Protein 3CNH (pdb70)

Foldseek 3Di:
DAAAAEAAECDPFFKPHQCDPVLVVVLCVVQVHPVVQLVVLCVVPVVCQQQQVDPVVSCCRRPVVDDGPDDPVVSLVSLVVIDGPPLRNVLLLVLLVPHAAYQYTDGDVSVVSNCVVSVVVNRYVYYNGNSVHRHPPPLVCVVVCVVVVHDLQNYEEEQDPSSQVSSVVSPYYDHPPDNVVVNVVCVVNVRD/DAAAEAAECDPFFKPHQDDPVLVVVLCVVFVHDVVQLVVQCVVCVVCQQQQVDLVVSCCRRPVVDDGPDDSVVSLVSLVSMDGPVLSNVLLLVLLVPHAAYQYTDGPSSVVSNCVVVVVVNRHVYYNGNSVHRHPPPLVCVVVCVVVVHDLQNYEEEQDPSSQVSSCVSPHYDHPDDNVRVSVVCVVSVRD

CATH classification: 3.40.50.1000 (+1 more: 1.10.150.240)

Structure (mmCIF, N/CA/C/O backbone):
data_3CNH
#
_entry.id   3CNH
#
_cell.length_a   74.108
_cell.length_b   74.108
_cell.length_c   160.923
_cell.angle_alpha   90.000
_cell.angle_beta   90.000
_cell.angle_gamma   90.000
#
_symmetry.space_group_name_H-M   'P 41 21 2'
#
loop_
_entity.id
_entity.type
_entity.pdbx_description
1 polymer 'Hydrolase family protein'
2 non-polymer 'SODIUM ION'
3 non-polymer 'PHOSPHATE ION'
4 non-polymer 'TETRAETHYLENE GLYCOL'
5 non-polymer GLYCEROL
6 water water
#
loop_
_atom_site.group_PDB
_atom_site.id
_atom_site.type_symbol
_atom_site.label_atom_id
_atom_site.label_alt_id
_atom_site.label_comp_id
_atom_site.label_asym_id
_atom_site.label_entity_id
_atom_site.label_seq_id
_atom_site.pdbx_PDB_ins_code
_atom_site.Cartn_x
_atom_site.Cartn_y
_atom_site.Cartn_z
_atom_site.occupancy
_atom_site.B_iso_or_equiv
_atom_site.auth_seq_id
_atom_si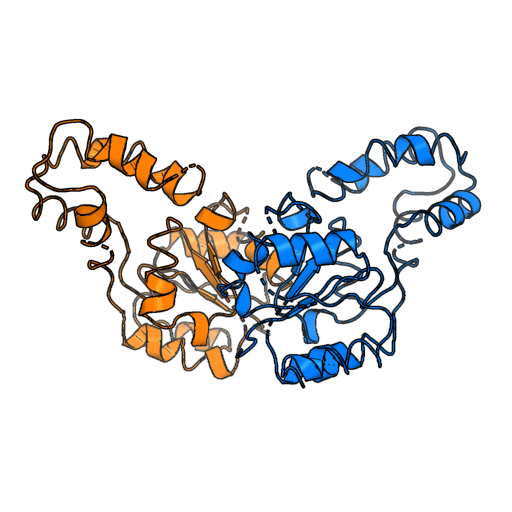te.auth_comp_id
_atom_site.auth_asym_id
_atom_site.auth_atom_id
_atom_site.pdbx_PDB_model_num
ATOM 1 N N . GLY A 1 1 ? 87.096 81.583 86.990 1.00 60.86 0 GLY A N 1
ATOM 2 C CA . GLY A 1 1 ? 87.548 81.132 88.345 1.00 60.21 0 GLY A CA 1
ATOM 3 C C . GLY A 1 1 ? 87.632 79.627 88.354 1.00 60.23 0 GLY A C 1
ATOM 4 O O . GLY A 1 1 ? 87.477 78.998 87.306 1.00 60.96 0 GLY A O 1
ATOM 13 N N . THR A 1 3 ? 86.603 75.886 88.652 1.00 52.06 2 THR A N 1
ATOM 14 C CA . THR A 1 3 ? 85.366 75.211 88.287 1.00 48.07 2 THR A CA 1
ATOM 15 C C . THR A 1 3 ? 84.729 74.760 89.601 1.00 43.84 2 THR A C 1
ATOM 16 O O . THR A 1 3 ? 85.393 74.249 90.485 1.00 44.53 2 THR A O 1
ATOM 20 N N . ILE A 1 4 ? 83.436 74.985 89.723 1.00 41.10 3 ILE A N 1
ATOM 21 C CA . ILE A 1 4 ? 82.705 74.523 90.922 1.00 38.09 3 ILE A CA 1
ATOM 22 C C . ILE A 1 4 ? 82.510 73.018 90.884 1.00 38.44 3 ILE A C 1
ATOM 23 O O . ILE A 1 4 ? 81.978 72.484 89.913 1.00 39.24 3 ILE A O 1
ATOM 28 N N . LYS A 1 5 ? 82.911 72.347 91.952 1.00 37.30 4 LYS A N 1
ATOM 29 C CA . LYS A 1 5 ? 82.800 70.907 92.056 1.00 37.95 4 LYS A CA 1
ATOM 30 C C . LYS A 1 5 ? 81.698 70.416 92.996 1.00 38.23 4 LYS A C 1
ATOM 31 O O . LYS A 1 5 ? 81.341 69.245 92.976 1.00 38.74 4 LYS A O 1
ATOM 35 N N . ALA A 1 6 ? 81.227 71.264 93.892 1.00 33.83 5 ALA A N 1
ATOM 36 C CA . ALA A 1 6 ? 80.177 70.805 94.791 1.00 35.03 5 ALA A CA 1
ATOM 37 C C . ALA A 1 6 ? 79.258 71.939 95.192 1.00 35.30 5 ALA A C 1
ATOM 38 O O . ALA A 1 6 ? 79.714 73.048 95.360 1.00 35.59 5 ALA A O 1
ATOM 40 N N . LEU A 1 7 ? 77.967 71.624 95.297 1.00 34.05 6 LEU A N 1
ATOM 41 C CA . LEU A 1 7 ? 76.963 72.559 95.858 1.00 33.98 6 LEU A CA 1
ATOM 42 C C . LEU A 1 7 ? 76.463 72.016 97.178 1.00 33.87 6 LEU A C 1
ATOM 43 O O . LEU A 1 7 ? 76.230 70.816 97.354 1.00 34.43 6 LEU A O 1
ATOM 48 N N . PHE A 1 8 ? 76.365 72.936 98.132 1.00 32.97 7 PHE A N 1
ATOM 49 C CA . PHE A 1 8 ? 75.860 72.675 99.471 1.00 33.72 7 PHE A CA 1
ATOM 50 C C . PHE A 1 8 ? 74.563 73.453 99.628 1.00 35.52 7 PHE A C 1
ATOM 51 O O . PHE A 1 8 ? 74.506 74.664 99.407 1.00 35.53 7 PHE A O 1
ATOM 59 N N . TRP A 1 9 ? 73.528 72.724 100.028 1.00 34.66 8 TRP A N 1
ATOM 60 C CA . TRP A 1 9 ? 72.177 73.261 100.110 1.00 34.20 8 TRP A CA 1
ATOM 61 C C . TRP A 1 9 ? 71.571 73.261 101.503 1.00 34.35 8 TRP A C 1
ATOM 62 O O . TRP A 1 9 ? 71.514 72.270 102.203 1.00 34.63 8 TRP A O 1
ATOM 73 N N . ASP A 1 10 ? 71.123 74.435 101.851 1.00 32.83 9 ASP A N 1
ATOM 74 C CA . ASP A 1 10 ? 70.224 74.640 102.998 1.00 34.08 9 ASP A CA 1
ATOM 75 C C . ASP A 1 10 ? 68.936 73.927 102.555 1.00 33.57 9 ASP A C 1
ATOM 76 O O . ASP A 1 10 ? 68.630 73.839 101.337 1.00 34.12 9 ASP A O 1
ATOM 81 N N . ILE A 1 11 ? 68.186 73.410 103.521 1.00 33.47 10 ILE A N 1
ATOM 82 C CA . ILE A 1 11 ? 66.900 72.761 103.186 1.00 32.81 10 ILE A CA 1
ATOM 83 C C . ILE A 1 11 ? 65.736 73.699 103.514 1.00 32.87 10 ILE A C 1
ATOM 84 O O . ILE A 1 11 ? 65.017 74.155 102.646 1.00 32.64 10 ILE A O 1
ATOM 89 N N . GLY A 1 12 ? 65.602 74.026 104.785 1.00 33.90 11 GLY A N 1
ATOM 90 C CA . GLY A 1 12 ? 64.515 74.937 105.217 1.00 35.61 11 GLY A CA 1
ATOM 91 C C . GLY A 1 12 ? 64.621 76.336 104.636 1.00 35.92 11 GLY A C 1
ATOM 92 O O . GLY A 1 12 ? 65.643 76.998 104.793 1.00 38.55 11 GLY A O 1
ATOM 93 N N . GLY A 1 13 ? 63.551 76.774 104.002 1.00 35.32 12 GLY A N 1
ATOM 94 C CA . GLY A 1 13 ? 63.464 78.074 103.353 1.00 36.42 12 GLY A CA 1
ATOM 95 C C . GLY A 1 13 ? 64.045 78.129 101.959 1.00 37.04 12 GLY A C 1
ATOM 96 O O . GLY A 1 13 ? 64.038 79.184 101.308 1.00 37.90 12 GLY A O 1
ATOM 97 N N . VAL A 1 14 ? 64.519 76.976 101.509 1.00 35.19 13 VAL A N 1
ATOM 98 C CA . VAL A 1 14 ? 65.128 76.849 100.178 1.00 33.38 13 VAL A CA 1
ATOM 99 C C . VAL A 1 14 ? 64.427 75.744 99.389 1.00 32.89 13 VAL A C 1
ATOM 100 O O . VAL A 1 14 ? 63.620 76.007 98.476 1.00 34.10 13 VAL A O 1
ATOM 104 N N . LEU A 1 15 ? 64.697 74.511 99.792 1.00 33.38 14 LEU A N 1
ATOM 105 C CA . LEU A 1 15 ? 64.098 73.334 99.135 1.00 32.78 14 LEU A CA 1
ATOM 106 C C . LEU A 1 15 ? 62.687 73.038 99.639 1.00 32.38 14 LEU A C 1
ATOM 107 O O . LEU A 1 15 ? 61.793 72.612 98.911 1.00 33.53 14 LEU A O 1
ATOM 112 N N . LEU A 1 16 ? 62.530 73.256 100.922 1.00 31.98 15 LEU A N 1
ATOM 113 C CA . LEU A 1 16 ? 61.261 73.052 101.635 1.00 32.56 15 LEU A CA 1
ATOM 114 C C . LEU A 1 16 ? 61.004 74.238 102.519 1.00 34.44 15 LEU A C 1
ATOM 115 O O . LEU A 1 16 ? 61.861 75.097 102.705 1.00 33.93 15 LEU A O 1
ATOM 120 N N . THR A 1 17 ? 59.807 74.262 103.073 1.00 35.34 16 THR A N 1
ATOM 121 C CA . THR A 1 17 ? 59.497 75.251 104.106 1.00 34.81 16 THR A CA 1
ATOM 122 C C . THR A 1 17 ? 60.382 74.926 105.311 1.00 34.50 16 THR A C 1
ATOM 123 O O . THR A 1 17 ? 60.994 73.871 105.393 1.00 34.30 16 THR A O 1
ATOM 127 N N . ASN A 1 18 ? 60.486 75.851 106.250 1.00 35.29 17 ASN A N 1
ATOM 128 C CA . ASN A 1 18 ? 61.158 75.532 107.516 1.00 36.44 17 ASN A CA 1
ATOM 129 C C . ASN A 1 18 ? 60.391 74.410 108.200 1.00 37.71 17 ASN A C 1
ATOM 130 O O . ASN A 1 18 ? 59.231 74.194 107.906 1.00 40.95 17 ASN A O 1
ATOM 135 N N . GLY A 1 19 ? 61.079 73.655 109.026 1.00 37.57 18 GLY A N 1
ATOM 136 C CA . GLY A 1 19 ? 60.447 72.514 109.688 1.00 37.58 18 GLY A CA 1
ATOM 137 C C . GLY A 1 19 ? 59.731 72.845 110.978 1.00 36.38 18 GLY A C 1
ATOM 138 O O . GLY A 1 19 ? 58.713 72.260 111.313 1.00 35.80 18 GLY A O 1
ATOM 139 N N . TRP A 1 20 ? 60.261 73.821 111.684 1.00 36.59 19 TRP A N 1
ATOM 140 C CA . TRP A 1 20 ? 59.732 74.106 113.044 1.00 37.16 19 TRP A CA 1
ATOM 141 C C . TRP A 1 20 ? 60.087 75.528 113.470 1.00 38.65 19 TRP A C 1
ATOM 142 O O . TRP A 1 20 ? 60.700 75.781 114.491 1.00 37.20 19 TRP A O 1
ATOM 153 N N . ASP A 1 21 ? 59.707 76.454 112.598 1.00 39.40 20 ASP A N 1
ATOM 154 C CA . ASP A 1 21 ? 59.940 77.893 112.816 1.00 39.35 20 ASP A CA 1
ATOM 155 C C . ASP A 1 21 ? 58.890 78.525 113.694 1.00 38.42 20 ASP A C 1
ATOM 156 O O . ASP A 1 21 ? 57.904 77.913 114.112 1.00 35.97 20 ASP A O 1
ATOM 161 N N . ARG A 1 22 ? 59.138 79.790 113.986 1.00 37.98 21 ARG A N 1
ATOM 162 C CA . ARG A 1 22 ? 58.272 80.548 114.877 1.00 40.55 21 ARG A CA 1
ATOM 163 C C . ARG A 1 22 ? 56.805 80.488 114.506 1.00 41.03 21 ARG A C 1
ATOM 164 O O . ARG A 1 22 ? 55.928 80.275 115.347 1.00 41.72 21 ARG A O 1
ATOM 166 N N . GLU A 1 23 ? 56.544 80.646 113.221 1.00 42.29 22 GLU A N 1
ATOM 167 C CA . GLU A 1 23 ? 55.162 80.752 112.750 1.00 44.05 22 GLU A CA 1
ATOM 168 C C . GLU A 1 23 ? 54.431 79.420 112.866 1.00 41.45 22 GLU A C 1
ATOM 169 O O . GLU A 1 23 ? 53.292 79.326 113.299 1.00 43.13 22 GLU A O 1
ATOM 175 N N . GLN A 1 24 ? 55.141 78.385 112.496 1.00 38.79 23 GLN A N 1
ATOM 176 C CA A GLN A 1 24 ? 54.622 77.029 112.564 0.50 37.79 23 GLN A CA 1
ATOM 177 C CA B GLN A 1 24 ? 54.557 77.040 112.572 0.50 39.24 23 GLN A CA 1
ATOM 178 C C . GLN A 1 24 ? 54.382 76.589 114.000 1.00 37.83 23 GLN A C 1
ATOM 179 O O . GLN A 1 24 ? 53.361 75.993 114.313 1.00 37.00 23 GLN A O 1
ATOM 190 N N . ARG A 1 25 ? 55.340 76.905 114.847 1.00 38.25 24 ARG A N 1
ATOM 191 C CA . ARG A 1 25 ? 55.177 76.530 116.285 1.00 37.20 24 ARG A CA 1
ATOM 192 C C . ARG A 1 25 ? 53.958 77.219 116.854 1.00 38.69 24 ARG A C 1
ATOM 193 O O . ARG A 1 25 ? 53.159 76.626 117.597 1.00 37.65 24 ARG A O 1
ATOM 201 N N . ALA A 1 26 ? 53.758 78.464 116.436 1.00 40.39 25 ALA A N 1
ATOM 202 C CA . ALA A 1 26 ? 52.643 79.279 116.950 1.00 42.18 25 ALA A CA 1
ATOM 203 C C . ALA A 1 26 ? 51.328 78.624 116.599 1.00 43.56 25 ALA A C 1
ATOM 204 O O . ALA A 1 26 ? 50.400 78.533 117.398 1.00 45.35 25 ALA A O 1
ATOM 206 N N . ASP A 1 27 ? 51.311 78.140 115.383 1.00 43.98 26 ASP A N 1
ATOM 207 C CA . ASP A 1 27 ? 50.126 77.527 114.800 1.00 45.51 26 ASP A CA 1
ATOM 208 C C . ASP A 1 27 ? 49.810 76.230 115.529 1.00 43.97 26 ASP A C 1
ATOM 209 O O . ASP A 1 27 ? 48.688 75.997 115.980 1.00 43.08 26 ASP A O 1
ATOM 214 N N . VAL A 1 28 ? 50.838 75.396 115.600 1.00 40.93 27 VAL A N 1
ATOM 215 C CA . VAL A 1 28 ? 50.688 74.065 116.221 1.00 38.90 27 VAL A CA 1
ATOM 216 C C . VAL A 1 28 ? 50.303 74.172 117.697 1.00 38.14 27 VAL A C 1
ATOM 217 O O . VAL A 1 28 ? 49.460 73.424 118.208 1.00 37.50 27 VAL A O 1
ATOM 221 N N . ALA A 1 29 ? 50.871 75.171 118.349 1.00 38.57 28 ALA A N 1
ATOM 222 C CA . ALA A 1 29 ? 50.588 75.424 119.767 1.00 39.74 28 ALA A CA 1
ATOM 223 C C . ALA A 1 29 ? 49.126 75.732 119.974 1.00 40.14 28 ALA A C 1
ATOM 224 O O . ALA A 1 29 ? 48.473 75.237 120.883 1.00 41.01 28 ALA A O 1
ATOM 226 N N . GLN A 1 30 ? 48.615 76.552 119.083 1.00 41.17 29 GLN A N 1
ATOM 227 C CA . GLN A 1 30 ? 47.213 76.967 119.138 1.00 42.95 29 GLN A CA 1
ATOM 228 C C . GLN A 1 30 ? 46.290 75.748 118.972 1.00 41.18 29 GLN A C 1
ATOM 229 O O . GLN A 1 30 ? 45.333 75.551 119.711 1.00 40.29 29 GLN A O 1
ATOM 232 N N . ARG A 1 31 ? 46.646 74.910 118.018 1.00 39.97 30 ARG A N 1
ATOM 233 C CA . ARG A 1 31 ? 45.849 73.720 117.733 1.00 39.45 30 ARG A CA 1
ATOM 234 C C . ARG A 1 31 ? 45.739 72.792 118.925 1.00 37.39 30 ARG A C 1
ATOM 235 O O . ARG A 1 31 ? 44.702 72.173 119.163 1.00 37.23 30 ARG A O 1
ATOM 243 N N . PHE A 1 32 ? 46.823 72.718 119.679 1.00 34.77 31 PHE A N 1
ATOM 244 C CA . PHE A 1 32 ? 46.914 71.799 120.830 1.00 33.51 31 PHE A CA 1
ATOM 245 C C . PHE A 1 32 ? 46.551 72.439 122.137 1.00 35.00 31 PHE A C 1
ATOM 246 O O . PHE A 1 32 ? 46.556 71.797 123.195 1.00 34.87 31 PHE A O 1
ATOM 254 N N . GLY A 1 33 ? 46.204 73.707 122.048 1.00 35.86 32 GLY A N 1
ATOM 255 C CA . GLY A 1 33 ? 45.727 74.457 123.217 1.00 37.03 32 GLY A CA 1
ATOM 256 C C . GLY A 1 33 ? 46.794 74.738 124.249 1.00 37.79 32 GLY A C 1
ATOM 257 O O . GLY A 1 33 ? 46.531 74.799 125.458 1.00 39.41 32 GLY A O 1
ATOM 258 N N . LEU A 1 34 ? 48.004 74.931 123.753 1.00 38.14 33 LEU A N 1
ATOM 259 C CA . LEU A 1 34 ? 49.144 75.206 124.648 1.00 39.45 33 LEU A CA 1
ATOM 260 C C . LEU A 1 34 ? 49.249 76.677 125.065 1.00 40.79 33 LEU A C 1
ATOM 261 O O . LEU A 1 34 ? 48.947 77.582 124.294 1.00 43.62 33 LEU A O 1
ATOM 266 N N . ASP A 1 35 ? 49.706 76.890 126.292 1.00 41.04 34 ASP A N 1
ATOM 267 C CA . ASP A 1 35 ? 50.020 78.256 126.768 1.00 41.02 34 ASP A CA 1
ATOM 268 C C . ASP A 1 35 ? 51.200 78.689 125.924 1.00 41.65 34 ASP A C 1
ATOM 269 O O . ASP A 1 35 ? 52.294 78.121 126.019 1.00 40.07 34 ASP A O 1
ATOM 274 N N . THR A 1 36 ? 50.986 79.670 125.059 1.00 41.91 35 THR A N 1
ATOM 275 C CA . THR A 1 36 ? 52.037 80.048 124.114 1.00 42.72 35 THR A CA 1
ATOM 276 C C . THR A 1 36 ? 53.315 80.620 124.749 1.00 41.94 35 THR A C 1
ATOM 277 O O . THR A 1 36 ? 54.416 80.333 124.293 1.00 43.15 35 THR A O 1
ATOM 281 N N . ASP A 1 37 ? 53.170 81.403 125.803 1.00 41.50 36 ASP A N 1
ATOM 282 C CA . ASP A 1 37 ? 54.355 81.993 126.453 1.00 41.69 36 ASP A CA 1
ATOM 283 C C . ASP A 1 37 ? 55.276 80.928 127.067 1.00 39.45 36 ASP A C 1
ATOM 284 O O . ASP A 1 37 ? 56.493 80.937 126.863 1.00 39.54 36 ASP A O 1
ATOM 289 N N . ASP A 1 38 ? 54.650 79.996 127.771 1.00 37.35 37 ASP A N 1
ATOM 290 C CA A ASP A 1 38 ? 55.380 78.916 128.454 0.50 36.59 37 ASP A CA 1
ATOM 291 C CA B ASP A 1 38 ? 55.368 78.905 128.444 0.50 36.64 37 ASP A CA 1
ATOM 292 C C . ASP A 1 38 ? 56.024 78.025 127.391 1.00 35.86 37 ASP A C 1
ATOM 293 O O . ASP A 1 38 ? 57.191 77.651 127.486 1.00 34.38 37 ASP A O 1
ATOM 302 N N . PHE A 1 39 ? 55.257 77.723 126.352 1.00 34.81 38 PHE A N 1
ATOM 303 C CA . PHE A 1 39 ? 55.747 76.867 125.254 1.00 34.79 38 PHE A CA 1
ATOM 304 C C . PHE A 1 39 ? 56.952 77.483 124.573 1.00 34.50 38 PHE A C 1
ATOM 305 O O . PHE A 1 39 ? 57.972 76.829 124.349 1.00 33.19 38 PHE A O 1
ATOM 313 N N . THR A 1 40 ? 56.836 78.765 124.259 1.00 34.81 39 THR A N 1
ATOM 314 C CA . THR A 1 40 ? 57.906 79.471 123.559 1.00 36.99 39 THR A CA 1
ATOM 315 C C . THR A 1 40 ? 59.186 79.535 124.393 1.00 35.51 39 THR A C 1
ATOM 316 O O . THR A 1 40 ? 60.276 79.320 123.867 1.00 36.62 39 THR A O 1
ATOM 320 N N . GLU A 1 41 ? 59.014 79.802 125.665 1.00 36.90 40 GLU A N 1
ATOM 321 C CA . GLU A 1 41 ? 60.168 79.929 126.572 1.00 36.23 40 GLU A CA 1
ATOM 322 C C . GLU A 1 41 ? 60.871 78.565 126.711 1.00 35.07 40 GLU A C 1
ATOM 323 O O . GLU A 1 41 ? 62.107 78.443 126.654 1.00 35.86 40 GLU A O 1
ATOM 329 N N . ARG A 1 42 ? 60.065 77.531 126.853 1.00 32.32 41 ARG A N 1
ATOM 330 C CA . ARG A 1 42 ? 60.613 76.165 126.988 1.00 32.85 41 ARG A CA 1
ATOM 331 C C . ARG A 1 42 ? 61.314 75.690 125.729 1.00 33.06 41 ARG A C 1
ATOM 332 O O . ARG A 1 42 ? 62.372 75.066 125.760 1.00 32.82 41 ARG A O 1
ATOM 340 N N . HIS A 1 43 ? 60.725 76.020 124.580 1.00 31.41 42 HIS A N 1
ATOM 341 C CA . HIS A 1 43 ? 61.310 75.688 123.306 1.00 33.13 42 HIS A CA 1
ATOM 342 C C . HIS A 1 43 ? 62.652 76.391 123.169 1.00 33.43 42 HIS A C 1
ATOM 343 O O . HIS A 1 43 ? 63.627 75.795 122.732 1.00 33.78 42 HIS A O 1
ATOM 350 N N . ARG A 1 44 ? 62.696 77.669 123.539 1.00 34.07 43 ARG A N 1
ATOM 351 C CA A ARG A 1 44 ? 63.921 78.483 123.412 0.50 36.63 43 ARG A CA 1
ATOM 352 C CA B ARG A 1 44 ? 63.940 78.430 123.340 0.50 36.75 43 ARG A CA 1
ATOM 353 C C . ARG A 1 44 ? 65.087 77.803 124.119 1.00 36.32 43 ARG A C 1
ATOM 354 O O . ARG A 1 44 ? 66.221 77.733 123.612 1.00 36.18 43 ARG A O 1
ATOM 369 N N . LEU A 1 45 ? 64.771 77.294 125.287 1.00 35.85 44 LEU A N 1
ATOM 370 C CA . LEU A 1 45 ? 65.793 76.652 126.132 1.00 35.57 44 LEU A CA 1
ATOM 371 C C . LEU A 1 45 ? 66.274 75.327 125.578 1.00 36.06 44 LEU A C 1
ATOM 372 O O . LEU A 1 45 ? 67.463 75.043 125.578 1.00 35.40 44 LEU A O 1
ATOM 377 N N . ALA A 1 46 ? 65.334 74.523 125.107 1.00 33.85 45 ALA A N 1
ATOM 378 C CA . ALA A 1 46 ? 65.635 73.131 124.702 1.00 35.25 45 ALA A CA 1
ATOM 379 C C . ALA A 1 46 ? 66.016 72.925 123.263 1.00 35.91 45 ALA A C 1
ATOM 380 O O . ALA A 1 46 ? 66.733 71.982 122.913 1.00 36.20 45 ALA A O 1
ATOM 382 N N . ALA A 1 47 ? 65.541 73.814 122.388 1.00 34.32 46 ALA A N 1
ATOM 383 C CA . ALA A 1 47 ? 65.750 73.615 120.969 1.00 33.88 46 ALA A CA 1
ATOM 384 C C . ALA A 1 47 ? 67.185 73.387 120.485 1.00 33.07 46 ALA A C 1
ATOM 385 O O . ALA A 1 47 ? 67.425 72.500 119.673 1.00 35.41 46 ALA A O 1
ATOM 387 N N . PRO A 1 48 ? 68.151 74.184 120.964 1.00 32.57 47 PRO A N 1
ATOM 388 C CA . PRO A 1 48 ? 69.476 74.016 120.386 1.00 32.21 47 PRO A CA 1
ATOM 389 C C . PRO A 1 48 ? 70.050 72.628 120.532 1.00 32.31 47 PRO A C 1
ATOM 390 O O . PRO A 1 48 ? 70.697 72.120 119.600 1.00 34.90 47 PRO A O 1
ATOM 394 N N . GLU A 1 49 ? 69.788 72.004 121.695 1.00 33.65 48 GLU A N 1
ATOM 395 C CA . GLU A 1 49 ? 70.345 70.686 121.935 1.00 33.59 48 GLU A CA 1
ATOM 396 C C . GLU A 1 49 ? 69.658 69.633 121.082 1.00 33.08 48 GLU A C 1
ATOM 397 O O . GLU A 1 49 ? 70.271 68.660 120.655 1.00 34.48 48 GLU A O 1
ATOM 403 N N . LEU A 1 50 ? 68.393 69.869 120.773 1.00 33.80 49 LEU A N 1
ATOM 404 C CA . LEU A 1 50 ? 67.667 68.959 119.875 1.00 33.80 49 LEU A CA 1
ATOM 405 C C . LEU A 1 50 ? 68.272 69.092 118.464 1.00 33.39 49 LEU A C 1
ATOM 406 O O . LEU A 1 50 ? 68.538 68.138 117.758 1.00 32.87 49 LEU A O 1
ATOM 411 N N . GLU A 1 51 ? 68.430 70.329 118.058 1.00 33.81 50 GLU A N 1
ATOM 412 C CA A GLU A 1 51 ? 69.006 70.683 116.753 0.50 33.84 50 GLU A CA 1
ATOM 413 C CA B GLU A 1 51 ? 69.006 70.626 116.733 0.50 34.62 50 GLU A CA 1
ATOM 414 C C . GLU A 1 51 ? 70.415 70.077 116.558 1.00 34.22 50 GLU A C 1
ATOM 415 O O . GLU A 1 51 ? 70.815 69.683 115.448 1.00 34.06 50 GLU A O 1
ATOM 426 N N . LEU A 1 52 ? 71.158 70.002 117.645 1.00 33.67 51 LEU A N 1
ATOM 427 C CA . LEU A 1 52 ? 72.537 69.486 117.639 1.00 33.73 51 LEU A CA 1
ATOM 428 C C . LEU A 1 52 ? 72.637 67.983 117.873 1.00 34.66 51 LEU A C 1
ATOM 429 O O . LEU A 1 52 ? 73.715 67.409 117.934 1.00 35.82 51 LEU A O 1
ATOM 434 N N . GLY A 1 53 ? 71.476 67.359 118.036 1.00 34.90 52 GLY A N 1
ATOM 435 C CA . GLY A 1 53 ? 71.387 65.918 118.226 1.00 35.22 52 GLY A CA 1
ATOM 436 C C . GLY A 1 53 ? 71.883 65.379 119.547 1.00 34.61 52 GLY A C 1
ATOM 437 O O . GLY A 1 53 ? 72.227 64.204 119.665 1.00 36.49 52 GLY A O 1
ATOM 438 N N . ARG A 1 54 ? 71.891 66.255 120.560 1.00 34.42 53 ARG A N 1
ATOM 439 C CA . ARG A 1 54 ? 72.382 65.916 121.887 1.00 34.62 53 ARG A CA 1
ATOM 440 C C . ARG A 1 54 ? 71.244 65.678 122.897 1.00 34.90 53 ARG A C 1
ATOM 441 O O . ARG A 1 54 ? 71.474 65.328 124.060 1.00 35.96 53 ARG A O 1
ATOM 462 N N . THR A 1 56 ? 67.072 64.013 122.601 1.00 35.23 55 THR A N 1
ATOM 463 C CA . THR A 1 56 ? 66.140 63.331 121.727 1.00 36.11 55 THR A CA 1
ATOM 464 C C . THR A 1 56 ? 64.842 64.128 121.594 1.00 35.65 55 THR A C 1
ATOM 465 O O . THR A 1 56 ? 64.543 65.004 122.406 1.00 35.25 55 THR A O 1
ATOM 469 N N . LEU A 1 57 ? 64.078 63.799 120.566 1.00 35.50 56 LEU A N 1
ATOM 470 C CA . LEU A 1 57 ? 62.774 64.446 120.387 1.00 36.12 56 LEU A CA 1
ATOM 471 C C . LEU A 1 57 ? 61.891 64.171 121.596 1.00 35.11 56 LEU A C 1
ATOM 472 O O . LEU A 1 57 ? 61.147 65.035 122.084 1.00 34.41 56 LEU A O 1
ATOM 477 N N . ALA A 1 58 ? 62.021 62.975 122.155 1.00 35.05 57 ALA A N 1
ATOM 478 C CA . ALA A 1 58 ? 61.181 62.599 123.303 1.00 34.91 57 ALA A CA 1
ATOM 479 C C . ALA A 1 58 ? 61.489 63.525 124.466 1.00 34.62 57 ALA A C 1
ATOM 480 O O . ALA A 1 58 ? 60.598 63.985 125.210 1.00 35.53 57 ALA A O 1
ATOM 482 N N . GLU A 1 59 ? 62.781 63.719 124.664 1.00 34.96 58 GLU A N 1
ATOM 483 C CA . GLU A 1 59 ? 63.284 64.577 125.729 1.00 33.88 58 GLU A CA 1
ATOM 484 C C . GLU A 1 59 ? 62.801 66.017 125.555 1.00 31.71 58 GLU A C 1
ATOM 485 O O . GLU A 1 59 ? 62.309 66.660 126.509 1.00 32.34 58 GLU A O 1
ATOM 491 N N . TYR A 1 60 ? 62.947 66.505 124.342 1.00 33.07 59 TYR A N 1
ATOM 492 C CA . TYR A 1 60 ? 62.487 67.858 124.002 1.00 32.42 59 TYR A CA 1
ATOM 493 C C . TYR A 1 60 ? 60.999 67.977 124.291 1.00 32.82 59 TYR A C 1
ATOM 494 O O . TYR A 1 60 ? 60.547 68.894 124.977 1.00 32.25 59 TYR A O 1
ATOM 503 N N . LEU A 1 61 ? 60.227 67.010 123.803 1.00 33.19 60 LEU A N 1
ATOM 504 C CA . LEU A 1 61 ? 58.752 67.070 123.994 1.00 33.39 60 LEU A CA 1
ATOM 505 C C . LEU A 1 61 ? 58.350 67.006 125.460 1.00 33.45 60 LEU A C 1
ATOM 506 O O . LEU A 1 61 ? 57.372 67.647 125.906 1.00 30.94 60 LEU A O 1
ATOM 511 N N . GLU A 1 62 ? 59.131 66.272 126.244 1.00 32.42 61 GLU A N 1
ATOM 512 C CA A GLU A 1 62 ? 58.895 66.129 127.680 0.50 32.90 61 GLU A CA 1
ATOM 513 C CA B GLU A 1 62 ? 58.824 66.150 127.666 0.50 33.29 61 GLU A CA 1
ATOM 514 C C . GLU A 1 62 ? 58.994 67.490 128.356 1.00 33.01 61 GLU A C 1
ATOM 515 O O . GLU A 1 62 ? 58.218 67.837 129.244 1.00 33.26 61 GLU A O 1
ATOM 526 N N . GLN A 1 63 ? 59.965 68.266 127.909 1.00 31.59 62 GLN A N 1
ATOM 527 C CA . GLN A 1 63 ? 60.186 69.581 128.530 1.00 31.27 62 GLN A CA 1
ATOM 528 C C . GLN A 1 63 ? 59.315 70.685 127.973 1.00 32.17 62 GLN A C 1
ATOM 529 O O . GLN A 1 63 ? 58.896 71.598 128.694 1.00 33.08 62 GLN A O 1
ATOM 535 N N . VAL A 1 64 ? 59.045 70.583 126.691 1.00 32.22 63 VAL A N 1
ATOM 536 C CA . VAL A 1 64 ? 58.389 71.678 125.964 1.00 31.34 63 VAL A CA 1
ATOM 537 C C . VAL A 1 64 ? 56.868 71.594 125.936 1.00 33.03 63 VAL A C 1
ATOM 538 O O . VAL A 1 64 ? 56.176 72.623 125.889 1.00 32.27 63 VAL A O 1
ATOM 542 N N . VAL A 1 65 ? 56.364 70.356 126.004 1.00 31.92 64 VAL A N 1
ATOM 543 C CA . VAL A 1 65 ? 54.937 70.082 125.925 1.00 31.33 64 VAL A CA 1
ATOM 544 C C . VAL A 1 65 ? 54.353 69.247 127.030 1.00 31.52 64 VAL A C 1
ATOM 545 O O . VAL A 1 65 ? 53.373 69.648 127.655 1.00 31.51 64 VAL A O 1
ATOM 549 N N . PHE A 1 66 ? 54.982 68.110 127.304 1.00 30.97 65 PHE A N 1
ATOM 550 C CA . PHE A 1 66 ? 54.430 67.124 128.248 1.00 31.77 65 PHE A CA 1
ATOM 551 C C . PHE A 1 66 ? 54.965 67.246 129.664 1.00 34.63 65 PHE A C 1
ATOM 552 O O . PHE A 1 66 ? 55.237 66.257 130.336 1.00 37.72 65 PHE A O 1
ATOM 560 N N . TYR A 1 67 ? 55.000 68.489 130.120 1.00 33.40 66 TYR A N 1
ATOM 561 C CA . TYR A 1 67 ? 55.458 68.834 131.497 1.00 33.22 66 TYR A CA 1
ATOM 562 C C . TYR A 1 67 ? 54.260 68.939 132.415 1.00 32.66 66 TYR A C 1
ATOM 563 O O . TYR A 1 67 ? 54.366 69.175 133.640 1.00 34.30 66 TYR A O 1
ATOM 572 N N . GLN A 1 68 ? 53.093 68.743 131.820 1.00 32.79 67 GLN A N 1
ATOM 573 C CA . GLN A 1 68 ? 51.823 68.682 132.569 1.00 34.09 67 GLN A CA 1
ATOM 574 C C . GLN A 1 68 ? 50.888 67.768 131.794 1.00 33.37 67 GLN A C 1
ATOM 575 O O . GLN A 1 68 ? 51.208 67.436 130.658 1.00 32.95 67 GLN A O 1
ATOM 581 N N . PRO A 1 69 ? 49.807 67.298 132.423 1.00 32.50 68 PRO A N 1
ATOM 582 C CA . PRO A 1 69 ? 48.902 66.380 131.705 1.00 33.06 68 PRO A CA 1
ATOM 583 C C . PRO A 1 69 ? 48.311 66.988 130.476 1.00 33.65 68 PRO A C 1
ATOM 584 O O . PRO A 1 69 ? 47.936 68.145 130.463 1.00 34.35 68 PRO A O 1
ATOM 588 N N . ARG A 1 70 ? 48.261 66.169 129.447 1.00 31.53 69 ARG A N 1
ATOM 589 C CA . ARG A 1 70 ? 47.715 66.552 128.129 1.00 33.53 69 ARG A CA 1
ATOM 590 C C . ARG A 1 70 ? 46.706 65.529 127.632 1.00 35.25 69 ARG A C 1
ATOM 591 O O . ARG A 1 70 ? 46.790 64.353 127.948 1.00 35.43 69 ARG A O 1
ATOM 599 N N . ASP A 1 71 ? 45.760 66.003 126.834 1.00 34.06 70 ASP A N 1
ATOM 600 C CA . ASP A 1 71 ? 44.719 65.125 126.304 1.00 34.54 70 ASP A CA 1
ATOM 601 C C . ASP A 1 71 ? 45.057 64.664 124.912 1.00 35.86 70 ASP A C 1
ATOM 602 O O . ASP A 1 71 ? 44.198 64.412 124.089 1.00 37.94 70 ASP A O 1
ATOM 607 N N . PHE A 1 72 ? 46.342 64.569 124.672 1.00 32.85 71 PHE A N 1
ATOM 608 C CA . PHE A 1 72 ? 46.862 64.047 123.415 1.00 31.23 71 PHE A CA 1
ATOM 609 C C . PHE A 1 72 ? 48.215 63.424 123.690 1.00 33.28 71 PHE A C 1
ATOM 610 O O . PHE A 1 72 ? 48.778 63.612 124.760 1.00 32.56 71 PHE A O 1
ATOM 618 N N . THR A 1 73 ? 48.739 62.700 122.705 1.00 33.17 72 THR A N 1
ATOM 619 C CA . THR A 1 73 ? 50.001 61.978 122.867 1.00 34.59 72 THR A CA 1
ATOM 620 C C . THR A 1 73 ? 51.204 62.590 122.152 1.00 34.72 72 THR A C 1
ATOM 621 O O . THR A 1 73 ? 51.076 63.414 121.251 1.00 34.76 72 THR A O 1
ATOM 625 N N . PRO A 1 74 ? 52.411 62.170 122.544 1.00 34.77 73 PRO A N 1
ATOM 626 C CA . PRO A 1 74 ? 53.589 62.714 121.870 1.00 36.02 73 PRO A CA 1
ATOM 627 C C . PRO A 1 74 ? 53.581 62.346 120.399 1.00 36.37 73 PRO A C 1
ATOM 628 O O . PRO A 1 74 ? 54.081 63.088 119.540 1.00 36.08 73 PRO A O 1
ATOM 632 N N . GLU A 1 75 ? 52.950 61.221 120.114 1.00 36.04 74 GLU A N 1
ATOM 633 C CA . GLU A 1 75 ? 52.858 60.749 118.716 1.00 36.88 74 GLU A CA 1
ATOM 634 C C . GLU A 1 75 ? 51.959 61.679 117.921 1.00 34.11 74 GLU A C 1
ATOM 635 O O . GLU A 1 75 ? 52.262 62.045 116.766 1.00 37.13 74 GLU A O 1
ATOM 641 N N . ASP A 1 76 ? 50.876 62.082 118.555 1.00 34.03 75 ASP A N 1
ATOM 642 C CA . ASP A 1 76 ? 49.912 63.013 117.944 1.00 34.36 75 ASP A CA 1
ATOM 643 C C . ASP A 1 76 ? 50.670 64.294 117.601 1.00 34.62 75 ASP A C 1
ATOM 644 O O . ASP A 1 76 ? 50.577 64.857 116.503 1.00 33.87 75 ASP A O 1
ATOM 649 N N . PHE A 1 77 ? 51.478 64.729 118.562 1.00 34.38 76 PHE A N 1
ATOM 650 C CA . PHE A 1 77 ? 52.151 66.035 118.427 1.00 33.78 76 PHE A CA 1
ATOM 651 C C . PHE A 1 77 ? 53.198 65.977 117.341 1.00 34.41 76 PHE A C 1
ATOM 652 O O . PHE A 1 77 ? 53.346 66.876 116.518 1.00 34.34 76 PHE A O 1
ATOM 660 N N . ARG A 1 78 ? 53.935 64.889 117.360 1.00 34.84 77 ARG A N 1
ATOM 661 C CA A ARG A 1 78 ? 55.003 64.688 116.398 0.50 36.14 77 ARG A CA 1
ATOM 662 C CA B ARG A 1 78 ? 55.012 64.647 116.374 0.50 35.99 77 ARG A CA 1
ATOM 663 C C . ARG A 1 78 ? 54.449 64.666 114.962 1.00 35.48 77 ARG A C 1
ATOM 664 O O . ARG A 1 78 ? 55.060 65.217 114.030 1.00 36.26 77 ARG A O 1
ATOM 679 N N . ALA A 1 79 ? 53.278 64.079 114.806 1.00 35.07 78 ALA A N 1
ATOM 680 C CA . ALA A 1 79 ? 52.641 63.988 113.483 1.00 36.12 78 ALA A CA 1
ATOM 681 C C . ALA A 1 79 ? 52.378 65.368 112.918 1.00 35.58 78 ALA A C 1
ATOM 682 O O . ALA A 1 79 ? 52.647 65.648 111.744 1.00 36.13 78 ALA A O 1
ATOM 684 N N . VAL A 1 80 ? 51.847 66.231 113.771 1.00 33.08 79 VAL A N 1
ATOM 685 C CA . VAL A 1 80 ? 51.497 67.596 113.352 1.00 33.58 79 VAL A CA 1
ATOM 686 C C . VAL A 1 80 ? 52.780 68.416 113.096 1.00 34.23 79 VAL A C 1
ATOM 687 O O . VAL A 1 80 ? 52.847 69.244 112.173 1.00 34.13 79 VAL A O 1
ATOM 699 N N . GLU A 1 82 ? 55.515 67.200 111.909 1.00 35.44 81 GLU A N 1
ATOM 700 C CA . GLU A 1 82 ? 56.016 66.690 110.622 1.00 38.06 81 GLU A CA 1
ATOM 701 C C . GLU A 1 82 ? 55.283 67.324 109.449 1.00 37.01 81 GLU A C 1
ATOM 702 O O . GLU A 1 82 ? 55.869 67.700 108.410 1.00 37.81 81 GLU A O 1
ATOM 708 N N . GLU A 1 83 ? 53.995 67.486 109.642 1.00 36.63 82 GLU A N 1
ATOM 709 C CA . GLU A 1 83 ? 53.122 68.047 108.612 1.00 37.20 82 GLU A CA 1
ATOM 710 C C . GLU A 1 83 ? 53.350 69.497 108.258 1.00 36.90 82 GLU A C 1
ATOM 711 O O . GLU A 1 83 ? 52.802 69.983 107.255 1.00 36.70 82 GLU A O 1
ATOM 717 N N . GLN A 1 84 ? 54.146 70.176 109.058 1.00 36.10 83 GLN A N 1
ATOM 718 C CA . GLN A 1 84 ? 54.463 71.588 108.792 1.00 35.21 83 GLN A CA 1
ATOM 719 C C . GLN A 1 84 ? 55.383 71.685 107.582 1.00 35.62 83 GLN A C 1
ATOM 720 O O . GLN A 1 84 ? 55.487 72.739 106.971 1.00 38.44 83 GLN A O 1
ATOM 726 N N . SER A 1 85 ? 56.033 70.579 107.250 1.00 33.46 84 SER A N 1
ATOM 727 C CA . SER A 1 85 ? 57.009 70.550 106.141 1.00 34.96 84 SER A CA 1
ATOM 728 C C . SER A 1 85 ? 56.291 70.412 104.824 1.00 35.98 84 SER A C 1
ATOM 729 O O . SER A 1 85 ? 55.534 69.490 104.609 1.00 36.29 84 SER A O 1
ATOM 732 N N . GLN A 1 86 ? 56.536 71.386 103.961 1.00 34.39 85 GLN A N 1
ATOM 733 C CA . GLN A 1 86 ? 55.936 71.413 102.642 1.00 34.45 85 GLN A CA 1
ATOM 734 C C . GLN A 1 86 ? 57.003 71.775 101.585 1.00 33.88 85 GLN A C 1
ATOM 735 O O . GLN A 1 86 ? 58.028 72.372 101.903 1.00 33.34 85 GLN A O 1
ATOM 741 N N . PRO A 1 87 ? 56.751 71.421 100.335 1.00 33.63 86 PRO A N 1
ATOM 742 C CA . PRO A 1 87 ? 57.788 71.749 99.376 1.00 35.25 86 PRO A CA 1
ATOM 743 C C . PRO A 1 87 ? 57.778 73.162 98.888 1.00 36.79 86 PRO A C 1
ATOM 744 O O . PRO A 1 87 ? 56.777 73.871 98.983 1.00 37.69 86 PRO A O 1
ATOM 748 N N . ARG A 1 88 ? 58.941 73.558 98.386 1.00 38.63 87 ARG A N 1
ATOM 749 C CA A ARG A 1 88 ? 59.107 74.812 97.625 0.50 38.62 87 ARG A CA 1
ATOM 750 C CA B ARG A 1 88 ? 59.085 74.819 97.629 0.50 38.59 87 ARG A CA 1
ATOM 751 C C . ARG A 1 88 ? 59.325 74.340 96.187 1.00 38.56 87 ARG A C 1
ATOM 752 O O . ARG A 1 88 ? 60.455 74.164 95.754 1.00 36.78 87 ARG A O 1
ATOM 767 N N . PRO A 1 89 ? 58.222 74.103 95.429 1.00 37.44 88 PRO A N 1
ATOM 768 C CA . PRO A 1 89 ? 58.284 73.473 94.138 1.00 37.34 88 PRO A CA 1
ATOM 769 C C . PRO A 1 89 ? 59.292 73.953 93.121 1.00 35.42 88 PRO A C 1
ATOM 770 O O . PRO A 1 89 ? 59.954 73.140 92.500 1.00 35.86 88 PRO A O 1
ATOM 774 N N . GLU A 1 90 ? 59.395 75.258 92.945 1.00 35.86 89 GLU A N 1
ATOM 775 C CA . GLU A 1 90 ? 60.286 75.777 91.905 1.00 36.55 89 GLU A CA 1
ATOM 776 C C . GLU A 1 90 ? 61.763 75.547 92.235 1.00 34.27 89 GLU A C 1
ATOM 777 O O . GLU A 1 90 ? 62.564 75.206 91.354 1.00 34.73 89 GLU A O 1
ATOM 783 N N . VAL A 1 91 ? 62.119 75.744 93.490 1.00 34.19 90 VAL A N 1
ATOM 784 C CA . VAL A 1 91 ? 63.526 75.568 93.913 1.00 34.75 90 VAL A CA 1
ATOM 785 C C . VAL A 1 91 ? 63.873 74.081 93.901 1.00 36.20 90 VAL A C 1
ATOM 786 O O . VAL A 1 91 ? 64.953 73.646 93.482 1.00 36.04 90 VAL A O 1
ATOM 790 N N . LEU A 1 92 ? 62.924 73.287 94.357 1.00 37.75 91 LEU A N 1
ATOM 791 C CA A LEU A 1 92 ? 63.072 71.815 94.291 0.50 37.67 91 LEU A CA 1
ATOM 792 C CA B LEU A 1 92 ? 63.108 71.843 94.369 0.50 38.25 91 LEU A CA 1
ATOM 793 C C . LEU A 1 92 ? 63.360 71.344 92.924 1.00 38.45 91 LEU A C 1
ATOM 794 O O . LEU A 1 92 ? 64.242 70.525 92.680 1.00 40.54 91 LEU A O 1
ATOM 803 N N . ALA A 1 93 ? 62.578 71.854 91.987 1.00 36.21 92 ALA A N 1
ATOM 804 C CA . ALA A 1 93 ? 62.715 71.458 90.606 1.00 35.46 92 ALA A CA 1
ATOM 805 C C . ALA A 1 93 ? 64.093 71.825 90.068 1.00 34.66 92 ALA A C 1
ATOM 806 O O . ALA A 1 93 ? 64.707 71.088 89.311 1.00 34.64 92 ALA A O 1
ATOM 808 N N . LEU A 1 94 ? 64.571 72.986 90.473 1.00 34.41 93 LEU A N 1
ATOM 809 C CA . LEU A 1 94 ? 65.896 73.465 90.027 1.00 32.97 93 LEU A CA 1
ATOM 810 C C . LEU A 1 94 ? 66.982 72.523 90.550 1.00 34.59 93 LEU A C 1
ATOM 811 O O . LEU A 1 94 ? 67.900 72.089 89.838 1.00 34.50 93 LEU A O 1
ATOM 816 N N . ALA A 1 95 ? 66.853 72.240 91.827 1.00 35.18 94 ALA A N 1
ATOM 817 C CA . ALA A 1 95 ? 67.849 71.382 92.509 1.00 34.76 94 ALA A CA 1
ATOM 818 C C . ALA A 1 95 ? 67.840 69.993 91.880 1.00 36.13 94 ALA A C 1
ATOM 819 O O . ALA A 1 95 ? 68.878 69.400 91.616 1.00 34.86 94 ALA A O 1
ATOM 821 N N . ARG A 1 96 ? 66.646 69.489 91.596 1.00 37.25 95 ARG A N 1
ATOM 822 C CA . ARG A 1 96 ? 66.527 68.152 90.976 1.00 38.53 95 ARG A CA 1
ATOM 823 C C . ARG A 1 96 ? 67.223 68.126 89.627 1.00 38.50 95 ARG A C 1
ATOM 824 O O . ARG A 1 96 ? 67.860 67.144 89.232 1.00 39.63 95 ARG A O 1
ATOM 832 N N . ASP A 1 97 ? 67.093 69.222 88.896 1.00 37.74 96 ASP A N 1
ATOM 833 C CA . ASP A 1 97 ? 67.697 69.333 87.576 1.00 37.69 96 ASP A CA 1
ATOM 834 C C . ASP A 1 97 ? 69.217 69.349 87.692 1.00 37.09 96 ASP A C 1
ATOM 835 O O . ASP A 1 97 ? 69.933 68.589 87.061 1.00 35.70 96 ASP A O 1
ATOM 840 N N . LEU A 1 98 ? 69.689 70.244 88.539 1.00 34.83 97 LEU A N 1
ATOM 841 C CA . LEU A 1 98 ? 71.138 70.444 88.722 1.00 33.70 97 LEU A CA 1
ATOM 842 C C . LEU A 1 98 ? 71.820 69.186 89.268 1.00 35.01 97 LEU A C 1
ATOM 843 O O . LEU A 1 98 ? 72.984 68.908 88.983 1.00 34.74 97 LEU A O 1
ATOM 848 N N . GLY A 1 99 ? 71.061 68.420 90.035 1.00 35.75 98 GLY A N 1
ATOM 849 C CA . GLY A 1 99 ? 71.599 67.208 90.650 1.00 36.62 98 GLY A CA 1
ATOM 850 C C . GLY A 1 99 ? 72.009 66.169 89.616 1.00 37.94 98 GLY A C 1
ATOM 851 O O . GLY A 1 99 ? 72.710 65.209 89.922 1.00 38.99 98 GLY A O 1
ATOM 852 N N . GLN A 1 100 ? 71.552 66.353 88.381 1.00 36.98 99 GLN A N 1
ATOM 853 C CA . GLN A 1 100 ? 71.909 65.435 87.306 1.00 37.23 99 GLN A CA 1
ATOM 854 C C . GLN A 1 100 ? 73.321 65.685 86.816 1.00 36.41 99 GLN A C 1
ATOM 855 O O . GLN A 1 100 ? 73.923 64.853 86.120 1.00 38.14 99 GLN A O 1
ATOM 861 N N . ARG A 1 101 ? 73.842 66.852 87.165 1.00 34.78 100 ARG A N 1
ATOM 862 C CA . ARG A 1 101 ? 75.135 67.293 86.611 1.00 35.08 100 ARG A CA 1
ATOM 863 C C . ARG A 1 101 ? 76.198 67.657 87.620 1.00 35.39 100 ARG A C 1
ATOM 864 O O . ARG A 1 101 ? 77.365 67.833 87.263 1.00 35.63 100 ARG A O 1
ATOM 872 N N . TYR A 1 102 ? 75.768 67.792 88.869 1.00 33.19 101 TYR A N 1
ATOM 873 C CA . TYR A 1 102 ? 76.664 68.187 89.949 1.00 33.47 101 TYR A CA 1
ATOM 874 C C . TYR A 1 102 ? 76.509 67.347 91.154 1.00 33.67 101 TYR A C 1
ATOM 875 O O . TYR A 1 102 ? 75.417 66.851 91.472 1.00 34.05 101 TYR A O 1
ATOM 884 N N . ARG A 1 103 ? 77.629 67.203 91.855 1.00 33.24 102 ARG A N 1
ATOM 885 C CA . ARG A 1 103 ? 77.612 66.606 93.191 1.00 33.21 102 ARG A CA 1
ATOM 886 C C . ARG A 1 103 ? 77.090 67.666 94.139 1.00 33.80 102 ARG A C 1
ATOM 887 O O . ARG A 1 103 ? 77.578 68.791 94.192 1.00 33.52 102 ARG A O 1
ATOM 903 N N . TYR A 1 105 ? 75.137 68.341 98.179 1.00 31.97 104 TYR A N 1
ATOM 904 C CA . TYR A 1 105 ? 75.012 67.878 99.562 1.00 32.12 104 TYR A CA 1
ATOM 905 C C . TYR A 1 105 ? 74.171 68.868 100.350 1.00 33.48 104 TYR A C 1
ATOM 906 O O . TYR A 1 105 ? 74.074 70.029 99.971 1.00 34.93 104 TYR A O 1
ATOM 915 N N . SER A 1 106 ? 73.523 68.397 101.410 1.00 32.21 105 SER A N 1
ATOM 916 C CA . SER A 1 106 ? 72.860 69.365 102.311 1.00 31.82 105 SER A CA 1
ATOM 917 C C . SER A 1 106 ? 73.874 69.851 103.307 1.00 31.71 105 SER A C 1
ATOM 918 O O . SER A 1 106 ? 74.832 69.151 103.681 1.00 34.03 105 SER A O 1
ATOM 921 N N . LEU A 1 107 ? 73.601 71.052 103.783 1.00 31.98 106 LEU A N 1
ATOM 922 C CA . LEU A 1 107 ? 74.338 71.638 104.921 1.00 31.85 106 LEU A CA 1
ATOM 923 C C . LEU A 1 107 ? 73.265 72.431 105.653 1.00 33.66 106 LEU A C 1
ATOM 924 O O . LEU A 1 107 ? 72.873 73.513 105.220 1.00 34.75 106 LEU A O 1
ATOM 929 N N . ASN A 1 108 ? 72.703 71.813 106.680 1.00 32.39 107 ASN A N 1
ATOM 930 C CA . ASN A 1 108 ? 71.457 72.318 107.256 1.00 33.13 107 ASN A CA 1
ATOM 931 C C . ASN A 1 108 ? 71.292 72.014 108.699 1.00 32.54 107 ASN A C 1
ATOM 932 O O . ASN A 1 108 ? 71.937 7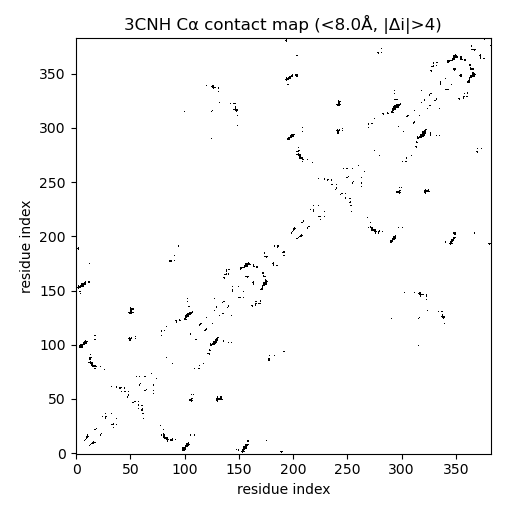1.109 109.241 1.00 33.35 107 ASN A O 1
ATOM 937 N N . ASN A 1 109 ? 70.498 72.866 109.329 1.00 32.41 108 ASN A N 1
ATOM 938 C CA . ASN A 1 109 ? 70.158 72.709 110.752 1.00 32.26 108 ASN A CA 1
ATOM 939 C C . ASN A 1 109 ? 68.778 72.097 110.923 1.00 33.91 108 ASN A C 1
ATOM 940 O O . ASN A 1 109 ? 67.771 72.648 110.485 1.00 35.00 108 ASN A O 1
ATOM 945 N N . GLU A 1 110 ? 68.735 70.985 111.642 1.00 34.26 109 GLU A N 1
ATOM 946 C CA . GLU A 1 110 ? 67.476 70.282 111.843 1.00 35.20 109 GLU A CA 1
ATOM 947 C C . GLU A 1 110 ? 67.657 69.132 112.790 1.00 33.38 109 GLU A C 1
ATOM 948 O O . GLU A 1 110 ? 68.681 68.466 112.775 1.00 34.37 109 GLU A O 1
ATOM 954 N N . GLY A 1 111 ? 66.674 68.970 113.675 1.00 32.93 110 GLY A N 1
ATOM 955 C CA . GLY A 1 111 ? 66.621 67.794 114.515 1.00 34.17 110 GLY A CA 1
ATOM 956 C C . GLY A 1 111 ? 66.551 66.542 113.647 1.00 34.69 110 GLY A C 1
ATOM 957 O O . GLY A 1 111 ? 66.054 66.550 112.524 1.00 34.60 110 GLY A O 1
ATOM 958 N N . ARG A 1 112 ? 67.023 65.442 114.210 1.00 35.94 111 ARG A N 1
ATOM 959 C CA A ARG A 1 112 ? 67.117 64.178 113.462 0.50 35.90 111 ARG A CA 1
ATOM 960 C CA B ARG A 1 112 ? 67.095 64.182 113.446 0.50 36.47 111 ARG A CA 1
ATOM 961 C C . ARG A 1 112 ? 65.788 63.671 112.912 1.00 35.50 111 ARG A C 1
ATOM 962 O O . ARG A 1 112 ? 65.682 63.301 111.744 1.00 36.68 111 ARG A O 1
ATOM 977 N N . ASP A 1 113 ? 64.783 63.629 113.774 1.00 35.33 112 ASP A N 1
ATOM 978 C CA A ASP A 1 113 ? 63.518 63.036 113.366 0.50 35.28 112 ASP A CA 1
ATOM 979 C CA B ASP A 1 113 ? 63.467 63.079 113.390 0.50 35.35 112 ASP A CA 1
ATOM 980 C C . ASP A 1 113 ? 62.838 63.815 112.237 1.00 33.22 112 ASP A C 1
ATOM 981 O O . ASP A 1 113 ? 62.458 63.230 111.190 1.00 34.22 112 ASP A O 1
ATOM 990 N N . LEU A 1 114 ? 62.762 65.122 112.381 1.00 33.65 113 LEU A N 1
ATOM 991 C CA A LEU A 1 114 ? 62.155 65.956 111.323 0.50 33.45 113 LEU A CA 1
ATOM 992 C CA B LEU A 1 114 ? 62.160 65.961 111.353 0.50 34.38 113 LEU A CA 1
ATOM 993 C C . LEU A 1 114 ? 63.011 65.910 110.083 1.00 33.65 113 LEU A C 1
ATOM 994 O O . LEU A 1 114 ? 62.509 65.868 108.976 1.00 34.12 113 LEU A O 1
ATOM 1003 N N . ASN A 1 115 ? 64.309 65.899 110.270 1.00 33.70 114 ASN A N 1
ATOM 1004 C CA . ASN A 1 115 ? 65.235 65.859 109.103 1.00 33.34 114 ASN A CA 1
ATOM 1005 C C . ASN A 1 115 ? 64.964 64.630 108.245 1.00 33.55 114 ASN A C 1
ATOM 1006 O O . ASN A 1 115 ? 64.772 64.690 107.028 1.00 33.45 114 ASN A O 1
ATOM 1011 N N . GLU A 1 116 ? 64.860 63.501 108.904 1.00 33.18 115 GLU A N 1
ATOM 1012 C CA . GLU A 1 116 ? 64.697 62.194 108.208 1.00 35.07 115 GLU A CA 1
ATOM 1013 C C . GLU A 1 116 ? 63.317 62.099 107.584 1.00 34.73 115 GLU A C 1
ATOM 1014 O O . GLU A 1 116 ? 63.167 61.605 106.482 1.00 35.05 115 GLU A O 1
ATOM 1020 N N . TYR A 1 117 ? 62.317 62.652 108.266 1.00 33.49 116 TYR A N 1
ATOM 1021 C CA . TYR A 1 117 ? 60.958 62.689 107.701 1.00 33.67 116 TYR A CA 1
ATOM 1022 C C . TYR A 1 117 ? 60.950 63.517 106.420 1.00 32.62 116 TYR A C 1
ATOM 1023 O O . TYR A 1 117 ? 60.353 63.160 105.413 1.00 33.23 116 TYR A O 1
ATOM 1032 N N . ARG A 1 118 ? 61.658 64.634 106.455 1.00 32.66 117 ARG A N 1
ATOM 1033 C CA . ARG A 1 118 ? 61.679 65.576 105.311 1.00 32.90 117 ARG A CA 1
ATOM 1034 C C . ARG A 1 118 ? 62.399 64.946 104.125 1.00 33.40 117 ARG A C 1
ATOM 1035 O O . ARG A 1 118 ? 61.949 65.002 102.991 1.00 33.38 117 ARG A O 1
ATOM 1043 N N . ILE A 1 119 ? 63.493 64.279 104.436 1.00 34.52 118 ILE A N 1
ATOM 1044 C CA . ILE A 1 119 ? 64.311 63.658 103.383 1.00 32.13 118 ILE A CA 1
ATOM 1045 C C . ILE A 1 119 ? 63.526 62.580 102.682 1.00 33.10 118 ILE A C 1
ATOM 1046 O O . ILE A 1 119 ? 63.465 62.509 101.437 1.00 33.52 118 ILE A O 1
ATOM 1051 N N . ARG A 1 120 ? 62.864 61.737 103.459 1.00 33.33 119 ARG A N 1
ATOM 1052 C CA A ARG A 1 120 ? 62.144 60.598 102.865 0.50 34.55 119 ARG A CA 1
ATOM 1053 C CA B ARG A 1 120 ? 62.137 60.608 102.865 0.50 34.50 119 ARG A CA 1
ATOM 1054 C C . ARG A 1 120 ? 60.891 61.073 102.149 1.00 35.13 119 ARG A C 1
ATOM 1055 O O . ARG A 1 120 ? 60.578 60.624 101.044 1.00 34.16 119 ARG A O 1
ATOM 1070 N N . THR A 1 121 ? 60.175 61.981 102.780 1.00 33.67 120 THR A N 1
ATOM 1071 C CA . THR A 1 121 ? 58.885 62.438 102.212 1.00 33.19 120 THR A CA 1
ATOM 1072 C C . THR A 1 121 ? 59.034 63.155 100.882 1.00 32.51 120 THR A C 1
ATOM 1073 O O . THR A 1 121 ? 58.216 62.988 99.952 1.00 35.32 120 THR A O 1
ATOM 1077 N N . PHE A 1 122 ? 60.110 63.915 100.754 1.00 32.44 121 PHE A N 1
ATOM 1078 C CA . PHE A 1 122 ? 60.320 64.748 99.565 1.00 33.21 121 PHE A CA 1
ATOM 1079 C C . PHE A 1 122 ? 61.409 64.244 98.631 1.00 33.58 121 PHE A C 1
ATOM 1080 O O . PHE A 1 122 ? 61.782 64.911 97.678 1.00 33.65 121 PHE A O 1
ATOM 1088 N N . GLY A 1 123 ? 61.892 63.050 98.929 1.00 34.16 122 GLY A N 1
ATOM 1089 C CA . GLY A 1 123 ? 62.921 62.408 98.078 1.00 34.50 122 GLY A CA 1
ATOM 1090 C C . GLY A 1 123 ? 64.198 63.205 97.883 1.00 33.85 122 GLY A C 1
ATOM 1091 O O . GLY A 1 123 ? 64.782 63.233 96.780 1.00 34.39 122 GLY A O 1
ATOM 1092 N N . LEU A 1 124 ? 64.634 63.849 98.956 1.00 32.75 123 LEU A N 1
ATOM 1093 C CA . LEU A 1 124 ? 65.790 64.752 98.877 1.00 33.29 123 LEU A CA 1
ATOM 1094 C C . LEU A 1 124 ? 67.078 64.007 98.491 1.00 34.02 123 LEU A C 1
ATOM 1095 O O . LEU A 1 124 ? 67.985 64.549 97.887 1.00 34.97 123 LEU A O 1
ATOM 1100 N N . GLY A 1 125 ? 67.102 62.751 98.870 1.00 35.29 124 GLY A N 1
ATOM 1101 C CA . GLY A 1 125 ? 68.225 61.862 98.608 1.00 34.78 124 GLY A CA 1
ATOM 1102 C C . GLY A 1 125 ? 68.393 61.499 97.159 1.00 34.70 124 GLY A C 1
ATOM 1103 O O . GLY A 1 125 ? 69.400 60.932 96.765 1.00 34.93 124 GLY A O 1
ATOM 1104 N N . GLU A 1 126 ? 67.431 61.864 96.329 1.00 33.77 125 GLU A N 1
ATOM 1105 C CA . GLU A 1 126 ? 67.558 61.554 94.922 1.00 34.48 125 GLU A CA 1
ATOM 1106 C C . GLU A 1 126 ? 68.583 62.462 94.288 1.00 35.09 125 GLU A C 1
ATOM 1107 O O . GLU A 1 126 ? 69.246 62.102 93.326 1.00 34.58 125 GLU A O 1
ATOM 1113 N N . PHE A 1 127 ? 68.760 63.634 94.889 1.00 34.35 126 PHE A N 1
ATOM 1114 C CA . PHE A 1 127 ? 69.665 64.637 94.302 1.00 34.52 126 PHE A CA 1
ATOM 1115 C C . PHE A 1 127 ? 70.748 65.176 95.239 1.00 34.07 126 PHE A C 1
ATOM 1116 O O . PHE A 1 127 ? 71.663 65.875 94.792 1.00 34.24 126 PHE A O 1
ATOM 1124 N N . LEU A 1 128 ? 70.650 64.828 96.520 1.00 33.67 127 LEU A N 1
ATOM 1125 C CA . LEU A 1 128 ? 71.669 65.187 97.498 1.00 33.80 127 LEU A CA 1
ATOM 1126 C C . LEU A 1 128 ? 72.334 63.880 97.925 1.00 35.25 127 LEU A C 1
ATOM 1127 O O . LEU A 1 128 ? 71.674 62.937 98.393 1.00 35.89 127 LEU A O 1
ATOM 1132 N N . LEU A 1 129 ? 73.660 63.887 97.845 1.00 32.68 128 LEU A N 1
ATOM 1133 C CA . LEU A 1 129 ? 74.498 62.694 98.050 1.00 31.90 128 LEU A CA 1
ATOM 1134 C C . LEU A 1 129 ? 74.777 62.393 99.510 1.00 33.00 128 LEU A C 1
ATOM 1135 O O . LEU A 1 129 ? 75.084 61.281 99.885 1.00 32.47 128 LEU A O 1
ATOM 1140 N N . ALA A 1 130 ? 74.717 63.427 100.326 1.00 32.32 129 ALA A N 1
ATOM 1141 C CA . ALA A 1 130 ? 74.908 63.289 101.764 1.00 33.64 129 ALA A CA 1
ATOM 1142 C C . ALA A 1 130 ? 74.271 64.478 102.431 1.00 32.49 129 ALA A C 1
ATOM 1143 O O . ALA A 1 130 ? 74.068 65.521 101.808 1.00 31.59 129 ALA A O 1
ATOM 1145 N N . PHE A 1 131 ? 73.990 64.301 103.699 1.00 32.13 130 PHE A N 1
ATOM 1146 C CA . PHE A 1 131 ? 73.264 65.285 104.463 1.00 31.63 130 PHE A CA 1
ATOM 1147 C C . PHE A 1 131 ? 74.077 65.708 105.675 1.00 32.80 130 PHE A C 1
ATOM 1148 O O . 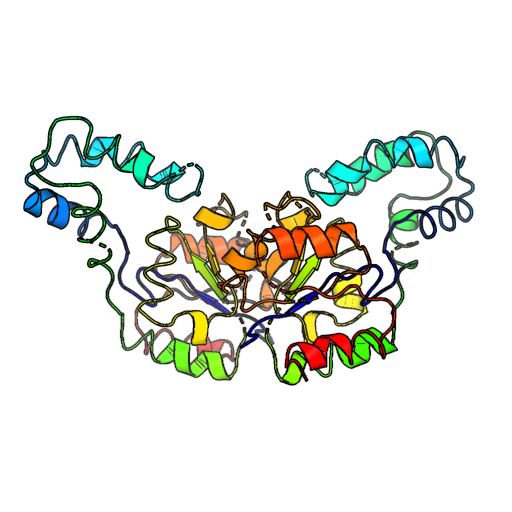PHE A 1 131 ? 74.084 65.024 106.681 1.00 33.73 130 PHE A O 1
ATOM 1156 N N . PHE A 1 132 ? 74.757 66.839 105.532 1.00 32.60 131 PHE A N 1
ATOM 1157 C CA . PHE A 1 132 ? 75.623 67.370 106.599 1.00 32.51 131 PHE A CA 1
ATOM 1158 C C . PHE A 1 132 ? 74.743 68.225 107.493 1.00 32.82 131 PHE A C 1
ATOM 1159 O O . PHE A 1 132 ? 74.683 69.442 107.402 1.00 33.52 131 PHE A O 1
ATOM 1167 N N . THR A 1 133 ? 74.037 67.500 108.338 1.00 31.58 132 THR A N 1
ATOM 1168 C CA . THR A 1 133 ? 72.991 68.047 109.185 1.00 31.86 132 THR A CA 1
ATOM 1169 C C . THR A 1 133 ? 73.462 68.236 110.620 1.00 32.31 132 THR A C 1
ATOM 1170 O O . THR A 1 133 ? 74.187 67.403 111.177 1.00 33.14 132 THR A O 1
ATOM 1174 N N . SER A 1 134 ? 73.005 69.323 111.221 1.00 33.06 133 SER A N 1
ATOM 1175 C CA . SER A 1 134 ? 73.441 69.676 112.584 1.00 33.66 133 SER A CA 1
ATOM 1176 C C . SER A 1 134 ? 73.299 68.569 113.610 1.00 33.10 133 SER A C 1
ATOM 1177 O O . SER A 1 134 ? 74.148 68.394 114.473 1.00 34.56 133 SER A O 1
ATOM 1180 N N . SER A 1 135 ? 72.193 67.858 113.517 1.00 32.23 134 SER A N 1
ATOM 1181 C CA . SER A 1 135 ? 71.846 66.806 114.506 1.00 33.58 134 SER A CA 1
ATOM 1182 C C . SER A 1 135 ? 72.717 65.575 114.351 1.00 33.36 134 SER A C 1
ATOM 1183 O O . SER A 1 135 ? 72.833 64.763 115.257 1.00 34.91 134 SER A O 1
ATOM 1186 N N . ALA A 1 136 ? 73.330 65.446 113.184 1.00 33.94 135 ALA A N 1
ATOM 1187 C CA . ALA A 1 136 ? 74.279 64.358 112.956 1.00 33.43 135 ALA A CA 1
ATOM 1188 C C . ALA A 1 136 ? 75.708 64.723 113.360 1.00 34.09 135 ALA A C 1
ATOM 1189 O O . ALA A 1 136 ? 76.455 63.888 113.833 1.00 35.14 135 ALA A O 1
ATOM 1191 N N . LEU A 1 137 ? 76.067 65.988 113.130 1.00 33.40 136 LEU A N 1
ATOM 1192 C CA . LEU A 1 137 ? 77.446 66.465 113.259 1.00 34.22 136 LEU A CA 1
ATOM 1193 C C . LEU A 1 137 ? 77.783 67.175 114.544 1.00 35.56 136 LEU A C 1
ATOM 1194 O O . LEU A 1 137 ? 78.956 67.341 114.882 1.00 35.86 136 LEU A O 1
ATOM 1199 N N . GLY A 1 138 ? 76.759 67.613 115.261 1.00 34.57 137 GLY A N 1
ATOM 1200 C CA . GLY A 1 138 ? 77.005 68.267 116.560 1.00 34.18 137 GLY A CA 1
ATOM 1201 C C . GLY A 1 138 ? 77.490 69.709 116.525 1.00 34.15 137 GLY A C 1
ATOM 1202 O O . GLY A 1 138 ? 77.920 70.261 117.541 1.00 35.61 137 GLY A O 1
ATOM 1203 N N . VAL A 1 139 ? 77.371 70.307 115.358 1.00 34.26 138 VAL A N 1
ATOM 1204 C CA . VAL A 1 139 ? 77.644 71.749 115.129 1.00 35.13 138 VAL A CA 1
ATOM 1205 C C . VAL A 1 139 ? 76.551 72.241 114.195 1.00 34.32 138 VAL A C 1
ATOM 1206 O O . VAL A 1 139 ? 75.908 71.446 113.521 1.00 35.08 138 VAL A O 1
ATOM 1218 N N . LYS A 1 141 ? 75.094 75.687 111.549 1.00 33.79 140 LYS A N 1
ATOM 1219 C CA . LYS A 1 141 ? 75.260 76.980 110.924 1.00 34.10 140 LYS A CA 1
ATOM 1220 C C . LYS A 1 141 ? 74.768 77.972 111.972 1.00 34.50 140 LYS A C 1
ATOM 1221 O O . LYS A 1 141 ? 73.807 77.679 112.688 1.00 36.27 140 LYS A O 1
ATOM 1227 N N . PRO A 1 142 ? 75.323 79.180 112.008 1.00 34.90 141 PRO A N 1
ATOM 1228 C CA . PRO A 1 142 ? 76.299 79.786 111.109 1.00 34.00 141 PRO A CA 1
ATOM 1229 C C . PRO A 1 142 ? 77.747 79.642 111.579 1.00 32.56 141 PRO A C 1
ATOM 1230 O O . PRO A 1 142 ? 78.617 80.420 111.203 1.00 33.80 141 PRO A O 1
ATOM 1234 N N . ASN A 1 143 ? 77.979 78.673 112.444 1.00 33.19 142 ASN A N 1
ATOM 1235 C CA . ASN A 1 143 ? 79.347 78.411 112.952 1.00 32.54 142 ASN A CA 1
ATOM 1236 C C . ASN A 1 143 ? 80.316 78.176 111.800 1.00 33.04 142 ASN A C 1
ATOM 1237 O O . ASN A 1 143 ? 80.071 77.320 110.942 1.00 32.02 142 ASN A O 1
ATOM 1242 N N . PRO A 1 144 ? 81.392 78.966 111.722 1.00 33.58 143 PRO A N 1
ATOM 1243 C CA . PRO A 1 144 ? 82.337 78.702 110.638 1.00 34.48 143 PRO A CA 1
ATOM 1244 C C . PRO A 1 144 ? 82.770 77.228 110.590 1.00 33.98 143 PRO A C 1
ATOM 1245 O O . PRO A 1 144 ? 83.049 76.691 109.523 1.00 35.02 143 PRO A O 1
ATOM 1249 N N . ALA A 1 145 ? 82.826 76.598 111.767 1.00 32.37 144 ALA A N 1
ATOM 1250 C CA . ALA A 1 145 ? 83.249 75.179 111.834 1.00 32.42 144 ALA A CA 1
ATOM 1251 C C . ALA A 1 145 ? 82.320 74.257 111.038 1.00 33.89 144 ALA A C 1
ATOM 1252 O O . ALA A 1 145 ? 82.744 73.203 110.539 1.00 33.04 144 ALA A O 1
ATOM 1262 N N . TYR A 1 147 ? 80.737 74.936 108.211 1.00 34.79 146 TYR A N 1
ATOM 1263 C CA . TYR A 1 147 ? 81.075 75.078 106.788 1.00 33.81 146 TYR A CA 1
ATOM 1264 C C . TYR A 1 147 ? 82.359 74.307 106.482 1.00 33.75 146 TYR A C 1
ATOM 1265 O O . TYR A 1 147 ? 82.461 73.576 105.486 1.00 35.31 146 TYR A O 1
ATOM 1274 N N . ARG A 1 148 ? 83.331 74.478 107.353 1.00 33.66 147 ARG A N 1
ATOM 1275 C CA A ARG A 1 148 ? 84.630 73.814 107.190 0.50 33.98 147 ARG A CA 1
ATOM 1276 C CA B ARG A 1 148 ? 84.625 73.804 107.174 0.50 34.52 147 ARG A CA 1
ATOM 1277 C C . ARG A 1 148 ? 84.461 72.294 107.240 1.00 34.47 147 ARG A C 1
ATOM 1278 O O . ARG A 1 148 ? 85.094 71.557 106.511 1.00 34.26 147 ARG A O 1
ATOM 1293 N N . LEU A 1 149 ? 83.574 71.850 108.111 1.00 33.55 148 LEU A N 1
ATOM 1294 C CA . LEU A 1 149 ? 83.329 70.396 108.259 1.00 33.23 148 LEU A CA 1
ATOM 1295 C C . LEU A 1 149 ? 82.717 69.838 106.980 1.00 32.78 148 LEU A C 1
ATOM 1296 O O . LEU A 1 149 ? 83.096 68.783 106.453 1.00 33.63 148 LEU A O 1
ATOM 1301 N N . GLY A 1 150 ? 81.812 70.602 106.406 1.00 34.76 149 GLY A N 1
ATOM 1302 C CA . GLY A 1 150 ? 81.138 70.169 105.174 1.00 34.57 149 GLY A CA 1
ATOM 1303 C C . GLY A 1 150 ? 82.158 69.998 104.045 1.00 34.17 149 GLY A C 1
ATOM 1304 O O . GLY A 1 150 ? 82.168 69.014 103.303 1.00 33.40 149 GLY A O 1
ATOM 1305 N N . LEU A 1 151 ? 83.035 70.989 103.947 1.00 33.98 150 LEU A N 1
ATOM 1306 C CA . LEU A 1 151 ? 84.105 70.978 102.959 1.00 33.23 150 LEU A CA 1
ATOM 1307 C C . LEU A 1 151 ? 85.032 69.773 103.166 1.00 32.82 150 LEU A C 1
ATOM 1308 O O . LEU A 1 151 ? 85.449 69.088 102.211 1.00 32.56 150 LEU A O 1
ATOM 1313 N N . THR A 1 152 ? 85.357 69.534 104.415 1.00 32.94 151 THR A N 1
ATOM 1314 C CA . THR A 1 152 ? 86.245 68.426 104.786 1.00 33.14 151 THR A CA 1
ATOM 1315 C C . THR A 1 152 ? 85.630 67.064 104.422 1.00 33.63 151 THR A C 1
ATOM 1316 O O . THR A 1 152 ? 86.294 66.176 103.891 1.00 31.67 151 THR A O 1
ATOM 1320 N N . LEU A 1 153 ? 84.332 66.940 104.665 1.00 32.91 152 LEU A N 1
ATOM 1321 C CA . LEU A 1 153 ? 83.632 65.658 104.389 1.00 32.46 152 LEU A CA 1
ATOM 1322 C C . LEU A 1 153 ? 83.503 65.436 102.904 1.00 34.28 152 LEU A C 1
ATOM 1323 O O . LEU A 1 153 ? 83.653 64.313 102.409 1.00 33.62 152 LEU A O 1
ATOM 1328 N N . ALA A 1 154 ? 83.221 66.510 102.183 1.00 32.21 153 ALA A N 1
ATOM 1329 C CA . ALA A 1 154 ? 83.080 66.412 100.702 1.00 32.04 153 ALA A CA 1
ATOM 1330 C C . ALA A 1 154 ? 84.412 66.358 99.976 1.00 32.83 153 ALA A C 1
ATOM 1331 O O . ALA A 1 154 ? 84.500 65.961 98.802 1.00 34.69 153 ALA A O 1
ATOM 1333 N N . GLN A 1 155 ? 85.462 66.728 100.686 1.00 32.44 154 GLN A N 1
ATOM 1334 C CA . GLN A 1 155 ? 86.816 66.866 100.108 1.00 32.11 154 GLN A CA 1
ATOM 1335 C C . GLN A 1 155 ? 86.871 67.762 98.876 1.00 32.76 154 GLN A C 1
ATOM 1336 O O . GLN A 1 155 ? 87.261 67.362 97.780 1.00 34.08 154 GLN A O 1
ATOM 1342 N N . VAL A 1 156 ? 86.407 68.984 99.090 1.00 33.47 155 VAL A N 1
ATOM 1343 C CA A VAL A 1 156 ? 86.552 70.017 98.062 0.50 33.92 155 VAL A CA 1
ATOM 1344 C CA B VAL A 1 156 ? 86.415 70.059 98.085 0.50 34.54 155 VAL A CA 1
ATOM 1345 C C . VAL A 1 156 ? 87.089 71.278 98.698 1.00 35.14 155 VAL A C 1
ATOM 1346 O O . VAL A 1 156 ? 86.912 71.541 99.889 1.00 34.47 155 VAL A O 1
ATOM 1353 N N . ARG A 1 157 ? 87.838 72.005 97.903 1.00 34.14 156 ARG A N 1
ATOM 1354 C CA A ARG A 1 157 ? 88.456 73.269 98.333 0.50 34.98 156 ARG A CA 1
ATOM 1355 C CA B ARG A 1 157 ? 88.450 73.237 98.400 0.50 35.06 156 ARG A CA 1
ATOM 1356 C C . ARG A 1 157 ? 87.353 74.317 98.478 1.00 33.20 156 ARG A C 1
ATOM 1357 O O . ARG A 1 157 ? 86.352 74.265 97.771 1.00 33.18 156 ARG A O 1
ATOM 1372 N N . PRO A 1 158 ? 87.536 75.292 99.360 1.00 34.31 157 PRO A N 1
ATOM 1373 C CA . PRO A 1 158 ? 86.474 76.296 99.542 1.00 34.05 157 PRO A CA 1
ATOM 1374 C C . PRO A 1 158 ? 86.028 76.948 98.248 1.00 34.03 157 PRO A C 1
ATOM 1375 O O . PRO A 1 158 ? 84.841 77.097 98.010 1.00 35.00 157 PRO A O 1
ATOM 1379 N N . GLU A 1 159 ? 86.978 77.259 97.387 1.00 34.88 158 GLU A N 1
ATOM 1380 C CA . GLU A 1 159 ? 86.686 77.989 96.134 1.00 35.79 158 GLU A CA 1
ATOM 1381 C C . GLU A 1 159 ? 86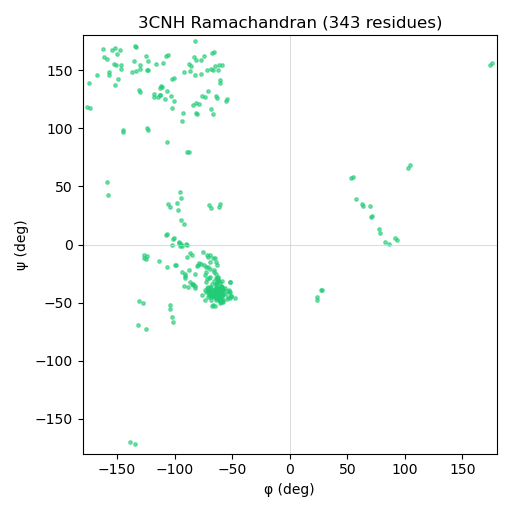.044 77.134 95.071 1.00 36.28 158 GLU A C 1
ATOM 1382 O O . GLU A 1 159 ? 85.612 77.631 94.027 1.00 37.83 158 GLU A O 1
ATOM 1388 N N . GLU A 1 160 ? 85.966 75.850 95.370 1.00 36.12 159 GLU A N 1
ATOM 1389 C CA . GLU A 1 160 ? 85.352 74.876 94.459 1.00 35.79 159 GLU A CA 1
ATOM 1390 C C . GLU A 1 160 ? 83.940 74.544 94.894 1.00 34.62 159 GLU A C 1
ATOM 1391 O O . GLU A 1 160 ? 83.303 73.630 94.367 1.00 35.82 159 GLU A O 1
ATOM 1397 N N . ALA A 1 161 ? 83.495 75.260 95.908 1.00 34.17 160 ALA A N 1
ATOM 1398 C CA . ALA A 1 161 ? 82.170 75.008 96.482 1.00 34.16 160 ALA A CA 1
ATOM 1399 C C . ALA A 1 161 ? 81.281 76.230 96.496 1.00 33.58 160 ALA A C 1
ATOM 1400 O O . ALA A 1 161 ? 81.740 77.366 96.591 1.00 33.95 160 ALA A O 1
ATOM 1402 N N . VAL A 1 162 ? 79.985 75.957 96.397 1.00 32.66 161 VAL A N 1
ATOM 1403 C CA A VAL A 1 162 ? 78.966 77.002 96.539 0.50 32.76 161 VAL A CA 1
ATOM 1404 C CA B VAL A 1 162 ? 78.982 77.009 96.559 0.50 33.70 161 VAL A CA 1
ATOM 1405 C C . VAL A 1 162 ? 77.930 76.581 97.566 1.00 34.69 161 VAL A C 1
ATOM 1406 O O . VAL A 1 162 ? 77.403 75.486 97.491 1.00 35.57 161 VAL A O 1
ATOM 1421 N N . VAL A 1 164 ? 74.241 77.505 99.224 1.00 33.59 163 VAL A N 1
ATOM 1422 C CA . VAL A 1 164 ? 72.950 78.108 98.933 1.00 34.21 163 VAL A CA 1
ATOM 1423 C C . VAL A 1 164 ? 72.126 78.141 100.226 1.00 33.18 163 VAL A C 1
ATOM 1424 O O . VAL A 1 164 ? 71.818 77.090 100.802 1.00 34.07 163 VAL A O 1
ATOM 1428 N N . ASP A 1 165 ? 71.779 79.339 100.664 1.00 33.87 164 ASP A N 1
ATOM 1429 C CA . ASP A 1 165 ? 71.035 79.520 101.952 1.00 33.86 164 ASP A CA 1
ATOM 1430 C C . ASP A 1 165 ? 70.112 80.696 101.806 1.00 32.74 164 ASP A C 1
ATOM 1431 O O . ASP A 1 165 ? 70.384 81.596 101.041 1.00 32.79 164 ASP A O 1
ATOM 1436 N N . ASP A 1 166 ? 69.033 80.730 102.583 1.00 33.36 165 ASP A N 1
ATOM 1437 C CA . ASP A 1 166 ? 68.120 81.880 102.475 1.00 34.21 165 ASP A CA 1
ATOM 1438 C C . ASP A 1 166 ? 68.472 83.011 103.394 1.00 34.60 165 ASP A C 1
ATOM 1439 O O . ASP A 1 166 ? 67.913 84.087 103.269 1.00 35.61 165 ASP A O 1
ATOM 1444 N N . ARG A 1 167 ? 69.391 82.748 104.324 1.00 33.95 166 ARG A N 1
ATOM 1445 C CA . ARG A 1 167 ? 69.795 83.769 105.300 1.00 34.69 166 ARG A CA 1
ATOM 1446 C C . ARG A 1 167 ? 71.155 84.374 104.952 1.00 34.94 166 ARG A C 1
ATOM 1447 O O . ARG A 1 167 ? 72.148 83.664 104.840 1.00 34.97 166 ARG A O 1
ATOM 1455 N N . LEU A 1 168 ? 71.181 85.701 104.900 1.00 33.59 167 LEU A N 1
ATOM 1456 C CA . LEU A 1 168 ? 72.395 86.451 104.605 1.00 33.20 167 LEU A CA 1
ATOM 1457 C C . LEU A 1 168 ? 73.515 86.098 105.588 1.00 32.73 167 LEU A C 1
ATOM 1458 O O . LEU A 1 168 ? 74.652 85.957 105.188 1.00 32.52 167 LEU A O 1
ATOM 1463 N N . GLN A 1 169 ? 73.182 85.987 106.868 1.00 31.52 168 GLN A N 1
ATOM 1464 C CA . GLN A 1 169 ? 74.227 85.659 107.857 1.00 31.11 168 GLN A CA 1
ATOM 1465 C C . GLN A 1 169 ? 74.943 84.357 107.507 1.00 31.70 168 GLN A C 1
ATOM 1466 O O . GLN A 1 169 ? 76.177 84.225 107.680 1.00 32.34 168 GLN A O 1
ATOM 1472 N N . ASN A 1 170 ? 74.182 83.398 106.986 1.00 32.64 169 ASN A N 1
ATOM 1473 C CA . ASN A 1 170 ? 74.743 82.080 106.596 1.00 33.09 169 ASN A CA 1
ATOM 1474 C C . ASN A 1 170 ? 75.577 82.195 105.319 1.00 33.48 169 ASN A C 1
ATOM 1475 O O . ASN A 1 170 ? 76.628 81.564 105.176 1.00 35.33 169 ASN A O 1
ATOM 1480 N N . VAL A 1 171 ? 75.102 83.015 104.387 1.00 32.79 170 VAL A N 1
ATOM 1481 C CA . VAL A 1 171 ? 75.832 83.263 103.149 1.00 32.67 170 VAL A CA 1
ATOM 1482 C C . VAL A 1 171 ? 77.181 83.911 103.446 1.00 31.97 170 VAL A C 1
ATOM 1483 O O . VAL A 1 171 ? 78.260 83.518 102.928 1.00 32.67 170 VAL A O 1
ATOM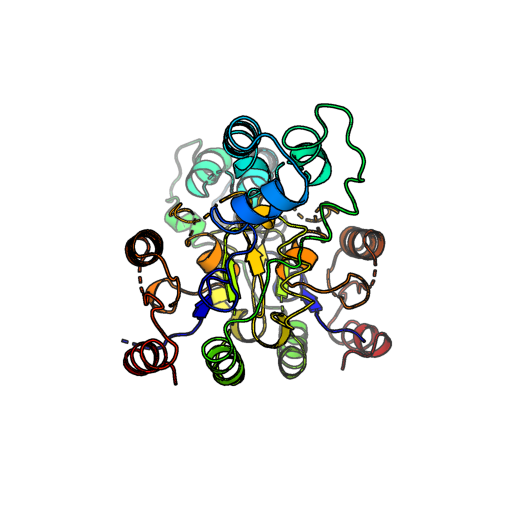 1487 N N . GLN A 1 172 ? 77.123 84.889 104.331 1.00 31.66 171 GLN A N 1
ATOM 1488 C CA . GLN A 1 172 ? 78.328 85.613 104.715 1.00 31.67 171 GLN A CA 1
ATOM 1489 C C . GLN A 1 172 ? 79.329 84.714 105.439 1.00 31.64 171 GLN A C 1
ATOM 1490 O O . GLN A 1 172 ? 80.529 84.809 105.234 1.00 33.03 171 GLN A O 1
ATOM 1496 N N . ALA A 1 173 ? 78.839 83.844 106.317 1.00 32.10 172 ALA A N 1
ATOM 1497 C CA . ALA A 1 173 ? 79.716 82.928 107.073 1.00 33.67 172 ALA A CA 1
ATOM 1498 C C . ALA A 1 173 ? 80.420 81.952 106.143 1.00 33.57 172 ALA A C 1
ATOM 1499 O O . ALA A 1 173 ? 81.593 81.666 106.290 1.00 35.03 172 ALA A O 1
ATOM 1501 N N . ALA A 1 174 ? 79.680 81.486 105.161 1.00 32.28 173 ALA A N 1
ATOM 1502 C CA . ALA A 1 174 ? 80.232 80.576 104.150 1.00 31.63 173 ALA A CA 1
ATOM 1503 C C . ALA A 1 174 ? 81.352 81.291 103.397 1.00 31.12 173 ALA A C 1
ATOM 1504 O O . ALA A 1 174 ? 82.452 80.763 103.179 1.00 32.14 173 ALA A O 1
ATOM 1506 N N . ARG A 1 175 ? 81.079 82.508 102.963 1.00 31.88 174 ARG A N 1
ATOM 1507 C CA . ARG A 1 175 ? 82.098 83.264 102.223 1.00 31.73 174 ARG A CA 1
ATOM 1508 C C . ARG A 1 175 ? 83.343 83.531 103.080 1.00 32.47 174 ARG A C 1
ATOM 1509 O O . ARG A 1 175 ? 84.470 83.601 102.552 1.00 32.79 174 ARG A O 1
ATOM 1517 N N . ALA A 1 176 ? 83.125 83.644 104.380 1.00 32.63 175 ALA A N 1
ATOM 1518 C CA . ALA A 1 176 ? 84.225 83.974 105.314 1.00 32.38 175 ALA A CA 1
ATOM 1519 C C . ALA A 1 176 ? 85.212 82.823 105.430 1.00 32.23 175 ALA A C 1
ATOM 1520 O O . ALA A 1 176 ? 86.356 83.036 105.838 1.00 33.38 175 ALA A O 1
ATOM 1522 N N . VAL A 1 177 ? 84.766 81.617 105.090 1.00 32.91 176 VAL A N 1
ATOM 1523 C CA . VAL A 1 177 ? 85.669 80.429 105.106 1.00 32.87 176 VAL A CA 1
ATOM 1524 C C . VAL A 1 177 ? 86.238 80.144 103.722 1.00 34.87 176 VAL A C 1
ATOM 1525 O O . VAL A 1 177 ? 87.011 79.211 103.511 1.00 35.06 176 VAL A O 1
ATOM 1529 N N . GLY A 1 178 ? 85.853 80.995 102.781 1.00 32.46 177 GLY A N 1
ATOM 1530 C CA . GLY A 1 178 ? 86.359 80.926 101.413 1.00 32.58 177 GLY A CA 1
ATOM 1531 C C . GLY A 1 178 ? 85.467 80.326 100.349 1.00 32.56 177 GLY A C 1
ATOM 1532 O O . GLY A 1 178 ? 85.867 80.177 99.200 1.00 34.50 177 GLY A O 1
ATOM 1541 N N . HIS A 1 180 ? 82.157 80.009 97.794 1.00 31.81 179 HIS A N 1
ATOM 1542 C CA . HIS A 1 180 ? 81.197 80.837 97.099 1.00 32.20 179 HIS A CA 1
ATOM 1543 C C . HIS A 1 180 ? 79.868 80.624 97.795 1.00 32.14 179 HIS A C 1
ATOM 1544 O O . HIS A 1 180 ? 79.644 79.626 98.466 1.00 33.51 179 HIS A O 1
ATOM 1551 N N . ALA A 1 181 ? 78.984 81.600 97.657 1.00 31.52 180 ALA A N 1
ATOM 1552 C CA . ALA A 1 181 ? 77.656 81.484 98.256 1.00 32.77 180 ALA A CA 1
ATOM 1553 C C . ALA A 1 181 ? 76.680 82.379 97.521 1.00 33.58 180 ALA A C 1
ATOM 1554 O O . ALA A 1 181 ? 77.049 83.407 96.956 1.00 35.09 180 ALA A O 1
ATOM 1556 N N . VAL A 1 182 ? 75.462 81.889 97.448 1.00 31.91 181 VAL A N 1
ATOM 1557 C CA . VAL A 1 182 ? 74.332 82.636 96.898 1.00 32.93 181 VAL A CA 1
ATOM 1558 C C . VAL A 1 182 ? 73.155 82.594 97.846 1.00 34.05 181 VAL A C 1
ATOM 1559 O O . VAL A 1 182 ? 72.806 81.526 98.333 1.00 34.09 181 VAL A O 1
ATOM 1563 N N . GLN A 1 183 ? 72.578 83.754 98.115 1.00 32.99 182 GLN A N 1
ATOM 1564 C CA . GLN A 1 183 ? 71.370 83.842 98.923 1.00 33.69 182 GLN A CA 1
ATOM 1565 C C . GLN A 1 183 ? 70.154 83.486 98.083 1.00 34.75 182 GLN A C 1
ATOM 1566 O O . GLN A 1 183 ? 69.891 84.102 97.073 1.00 35.00 182 GLN A O 1
ATOM 1572 N N . CYS A 1 184 ? 69.424 82.473 98.501 1.00 32.63 183 CYS A N 1
ATOM 1573 C CA . CYS A 1 184 ? 68.245 82.015 97.759 1.00 31.31 183 CYS A CA 1
ATOM 1574 C C . CYS A 1 184 ? 67.038 82.889 98.061 1.00 32.79 183 CYS A C 1
ATOM 1575 O O . CYS A 1 184 ? 66.599 82.976 99.229 1.00 33.56 183 CYS A O 1
ATOM 1578 N N . VAL A 1 185 ? 66.614 83.623 97.044 1.00 34.43 184 VAL A N 1
ATOM 1579 C CA . VAL A 1 185 ? 65.422 84.473 97.100 1.00 36.52 184 VAL A CA 1
ATOM 1580 C C . VAL A 1 185 ? 64.301 83.782 96.330 1.00 36.59 184 VAL A C 1
ATOM 1581 O O . VAL A 1 185 ? 63.190 83.616 96.821 1.00 36.63 184 VAL A O 1
ATOM 1585 N N . ASP A 1 186 ? 64.607 83.403 95.104 1.00 35.52 185 ASP A N 1
ATOM 1586 C CA . ASP A 1 186 ? 63.672 82.598 94.306 1.00 35.42 185 ASP A CA 1
ATOM 1587 C C . ASP A 1 186 ? 64.393 81.770 93.266 1.00 35.73 185 ASP A C 1
ATOM 1588 O O . ASP A 1 186 ? 65.572 81.967 93.000 1.00 35.04 185 ASP A O 1
ATOM 1593 N N . ALA A 1 187 ? 63.649 80.838 92.693 1.00 35.96 186 ALA A N 1
ATOM 1594 C CA . ALA A 1 187 ? 64.236 79.860 91.784 1.00 35.67 186 ALA A CA 1
ATOM 1595 C C . ALA A 1 187 ? 64.916 80.526 90.586 1.00 35.24 186 ALA A C 1
ATOM 1596 O O . ALA A 1 187 ? 65.989 80.122 90.177 1.00 36.16 186 ALA A O 1
ATOM 1598 N N . ALA A 1 188 ? 64.269 81.533 90.007 1.00 35.59 187 ALA A N 1
ATOM 1599 C CA . ALA A 1 188 ? 64.817 82.172 88.815 1.00 34.70 187 ALA A CA 1
ATOM 1600 C C . ALA A 1 188 ? 66.110 82.902 89.120 1.00 33.70 187 ALA A C 1
ATOM 1601 O O . ALA A 1 188 ? 67.074 82.849 88.361 1.00 35.02 187 ALA A O 1
ATOM 1603 N N . GLN A 1 189 ? 66.075 83.608 90.229 1.00 33.88 188 GLN A N 1
ATOM 1604 C CA . GLN A 1 189 ? 67.238 84.364 90.691 1.00 34.36 188 GLN A CA 1
ATOM 1605 C C . GLN A 1 189 ? 68.403 83.407 91.024 1.00 32.72 188 GLN A C 1
ATOM 1606 O O . GLN A 1 189 ? 69.555 83.603 90.612 1.00 33.50 188 GLN A O 1
ATOM 1612 N N . LEU A 1 190 ? 68.068 82.328 91.706 1.00 33.57 189 LEU A N 1
ATOM 1613 C CA . LEU A 1 190 ? 69.094 81.373 92.125 1.00 32.36 189 LEU A CA 1
ATOM 1614 C C . LEU A 1 190 ? 69.730 80.739 90.901 1.00 32.86 189 LEU A C 1
ATOM 1615 O O . LEU A 1 190 ? 70.946 80.601 90.802 1.00 34.66 189 LEU A O 1
ATOM 1620 N N . ARG A 1 191 ? 68.891 80.401 89.926 1.00 33.25 190 ARG A N 1
ATOM 1621 C CA A ARG A 1 191 ? 69.378 79.760 88.700 0.50 32.89 190 ARG A CA 1
ATOM 1622 C CA B ARG A 1 191 ? 69.356 79.770 88.695 0.50 33.74 190 ARG A CA 1
ATOM 1623 C C . ARG A 1 191 ? 70.346 80.688 87.980 1.00 32.50 190 ARG A C 1
ATOM 1624 O O . ARG A 1 191 ? 71.416 80.254 87.540 1.00 33.75 190 ARG A O 1
ATOM 1639 N N . GLU A 1 192 ? 69.992 81.962 87.913 1.00 31.83 191 GLU A N 1
ATOM 1640 C CA A GLU A 1 192 ? 70.837 82.921 87.196 0.50 33.41 191 GLU A CA 1
ATOM 1641 C CA B GLU A 1 192 ? 70.815 82.954 87.220 0.50 32.97 191 GLU A CA 1
ATOM 1642 C C . GLU A 1 192 ? 72.154 83.126 87.892 1.00 32.53 191 GLU A C 1
ATOM 1643 O O . GLU A 1 192 ? 73.180 83.207 87.235 1.00 31.07 191 GLU A O 1
ATOM 1654 N N . GLU A 1 193 ? 72.107 83.256 89.214 1.00 32.67 192 GLU A N 1
ATOM 1655 C CA . GLU A 1 193 ? 73.343 83.484 89.964 1.00 32.68 192 GLU A CA 1
ATOM 1656 C C . GLU A 1 193 ? 74.250 82.271 89.943 1.00 34.41 192 GLU A C 1
ATOM 1657 O O . GLU A 1 193 ? 75.453 82.409 89.839 1.00 34.35 192 GLU A O 1
ATOM 1663 N N . LEU A 1 194 ? 73.676 81.082 90.060 1.00 34.15 193 LEU A N 1
ATOM 1664 C CA . LEU A 1 194 ? 74.483 79.867 89.901 1.00 33.36 193 LEU A CA 1
ATOM 1665 C C . LEU A 1 194 ? 75.123 79.815 88.503 1.00 33.00 193 LEU A C 1
ATOM 1666 O O . LEU A 1 194 ? 76.278 79.427 88.356 1.00 33.44 193 LEU A O 1
ATOM 1671 N N . ALA A 1 195 ? 74.371 80.194 87.472 1.00 33.41 194 ALA A N 1
ATOM 1672 C CA . ALA A 1 195 ? 74.872 80.146 86.096 1.00 33.76 194 ALA A CA 1
ATOM 1673 C C . ALA A 1 195 ? 76.054 81.081 85.945 1.00 33.19 194 ALA A C 1
ATOM 1674 O O . ALA A 1 195 ? 76.989 80.807 85.201 1.00 34.31 194 ALA A O 1
ATOM 1676 N N . ALA A 1 196 ? 76.025 82.171 86.711 1.00 33.57 195 ALA A N 1
ATOM 1677 C CA . ALA A 1 196 ? 77.121 83.163 86.672 1.00 34.15 195 ALA A CA 1
ATOM 1678 C C . ALA A 1 196 ? 78.416 82.559 87.210 1.00 34.28 195 ALA A C 1
ATOM 1679 O O . ALA A 1 196 ? 79.509 83.005 86.867 1.00 34.02 195 ALA A O 1
ATOM 1681 N N . LEU A 1 197 ? 78.279 81.509 88.005 1.00 35.43 196 LEU A N 1
ATOM 1682 C CA . LEU A 1 197 ? 79.423 80.807 88.570 1.00 35.33 196 LEU A CA 1
ATOM 1683 C C . LEU A 1 197 ? 79.802 79.596 87.750 1.00 36.92 196 LEU A C 1
ATOM 1684 O O . LEU A 1 197 ? 80.701 78.846 88.112 1.00 39.71 196 LEU A O 1
ATOM 1689 N N . GLY A 1 198 ? 79.087 79.408 86.657 1.00 36.21 197 GLY A N 1
ATOM 1690 C CA . GLY A 1 198 ? 79.357 78.302 85.750 1.00 36.16 197 GLY A CA 1
ATOM 1691 C C . GLY A 1 198 ? 78.580 77.037 86.055 1.00 37.70 197 GLY A C 1
ATOM 1692 O O . GLY A 1 198 ? 78.792 75.992 85.450 1.00 38.01 197 GLY A O 1
ATOM 1693 N N . VAL A 1 199 ? 77.684 77.152 87.015 1.00 36.58 198 VAL A N 1
ATOM 1694 C CA . VAL A 1 199 ? 76.818 76.033 87.423 1.00 36.72 198 VAL A CA 1
ATOM 1695 C C . VAL A 1 199 ? 75.519 76.131 86.648 1.00 37.32 198 VAL A C 1
ATOM 1696 O O . VAL A 1 199 ? 74.658 76.937 86.943 1.00 38.83 198 VAL A O 1
ATOM 1700 N N . ARG A 1 200 ? 75.379 75.237 85.682 1.00 38.36 199 ARG A N 1
ATOM 1701 C CA A ARG A 1 200 ? 74.231 75.245 84.775 0.50 37.86 199 ARG A CA 1
ATOM 1702 C CA B ARG A 1 200 ? 74.216 75.243 84.792 0.50 38.23 199 ARG A CA 1
ATOM 1703 C C . ARG A 1 200 ? 73.554 73.882 84.659 1.00 38.35 199 ARG A C 1
ATOM 1704 O O . ARG A 1 200 ? 72.327 73.823 84.497 1.00 37.95 199 ARG A O 1
ATOM 1737 N N . THR B 1 3 ? 68.194 45.756 97.574 1.00 56.37 2 THR B N 1
ATOM 1738 C CA . THR B 1 3 ? 69.002 46.445 96.601 1.00 53.47 2 THR B CA 1
ATOM 1739 C C . THR B 1 3 ? 70.082 47.213 97.339 1.00 48.67 2 THR B C 1
ATOM 1740 O O . THR B 1 3 ? 69.791 48.014 98.208 1.00 46.69 2 THR B O 1
ATOM 1744 N N . ILE B 1 4 ? 71.327 46.933 96.993 1.00 44.46 3 ILE B N 1
ATOM 1745 C CA . ILE B 1 4 ? 72.438 47.709 97.553 1.00 42.27 3 ILE B CA 1
ATOM 1746 C C . ILE B 1 4 ? 72.461 49.025 96.851 1.00 41.16 3 ILE B C 1
ATOM 1747 O O . ILE B 1 4 ? 72.474 49.072 95.633 1.00 42.11 3 ILE B O 1
ATOM 1752 N N . LYS B 1 5 ? 72.465 50.094 97.626 1.00 40.05 4 LYS B N 1
ATOM 1753 C CA . LYS B 1 5 ? 72.471 51.451 97.084 1.00 40.95 4 LYS B CA 1
ATOM 1754 C C . LYS B 1 5 ? 73.741 52.245 97.365 1.00 40.79 4 LYS B C 1
ATOM 1755 O O . LYS B 1 5 ? 73.952 53.315 96.805 1.00 43.96 4 LYS B O 1
ATOM 1761 N N . ALA B 1 6 ? 74.548 51.757 98.289 1.00 37.71 5 ALA B N 1
ATOM 1762 C CA . ALA B 1 6 ? 75.745 52.503 98.687 1.00 36.78 5 ALA B CA 1
ATOM 1763 C C . ALA B 1 6 ? 76.844 51.584 99.166 1.00 35.64 5 ALA B C 1
ATOM 1764 O O . ALA B 1 6 ? 76.582 50.622 99.859 1.00 36.40 5 ALA B O 1
ATOM 1766 N N . LEU B 1 7 ? 78.069 51.883 98.736 1.00 35.08 6 LEU B N 1
ATOM 1767 C CA . LEU B 1 7 ? 79.253 51.167 99.218 1.00 33.87 6 LEU B CA 1
ATOM 1768 C C . LEU B 1 7 ? 80.089 52.108 100.071 1.00 34.53 6 LEU B C 1
ATOM 1769 O O . LEU B 1 7 ? 80.307 53.262 99.701 1.00 34.83 6 LEU B O 1
ATOM 1774 N N . PHE B 1 8 ? 80.546 51.589 101.210 1.00 32.27 7 PHE B N 1
ATOM 1775 C CA . PHE B 1 8 ? 81.450 52.310 102.139 1.00 32.68 7 PHE B CA 1
ATOM 1776 C C . PHE B 1 8 ? 82.786 51.596 102.102 1.00 33.27 7 PHE B C 1
ATOM 1777 O O . PHE B 1 8 ? 82.856 50.375 102.260 1.00 34.45 7 PHE B O 1
ATOM 1785 N N . TRP B 1 9 ? 83.841 52.384 101.875 1.00 32.44 8 TRP B N 1
ATOM 1786 C CA . TRP B 1 9 ? 85.176 51.866 101.704 1.00 32.25 8 TRP B CA 1
ATOM 1787 C C . TRP B 1 9 ? 86.174 52.333 102.737 1.00 32.62 8 TRP B C 1
ATOM 1788 O O . TRP B 1 9 ? 86.340 53.501 102.996 1.00 33.08 8 TRP B O 1
ATOM 1799 N N . ASP B 1 10 ? 86.851 51.351 103.287 1.00 32.88 9 ASP B N 1
ATOM 1800 C CA . ASP B 1 10 ? 88.054 51.551 104.059 1.00 32.64 9 ASP B CA 1
ATOM 1801 C C . ASP B 1 10 ? 89.084 52.031 103.008 1.00 33.64 9 ASP B C 1
ATOM 1802 O O . ASP B 1 10 ? 88.978 51.677 101.831 1.00 34.71 9 ASP B O 1
ATOM 1807 N N . ILE B 1 11 ? 90.067 52.829 103.430 1.00 33.13 10 ILE B N 1
ATOM 1808 C CA . ILE B 1 11 ? 91.132 53.278 102.500 1.00 32.68 10 ILE B CA 1
ATOM 1809 C C . ILE B 1 11 ? 92.399 52.439 102.737 1.00 32.77 10 ILE B C 1
ATOM 1810 O O . ILE B 1 11 ? 92.818 51.632 101.900 1.00 32.94 10 ILE B O 1
ATOM 1815 N N . GLY B 1 12 ? 92.977 52.614 103.907 1.00 34.77 11 GLY B N 1
ATOM 1816 C CA . GLY B 1 12 ? 94.194 51.878 104.250 1.00 34.74 11 GLY B CA 1
ATOM 1817 C C . GLY B 1 12 ? 93.969 50.389 104.317 1.00 36.56 11 GLY B C 1
ATOM 1818 O O . GLY B 1 12 ? 93.072 49.897 105.004 1.00 37.35 11 GLY B O 1
ATOM 1819 N N . GLY B 1 13 ? 94.801 49.672 103.601 1.00 36.07 12 GLY B N 1
ATOM 1820 C CA . GLY B 1 13 ? 94.732 48.217 103.537 1.00 36.29 12 GLY B CA 1
ATOM 1821 C C . GLY B 1 13 ? 93.782 47.691 102.489 1.00 36.45 12 GLY B C 1
ATOM 1822 O O . GLY B 1 13 ? 93.653 46.477 102.310 1.00 35.89 12 GLY B O 1
ATOM 1823 N N . VAL B 1 14 ? 93.163 48.614 101.769 1.00 33.18 13 VAL B N 1
ATOM 1824 C CA . VAL B 1 14 ? 92.168 48.267 100.747 1.00 31.78 13 VAL B CA 1
ATOM 1825 C C . VAL B 1 14 ? 92.452 49.008 99.453 1.00 32.27 13 VAL B C 1
ATOM 1826 O O . VAL B 1 14 ? 92.879 48.416 98.473 1.00 34.51 13 VAL B O 1
ATOM 1830 N N . LEU B 1 15 ? 92.250 50.324 99.489 1.00 33.71 14 LEU B N 1
ATOM 1831 C CA . LEU B 1 15 ? 92.499 51.150 98.273 1.00 32.52 14 LEU B CA 1
ATOM 1832 C C . LEU B 1 15 ? 93.951 51.542 98.142 1.00 31.57 14 LEU B C 1
ATOM 1833 O O . LEU B 1 15 ? 94.507 51.640 97.019 1.00 32.80 14 LEU B O 1
ATOM 1838 N N . LEU B 1 16 ? 94.547 51.771 99.294 1.00 33.52 15 LEU B N 1
ATOM 1839 C CA . LEU B 1 16 ? 95.950 52.162 99.430 1.00 32.42 15 LEU B CA 1
ATOM 1840 C C . LEU B 1 16 ? 96.604 51.341 100.508 1.00 34.86 15 LEU B C 1
ATOM 1841 O O . LEU B 1 16 ? 95.929 50.656 101.281 1.00 35.32 15 LEU B O 1
ATOM 1846 N N . THR B 1 17 ? 97.921 51.441 100.600 1.00 34.46 16 THR B N 1
ATOM 1847 C CA . THR B 1 17 ? 98.605 50.857 101.760 1.00 35.71 16 THR B CA 1
ATOM 1848 C C . THR B 1 17 ? 98.183 51.670 102.979 1.00 34.94 16 THR B C 1
ATOM 1849 O O . THR B 1 17 ? 97.587 52.742 102.855 1.00 34.23 16 THR B O 1
ATOM 1853 N N . ASN B 1 18 ? 98.413 51.153 104.169 1.00 35.15 17 ASN B N 1
ATOM 1854 C CA . ASN B 1 18 ? 98.137 51.935 105.361 1.00 36.16 17 ASN B CA 1
ATOM 1855 C C . ASN B 1 18 ? 99.018 53.171 105.349 1.00 37.37 17 ASN B C 1
ATOM 1856 O O . ASN B 1 18 ? 100.115 53.147 104.842 1.00 37.50 17 ASN B O 1
ATOM 1861 N N . GLY B 1 19 ? 98.529 54.230 105.950 1.00 36.47 18 GLY B N 1
ATOM 1862 C CA . GLY B 1 19 ? 99.256 55.486 105.959 1.00 36.98 18 GLY B CA 1
ATOM 1863 C C . GLY B 1 19 ? 100.344 55.592 107.023 1.00 35.88 18 GLY B C 1
ATOM 1864 O O . GLY B 1 19 ? 101.400 56.164 106.775 1.00 36.70 18 GLY B O 1
ATOM 1865 N N . TRP B 1 20 ? 100.082 54.997 108.180 1.00 36.78 19 TRP B N 1
ATOM 1866 C CA . TRP B 1 20 ? 100.967 55.216 109.346 1.00 36.73 19 TRP B CA 1
ATOM 1867 C C . TRP B 1 20 ? 100.878 54.105 110.379 1.00 37.22 19 TRP B C 1
ATOM 1868 O O . TRP B 1 20 ? 100.759 54.329 111.602 1.00 37.31 19 TRP B O 1
ATOM 1879 N N . ASP B 1 21 ? 100.848 52.893 109.856 1.00 38.72 20 ASP B N 1
ATOM 1880 C CA A ASP B 1 21 ? 100.813 51.697 110.701 0.50 39.25 20 ASP B CA 1
ATOM 1881 C CA B ASP B 1 21 ? 100.821 51.686 110.675 0.50 39.65 20 ASP B CA 1
ATOM 1882 C C . ASP B 1 21 ? 102.249 51.239 110.968 1.00 38.47 20 ASP B C 1
ATOM 1883 O O . ASP B 1 21 ? 103.218 51.933 110.657 1.00 38.18 20 ASP B O 1
ATOM 1892 N N . ARG B 1 22 ? 102.360 50.060 111.527 1.00 38.02 21 ARG B N 1
ATOM 1893 C CA A ARG B 1 22 ? 103.643 49.589 112.031 0.50 37.59 21 ARG B CA 1
ATOM 1894 C CA B ARG B 1 22 ? 103.649 49.523 112.006 0.50 36.93 21 ARG B CA 1
ATOM 1895 C C . ARG B 1 22 ? 104.736 49.622 110.979 1.00 35.05 21 ARG B C 1
ATOM 1896 O O . ARG B 1 22 ? 105.856 50.049 111.222 1.00 32.75 21 ARG B O 1
ATOM 1911 N N . GLU B 1 23 ? 104.389 49.187 109.796 1.00 35.59 22 GLU B N 1
ATOM 1912 C CA . GLU B 1 23 ? 105.375 49.116 108.748 1.00 34.48 22 GLU B CA 1
ATOM 1913 C C . GLU B 1 23 ? 105.905 50.475 108.289 1.00 32.77 22 GLU B C 1
ATOM 1914 O O . GLU B 1 23 ? 107.093 50.664 108.078 1.00 32.93 22 GLU B O 1
ATOM 1920 N N . GLN B 1 24 ? 104.983 51.405 108.162 1.00 34.06 23 GLN B N 1
ATOM 1921 C CA . GLN B 1 24 ? 105.308 52.745 107.688 1.00 34.63 23 GLN B CA 1
ATOM 1922 C C . GLN B 1 24 ? 106.180 53.440 108.733 1.00 33.17 23 GLN B C 1
ATOM 1923 O O . GLN B 1 24 ? 107.186 54.059 108.413 1.00 33.60 23 GLN B O 1
ATOM 1929 N N . ARG B 1 25 ? 105.787 53.263 109.984 1.00 34.32 24 ARG B N 1
ATOM 1930 C CA A ARG B 1 25 ? 106.525 53.875 111.101 0.50 33.98 24 ARG B CA 1
ATOM 1931 C CA B ARG B 1 25 ? 106.520 53.886 111.102 0.50 33.58 24 ARG B CA 1
ATOM 1932 C C . ARG B 1 25 ? 107.920 53.299 111.235 1.00 33.02 24 ARG B C 1
ATOM 1933 O O . ARG B 1 25 ? 108.901 54.018 111.485 1.00 31.73 24 ARG B O 1
ATOM 1948 N N . ALA B 1 26 ? 108.028 52.002 110.994 1.00 32.42 25 ALA B N 1
ATOM 1949 C CA . ALA B 1 26 ? 109.314 51.328 111.099 1.00 31.52 25 ALA B CA 1
ATOM 1950 C C . ALA B 1 26 ? 110.307 51.880 110.083 1.00 31.49 25 ALA B C 1
ATOM 1951 O O . ALA B 1 26 ? 111.495 52.067 110.350 1.00 30.83 25 ALA B O 1
ATOM 1953 N N . ASP B 1 27 ? 109.804 52.112 108.868 1.00 32.50 26 ASP B N 1
ATOM 1954 C CA . ASP B 1 27 ? 110.666 52.627 107.813 1.00 31.89 26 ASP B CA 1
ATOM 1955 C C . ASP B 1 27 ? 111.126 54.041 108.116 1.00 32.18 26 ASP B C 1
ATOM 1956 O O . ASP B 1 27 ? 112.292 54.385 107.916 1.00 32.75 26 ASP B O 1
ATOM 1961 N N . VAL B 1 28 ? 110.204 54.835 108.627 1.00 33.45 27 VAL B N 1
ATOM 1962 C CA . VAL B 1 28 ? 110.495 56.246 108.895 1.00 33.95 27 VAL B CA 1
ATOM 1963 C C . VAL B 1 28 ? 111.442 56.360 110.105 1.00 33.41 27 VAL B C 1
ATOM 1964 O O . VAL B 1 28 ? 112.351 57.162 110.103 1.00 32.52 27 VAL B O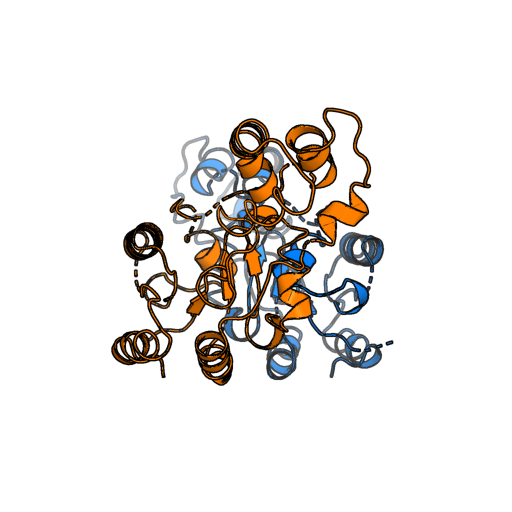 1
ATOM 1968 N N . ALA B 1 29 ? 111.251 55.501 111.093 1.00 34.36 28 ALA B N 1
ATOM 1969 C CA . ALA B 1 29 ? 112.150 55.491 112.260 1.00 34.28 28 ALA B CA 1
ATOM 1970 C C . ALA B 1 29 ? 113.569 55.231 111.833 1.00 34.64 28 ALA B C 1
ATOM 1971 O O . ALA B 1 29 ? 114.524 55.865 112.288 1.00 33.97 28 ALA B O 1
ATOM 1973 N N . GLN B 1 30 ? 113.708 54.323 110.872 1.00 33.41 29 GLN B N 1
ATOM 1974 C CA A GLN B 1 30 ? 115.040 53.952 110.370 0.50 32.51 29 GLN B CA 1
ATOM 1975 C CA B GLN B 1 30 ? 115.002 53.941 110.347 0.50 33.28 29 GLN B CA 1
ATOM 1976 C C . GLN B 1 30 ? 115.646 55.100 109.590 1.00 33.10 29 GLN B C 1
ATOM 1977 O O . GLN B 1 30 ? 116.821 55.379 109.710 1.00 35.24 29 GLN B O 1
ATOM 1988 N N . ARG B 1 31 ? 114.824 55.768 108.815 1.00 33.21 30 ARG B N 1
ATOM 1989 C CA A ARG B 1 31 ? 115.274 56.885 107.982 0.50 33.75 30 ARG B CA 1
ATOM 1990 C CA B ARG B 1 31 ? 115.314 56.860 107.979 0.50 34.68 30 ARG B CA 1
ATOM 1991 C C . ARG B 1 31 ? 115.880 57.981 108.843 1.00 34.48 30 ARG B C 1
ATOM 1992 O O . ARG B 1 31 ? 116.906 58.547 108.514 1.00 35.04 30 ARG B O 1
ATOM 2007 N N . PHE B 1 32 ? 115.234 58.231 109.977 1.00 32.33 31 PHE B N 1
ATOM 2008 C CA . PHE B 1 32 ? 115.623 59.337 110.866 1.00 33.45 31 PHE B CA 1
ATOM 2009 C C . PHE B 1 32 ? 116.439 58.945 112.094 1.00 35.33 31 PHE B C 1
ATOM 2010 O O . PHE B 1 32 ? 116.771 59.787 112.916 1.00 36.11 31 PHE B O 1
ATOM 2018 N N . GLY B 1 33 ? 116.785 57.671 112.173 1.00 34.30 32 GLY B N 1
ATOM 2019 C CA . GLY B 1 33 ? 117.609 57.145 113.259 1.00 33.88 32 GLY B CA 1
ATOM 2020 C C . GLY B 1 33 ? 116.957 57.254 114.626 1.00 34.09 32 GLY B C 1
ATOM 2021 O O . GLY B 1 33 ? 117.610 57.452 115.661 1.00 36.02 32 GLY B O 1
ATOM 2022 N N . LEU B 1 34 ? 115.652 57.135 114.619 1.00 33.74 33 LEU B N 1
ATOM 2023 C CA . LEU B 1 34 ? 114.886 57.205 115.876 1.00 33.54 33 LEU B CA 1
ATOM 2024 C C . LEU B 1 34 ? 114.991 55.915 116.656 1.00 35.72 33 LEU B C 1
ATOM 2025 O O . LEU B 1 34 ? 115.081 54.833 116.095 1.00 36.55 33 LEU B O 1
ATOM 2030 N N . ASP B 1 35 ? 114.981 56.069 117.975 1.00 36.05 34 ASP B N 1
ATOM 2031 C CA . ASP B 1 35 ? 114.927 54.936 118.911 1.00 37.72 34 ASP B CA 1
ATOM 2032 C C . ASP B 1 35 ? 113.562 54.328 118.764 1.00 38.69 34 ASP B C 1
ATOM 2033 O O . ASP B 1 35 ? 112.546 54.934 119.058 1.00 37.88 34 ASP B O 1
ATOM 2038 N N . THR B 1 36 ? 113.558 53.086 118.319 1.00 39.91 35 THR B N 1
ATOM 2039 C CA A THR B 1 36 ? 112.319 52.384 117.981 0.50 40.35 35 THR B CA 1
ATOM 2040 C CA B THR B 1 36 ? 112.304 52.410 117.975 0.50 40.98 35 THR B CA 1
ATOM 2041 C C . THR B 1 36 ? 111.380 52.177 119.162 1.00 40.29 35 THR B C 1
ATOM 2042 O O . THR B 1 36 ? 110.160 52.329 119.033 1.00 41.22 35 THR B O 1
ATOM 2049 N N . ASP B 1 37 ? 111.948 51.846 120.306 1.00 39.50 36 ASP B N 1
ATOM 2050 C CA . ASP B 1 37 ? 111.115 51.602 121.493 1.00 40.15 36 ASP B CA 1
ATOM 2051 C C . ASP B 1 37 ? 110.379 52.860 121.959 1.00 37.43 36 ASP B C 1
ATOM 2052 O O . ASP B 1 37 ? 109.190 52.844 122.252 1.00 36.98 36 ASP B O 1
ATOM 2057 N N . ASP B 1 38 ? 111.125 53.954 121.995 1.00 35.69 37 ASP B N 1
ATOM 2058 C CA A ASP B 1 38 ? 110.603 55.231 122.512 0.50 34.83 37 ASP B CA 1
ATOM 2059 C CA B ASP B 1 38 ? 110.601 55.227 122.498 0.50 34.73 37 ASP B CA 1
ATOM 2060 C C . ASP B 1 38 ? 109.577 55.789 121.508 1.00 33.60 37 ASP B C 1
ATOM 2061 O O . ASP B 1 38 ? 108.483 56.228 121.868 1.00 33.17 37 ASP B O 1
ATOM 2070 N N . PHE B 1 39 ? 109.923 55.707 120.239 1.00 34.17 38 PHE B N 1
ATOM 2071 C CA . PHE B 1 39 ? 109.055 56.208 119.165 1.00 33.92 38 PHE B CA 1
ATOM 2072 C C . PHE B 1 39 ? 107.739 55.459 119.152 1.00 35.85 38 PHE B C 1
ATOM 2073 O O . PHE B 1 39 ? 106.655 56.065 119.070 1.00 35.33 38 PHE B O 1
ATOM 2081 N N . THR B 1 40 ? 107.837 54.139 119.293 1.00 34.94 39 THR B N 1
ATOM 2082 C CA . THR B 1 40 ? 106.648 53.283 119.257 1.00 36.41 39 THR B CA 1
ATOM 2083 C C . THR B 1 40 ? 105.713 53.538 120.420 1.00 34.55 39 THR B C 1
ATOM 2084 O O . THR B 1 40 ? 104.499 53.677 120.278 1.00 36.47 39 THR B O 1
ATOM 2088 N N . GLU B 1 41 ? 106.311 53.664 121.583 1.00 33.02 40 GLU B N 1
ATOM 2089 C CA . GLU B 1 41 ? 105.516 53.870 122.808 1.00 34.89 40 GLU B CA 1
ATOM 2090 C C . GLU B 1 41 ? 104.841 55.257 122.782 1.00 34.73 40 GLU B C 1
ATOM 2091 O O . GLU B 1 41 ? 103.683 55.423 123.160 1.00 35.96 40 GLU B O 1
ATOM 2097 N N . ARG B 1 42 ? 105.578 56.260 122.328 1.00 33.61 41 ARG B N 1
ATOM 2098 C CA . ARG B 1 42 ? 105.026 57.622 122.285 1.00 32.36 41 ARG B CA 1
ATOM 2099 C C . ARG B 1 42 ? 103.894 57.704 121.280 1.00 33.35 41 ARG B C 1
ATOM 2100 O O . ARG B 1 42 ? 102.876 58.366 121.485 1.00 33.50 41 ARG B O 1
ATOM 2108 N N . HIS B 1 43 ? 104.101 57.031 120.167 1.00 32.50 42 HIS B N 1
ATOM 2109 C CA . HIS B 1 43 ? 103.091 56.960 119.139 1.00 33.47 42 HIS B CA 1
ATOM 2110 C C . HIS B 1 43 ? 101.823 56.297 119.675 1.00 36.11 42 HIS B C 1
ATOM 2111 O O . HIS B 1 43 ? 100.696 56.765 119.489 1.00 36.51 42 HIS B O 1
ATOM 2118 N N . ARG B 1 44 ? 102.018 55.214 120.400 1.00 36.22 43 ARG B N 1
ATOM 2119 C CA A ARG B 1 44 ? 100.884 54.464 120.951 0.50 36.69 43 ARG B CA 1
ATOM 2120 C CA B ARG B 1 44 ? 100.860 54.485 120.929 0.50 36.48 43 ARG B CA 1
ATOM 2121 C C . ARG B 1 44 ? 100.007 55.365 121.820 1.00 35.68 43 ARG B C 1
ATOM 2122 O O . ARG B 1 44 ? 98.781 55.330 121.748 1.00 37.41 43 ARG B O 1
ATOM 2137 N N . LEU B 1 45 ? 100.662 56.152 122.650 1.00 33.83 44 LEU B N 1
ATOM 2138 C CA . LEU B 1 45 ? 99.934 57.050 123.541 1.00 34.22 44 LEU B CA 1
ATOM 2139 C C . LEU B 1 45 ? 99.189 58.165 122.818 1.00 34.75 44 LEU B C 1
ATOM 2140 O O . LEU B 1 45 ? 98.044 58.491 123.164 1.00 36.27 44 LEU B O 1
ATOM 2145 N N . ALA B 1 46 ? 99.829 58.751 121.814 1.00 33.64 45 ALA B N 1
ATOM 2146 C CA . ALA B 1 46 ? 99.278 59.949 121.176 1.00 34.16 45 ALA B CA 1
ATOM 2147 C C . ALA B 1 46 ? 98.383 59.691 119.990 1.00 35.32 45 ALA B C 1
ATOM 2148 O O . ALA B 1 46 ? 97.524 60.505 119.643 1.00 36.90 45 ALA B O 1
ATOM 2150 N N . ALA B 1 47 ? 98.600 58.561 119.352 1.00 35.10 46 ALA B N 1
ATOM 2151 C CA . ALA B 1 47 ? 97.933 58.284 118.070 1.00 35.86 46 ALA B CA 1
ATOM 2152 C C . ALA B 1 47 ? 96.397 58.436 118.014 1.00 34.36 46 ALA B C 1
ATOM 2153 O O . ALA B 1 47 ? 95.861 59.060 117.096 1.00 34.86 46 ALA B O 1
ATOM 2155 N N . PRO B 1 48 ? 95.686 57.893 119.001 1.00 33.84 47 PRO B N 1
ATOM 2156 C CA . PRO B 1 48 ? 94.247 57.972 118.879 1.00 35.06 47 PRO B CA 1
ATOM 2157 C C . PRO B 1 48 ? 93.696 59.380 118.750 1.00 33.56 47 PRO B C 1
ATOM 2158 O O . PRO B 1 48 ? 92.752 59.628 117.980 1.00 34.22 47 PRO B O 1
ATOM 2162 N N . GLU B 1 49 ? 94.285 60.300 119.507 1.00 33.55 48 GLU B N 1
ATOM 2163 C CA . GLU B 1 49 ? 93.796 61.682 119.488 1.00 32.90 48 GLU B CA 1
ATOM 2164 C C . GLU B 1 49 ? 94.105 62.360 118.179 1.00 33.25 48 GLU B C 1
ATOM 2165 O O . GLU B 1 49 ? 93.339 63.219 117.708 1.00 34.78 48 GLU B O 1
ATOM 2171 N N . LEU B 1 50 ? 95.193 61.924 117.550 1.00 32.42 49 LEU B N 1
ATOM 2172 C CA . LEU B 1 50 ? 95.530 62.429 116.188 1.00 32.74 49 LEU B CA 1
ATOM 2173 C C . LEU B 1 50 ? 94.535 61.852 115.185 1.00 32.61 49 LEU B C 1
ATOM 2174 O O . LEU B 1 50 ? 93.969 62.573 114.331 1.00 32.11 49 LEU B O 1
ATOM 2179 N N . GLU B 1 51 ? 94.278 60.567 115.312 1.00 33.61 50 GLU B N 1
ATOM 2180 C CA . GLU B 1 51 ? 93.313 59.920 114.427 1.00 35.87 50 GLU B CA 1
ATOM 2181 C C . GLU B 1 51 ? 91.915 60.506 114.537 1.00 35.28 50 GLU B C 1
ATOM 2182 O O . GLU B 1 51 ? 91.136 60.495 113.555 1.00 35.22 50 GLU B O 1
ATOM 2188 N N . LEU B 1 52 ? 91.582 60.954 115.741 1.00 34.44 51 LEU B N 1
ATOM 2189 C CA . LEU B 1 52 ? 90.248 61.491 116.037 1.00 33.74 51 LEU B CA 1
ATOM 2190 C C . LEU B 1 52 ? 90.123 62.983 115.781 1.00 34.20 51 LEU B C 1
ATOM 2191 O O . LEU B 1 52 ? 89.074 63.581 116.015 1.00 34.58 51 LEU B O 1
ATOM 2196 N N . GLY B 1 53 ? 91.236 63.579 115.346 1.00 34.07 52 GLY B N 1
ATOM 2197 C CA . GLY B 1 53 ? 91.273 64.979 114.993 1.00 33.41 52 GLY B CA 1
ATOM 2198 C C . GLY B 1 53 ? 91.175 65.939 116.143 1.00 34.86 52 GLY B C 1
ATOM 2199 O O . GLY B 1 53 ? 90.763 67.088 115.969 1.00 38.04 52 GLY B O 1
ATOM 2200 N N . ARG B 1 54 ? 91.568 65.470 117.326 1.00 33.04 53 ARG B N 1
ATOM 2201 C CA . ARG B 1 54 ? 91.504 66.292 118.547 1.00 35.06 53 ARG B CA 1
ATOM 2202 C C . ARG B 1 54 ? 92.848 66.801 119.027 1.00 35.10 53 ARG B C 1
ATOM 2203 O O . ARG B 1 54 ? 92.941 67.539 120.009 1.00 34.34 53 ARG B O 1
ATOM 2219 N N . THR B 1 56 ? 96.624 68.181 116.948 1.00 36.68 55 THR B N 1
ATOM 2220 C CA . THR B 1 56 ? 97.211 68.534 115.654 1.00 36.72 55 THR B CA 1
ATOM 2221 C C . THR B 1 56 ? 98.421 67.673 115.364 1.00 34.87 55 THR B C 1
ATOM 2222 O O . THR B 1 56 ? 98.996 67.066 116.271 1.00 34.87 55 THR B O 1
ATOM 2226 N N . LEU B 1 57 ? 98.745 67.585 114.080 1.00 36.30 56 LEU B N 1
ATOM 2227 C CA . LEU B 1 57 ? 99.926 66.826 113.659 1.00 35.31 56 LEU B CA 1
ATOM 2228 C C . LEU B 1 57 ? 101.142 67.449 114.346 1.00 35.01 56 LEU B C 1
ATOM 2229 O O . LEU B 1 57 ? 102.041 66.745 114.821 1.00 34.29 56 LEU B O 1
ATOM 2234 N N . ALA B 1 58 ? 101.135 68.773 114.481 1.00 33.70 57 ALA B N 1
ATOM 2235 C CA . ALA B 1 58 ? 102.273 69.452 115.126 1.00 33.70 57 ALA B CA 1
ATOM 2236 C C . ALA B 1 58 ? 102.439 68.989 116.576 1.00 33.29 57 ALA B C 1
ATOM 2237 O O . ALA B 1 58 ? 103.556 68.776 117.082 1.00 33.05 57 ALA B O 1
ATOM 2239 N N . GLU B 1 59 ? 101.311 68.920 117.278 1.00 33.16 58 GLU B N 1
ATOM 2240 C CA . GLU B 1 59 ? 101.312 68.496 118.666 1.00 34.21 58 GLU B CA 1
ATOM 2241 C C . GLU B 1 59 ? 101.782 67.052 118.795 1.00 32.36 58 GLU B C 1
ATOM 2242 O O . GLU B 1 59 ? 102.540 66.693 119.691 1.00 32.31 58 GLU B O 1
ATOM 2248 N N . TYR B 1 60 ? 101.279 66.230 117.896 1.00 32.71 59 TYR B N 1
ATOM 2249 C CA . TYR B 1 60 ? 101.652 64.815 117.883 1.00 32.29 59 TYR B CA 1
ATOM 2250 C C . TYR B 1 60 ? 103.169 64.679 117.679 1.00 31.22 59 TYR B C 1
ATOM 2251 O O . TYR B 1 60 ? 103.863 63.997 118.397 1.00 30.76 59 TYR B O 1
ATOM 2260 N N . LEU B 1 61 ? 103.671 65.387 116.687 1.00 31.12 60 LEU B N 1
ATOM 2261 C CA . LEU B 1 61 ? 105.097 65.308 116.384 1.00 31.76 60 LEU B CA 1
ATOM 2262 C C . LEU B 1 61 ? 105.959 65.833 117.520 1.00 30.20 60 LEU B C 1
ATOM 2263 O O . LEU B 1 61 ? 107.057 65.329 117.775 1.00 30.52 60 LEU B O 1
ATOM 2268 N N . GLU B 1 62 ? 105.468 66.836 118.231 1.00 30.14 61 GLU B N 1
ATOM 2269 C CA . GLU B 1 62 ? 106.227 67.388 119.358 1.00 31.95 61 GLU B CA 1
ATOM 2270 C C . GLU B 1 62 ? 106.466 66.310 120.409 1.00 32.34 61 GLU B C 1
ATOM 2271 O O . GLU B 1 62 ? 107.542 66.206 121.027 1.00 34.00 61 GLU B O 1
ATOM 2274 N N . GLN B 1 63 ? 105.449 65.488 120.592 1.00 32.46 62 GLN B N 1
ATOM 2275 C CA . GLN B 1 63 ? 105.512 64.424 121.585 1.00 32.61 62 GLN B CA 1
ATOM 2276 C C . GLN B 1 63 ? 106.192 63.152 121.120 1.00 32.98 62 GLN B C 1
ATOM 2277 O O . GLN B 1 63 ? 106.851 62.475 121.898 1.00 32.53 62 GLN B O 1
ATOM 2283 N N . VAL B 1 64 ? 106.028 62.833 119.861 1.00 32.74 63 VAL B N 1
ATOM 2284 C CA . VAL B 1 64 ? 106.465 61.532 119.359 1.00 31.58 63 VAL B CA 1
ATOM 2285 C C . VAL B 1 64 ? 107.871 61.559 118.776 1.00 32.57 63 VAL B C 1
ATOM 2286 O O . VAL B 1 64 ? 108.572 60.550 118.779 1.00 33.17 63 VAL B O 1
ATOM 2290 N N . VAL B 1 65 ? 108.303 62.749 118.354 1.00 30.39 64 VAL B N 1
ATOM 2291 C CA . VAL B 1 65 ? 109.600 62.895 117.681 1.00 31.32 64 VAL B CA 1
ATOM 2292 C C . VAL B 1 65 ? 110.477 64.010 118.230 1.00 32.33 64 VAL B C 1
ATOM 2293 O O . VAL B 1 65 ? 111.643 63.790 118.574 1.00 30.56 64 VAL B O 1
ATOM 2297 N N . PHE B 1 66 ? 109.889 65.184 118.380 1.00 31.01 65 PHE B N 1
ATOM 2298 C CA . PHE B 1 66 ? 110.668 66.389 118.713 1.00 31.77 65 PHE B CA 1
ATOM 2299 C C . PHE B 1 66 ? 110.737 66.689 120.183 1.00 33.95 65 PHE B C 1
ATOM 2300 O O . PHE B 1 66 ? 110.705 67.829 120.597 1.00 36.41 65 PHE B O 1
ATOM 2308 N N . TYR B 1 67 ? 110.888 65.624 120.948 1.00 32.64 66 TYR B N 1
ATOM 2309 C CA . TYR B 1 67 ? 111.024 65.728 122.418 1.00 33.80 66 TYR B CA 1
ATOM 2310 C C . TYR B 1 67 ? 112.491 65.942 122.826 1.00 33.17 66 TYR B C 1
ATOM 2311 O O . TYR B 1 67 ? 112.817 66.186 123.981 1.00 34.49 66 TYR B O 1
ATOM 2320 N N . GLN B 1 68 ? 113.366 65.844 121.833 1.00 31.67 67 GLN B N 1
ATOM 2321 C CA A GLN B 1 68 ? 114.783 66.096 122.010 0.50 31.77 67 GLN B CA 1
ATOM 2322 C CA B GLN B 1 68 ? 114.796 66.077 122.002 0.50 30.96 67 GLN B CA 1
ATOM 2323 C C . GLN B 1 68 ? 115.282 66.765 120.718 1.00 29.97 67 GLN B C 1
ATOM 2324 O O . GLN B 1 68 ? 114.558 66.762 119.708 1.00 30.61 67 GLN B O 1
ATOM 2335 N N . PRO B 1 69 ? 116.479 67.352 120.756 1.00 29.52 68 PRO B N 1
ATOM 2336 C CA . PRO B 1 69 ? 116.968 67.968 119.516 1.00 31.18 68 PRO B CA 1
ATOM 2337 C C . PRO B 1 69 ? 117.106 66.944 118.406 1.00 31.36 68 PRO B C 1
ATOM 2338 O O . PRO B 1 69 ? 117.544 65.817 118.650 1.00 31.90 68 PRO B O 1
ATOM 2342 N N . ARG B 1 70 ? 116.753 67.370 117.195 1.00 30.30 69 ARG B N 1
ATOM 2343 C CA . ARG B 1 70 ? 116.818 66.521 115.999 1.00 31.30 69 ARG B CA 1
ATOM 2344 C C . ARG B 1 70 ? 117.538 67.250 114.887 1.00 32.94 69 ARG B C 1
ATOM 2345 O O . ARG B 1 70 ? 117.552 68.462 114.805 1.00 33.36 69 ARG B O 1
ATOM 2353 N N . ASP B 1 71 ? 118.102 66.456 114.009 1.00 32.81 70 ASP B N 1
ATOM 2354 C CA . ASP B 1 71 ? 118.872 66.963 112.918 1.00 34.32 70 ASP B CA 1
ATOM 2355 C C . ASP B 1 71 ? 118.036 67.019 111.658 1.00 34.46 70 ASP B C 1
ATOM 2356 O O . ASP B 1 71 ? 118.515 66.773 110.547 1.00 37.23 70 ASP B O 1
ATOM 2361 N N . PHE B 1 72 ? 116.773 67.336 111.866 1.00 31.12 71 PHE B N 1
ATOM 2362 C CA . PHE B 1 72 ? 115.784 67.470 110.797 1.00 31.19 71 PHE B CA 1
ATOM 2363 C C . PHE B 1 72 ? 114.594 68.241 111.324 1.00 32.43 71 PHE B C 1
ATOM 2364 O O . PHE B 1 72 ? 114.466 68.420 112.517 1.00 30.77 71 PHE B O 1
ATOM 2372 N N . THR B 1 73 ? 113.709 68.667 110.428 1.00 31.29 72 THR B N 1
ATOM 2373 C CA . THR B 1 73 ? 112.588 69.504 110.829 1.00 32.21 72 THR B CA 1
ATOM 2374 C C . THR B 1 73 ? 111.252 68.750 110.810 1.00 32.30 72 THR B C 1
ATOM 2375 O O . THR B 1 73 ? 111.141 67.671 110.212 1.00 33.87 72 THR B O 1
ATOM 2379 N N . PRO B 1 74 ? 110.237 69.299 111.490 1.00 32.62 73 PRO B N 1
ATOM 2380 C CA . PRO B 1 74 ? 108.925 68.661 111.468 1.00 33.91 73 PRO B CA 1
ATOM 2381 C C . PRO B 1 74 ? 108.397 68.542 110.043 1.00 35.23 73 PRO B C 1
ATOM 2382 O O . PRO B 1 74 ? 107.736 67.576 109.713 1.00 36.08 73 PRO B O 1
ATOM 2386 N N . GLU B 1 75 ? 108.767 69.498 109.209 1.00 36.06 74 GLU B N 1
ATOM 2387 C CA . GLU B 1 75 ? 108.322 69.516 107.801 1.00 35.94 74 GLU B CA 1
ATOM 2388 C C . GLU B 1 75 ? 108.992 68.402 107.004 1.00 36.14 74 GLU B C 1
ATOM 2389 O O . GLU B 1 75 ? 108.363 67.711 106.182 1.00 35.95 74 GLU B O 1
ATOM 2395 N N . ASP B 1 76 ? 110.266 68.190 107.299 1.00 36.20 75 ASP B N 1
ATOM 2396 C CA . ASP B 1 76 ? 111.017 67.085 106.696 1.00 36.34 75 ASP B CA 1
ATOM 2397 C C . ASP B 1 76 ? 110.322 65.780 107.049 1.00 35.55 75 ASP B C 1
ATOM 2398 O O . ASP B 1 76 ? 110.153 64.870 106.249 1.00 35.86 75 ASP B O 1
ATOM 2403 N N . PHE B 1 77 ? 109.923 65.688 108.298 1.00 34.65 76 PHE B N 1
ATOM 2404 C CA . PHE B 1 77 ? 109.353 64.440 108.795 1.00 33.71 76 PHE B CA 1
ATOM 2405 C C . PHE B 1 77 ? 107.985 64.170 108.153 1.00 35.20 76 PHE B C 1
ATOM 2406 O O . PHE B 1 77 ? 107.684 63.060 107.720 1.00 34.93 76 PHE B O 1
ATOM 2414 N N . ARG B 1 78 ? 107.185 65.213 108.111 1.00 36.21 77 ARG B N 1
ATOM 2415 C CA . ARG B 1 78 ? 105.837 65.143 107.547 1.00 36.11 77 ARG B CA 1
ATOM 2416 C C . ARG B 1 78 ? 105.918 64.692 106.096 1.00 35.23 77 ARG B C 1
ATOM 2417 O O . ARG B 1 78 ? 105.135 63.869 105.654 1.00 36.64 77 ARG B O 1
ATOM 2422 N N . ALA B 1 79 ? 106.916 65.188 105.370 1.00 35.86 78 ALA B N 1
ATOM 2423 C CA . ALA B 1 79 ? 107.016 64.865 103.937 1.00 35.82 78 ALA B CA 1
ATOM 2424 C C . ALA B 1 79 ? 107.311 63.390 103.779 1.00 37.13 78 ALA B C 1
ATOM 2425 O O . ALA B 1 79 ? 106.764 62.713 102.910 1.00 38.04 78 ALA B O 1
ATOM 2427 N N . VAL B 1 80 ? 108.183 62.890 104.649 1.00 36.64 79 VAL B N 1
ATOM 2428 C CA . VAL B 1 80 ? 108.572 61.486 104.584 1.00 35.77 79 VAL B CA 1
ATOM 2429 C C . VAL B 1 80 ? 107.385 60.602 104.976 1.00 36.64 79 VAL B C 1
ATOM 2430 O O . VAL B 1 80 ? 107.170 59.561 104.358 1.00 37.10 79 VAL B O 1
ATOM 2442 N N . GLU B 1 82 ? 104.274 61.203 104.487 1.00 37.03 81 GLU B N 1
ATOM 2443 C CA . GLU B 1 82 ? 103.379 61.229 103.305 1.00 37.25 81 GLU B CA 1
ATOM 2444 C C . GLU B 1 82 ? 103.835 60.294 102.209 1.00 37.63 81 GLU B C 1
ATOM 2445 O O . GLU B 1 82 ? 103.037 59.608 101.557 1.00 39.43 81 GLU B O 1
ATOM 2451 N N . GLU B 1 83 ? 105.140 60.253 102.031 1.00 36.73 82 GLU B N 1
ATOM 2452 C CA . GLU B 1 83 ? 105.763 59.437 101.000 1.00 38.00 82 GLU B CA 1
ATOM 2453 C C . GLU B 1 83 ? 105.555 57.953 101.141 1.00 37.78 82 GLU B C 1
ATOM 2454 O O . GLU B 1 83 ? 105.776 57.197 100.186 1.00 36.08 82 GLU B O 1
ATOM 2460 N N . GLN B 1 84 ? 105.171 57.528 102.332 1.00 37.15 83 GLN B N 1
ATOM 2461 C CA . GLN B 1 84 ? 105.039 56.082 102.584 1.00 37.92 83 GLN B CA 1
ATOM 2462 C C . GLN B 1 84 ? 103.803 55.501 101.888 1.00 40.10 83 GLN B C 1
ATOM 2463 O O . GLN B 1 84 ? 103.777 54.323 101.516 1.00 44.17 83 GLN B O 1
ATOM 2469 N N . SER B 1 85 ? 102.834 56.365 101.621 1.00 37.00 84 SER B N 1
ATOM 2470 C CA . SER B 1 85 ? 101.578 55.932 101.010 1.00 37.15 84 SER B CA 1
ATOM 2471 C C . SER B 1 85 ? 101.722 55.538 99.564 1.00 37.21 84 SER B C 1
ATOM 2472 O O . SER B 1 85 ? 102.327 56.230 98.742 1.00 37.20 84 SER B O 1
ATOM 2475 N N . GLN B 1 86 ? 101.166 54.391 99.250 1.00 36.85 85 GLN B N 1
ATOM 2476 C CA A GLN B 1 86 ? 101.147 53.928 97.869 0.50 37.11 85 GLN B CA 1
ATOM 2477 C CA B GLN B 1 86 ? 101.170 53.909 97.888 0.50 37.73 85 GLN B CA 1
ATOM 2478 C C . GLN B 1 86 ? 99.843 53.208 97.548 1.00 36.64 85 GLN B C 1
ATOM 2479 O O . GLN B 1 86 ? 99.069 52.839 98.433 1.00 36.07 85 GLN B O 1
ATOM 2490 N N . PRO B 1 87 ? 99.570 53.024 96.267 1.00 37.16 86 PRO B N 1
ATOM 2491 C CA . PRO B 1 87 ? 98.312 52.376 95.907 1.00 36.51 86 PRO B CA 1
ATOM 2492 C C . PRO B 1 87 ? 98.296 50.847 95.943 1.00 35.83 86 PRO B C 1
ATOM 2493 O O . PRO B 1 87 ? 99.327 50.185 95.973 1.00 37.13 86 PRO B O 1
ATOM 2497 N N . ARG B 1 88 ? 97.070 50.356 96.004 1.00 34.70 87 ARG B N 1
ATOM 2498 C CA . ARG B 1 88 ? 96.716 48.930 95.766 1.00 34.81 87 ARG B CA 1
ATOM 2499 C C . ARG B 1 88 ? 96.040 48.975 94.405 1.00 33.00 87 ARG B C 1
ATOM 2500 O O . ARG B 1 88 ? 94.822 49.069 94.290 1.00 33.03 87 ARG B O 1
ATOM 2508 N N . PRO B 1 89 ? 96.827 48.863 93.322 1.00 32.48 88 PRO B N 1
ATOM 2509 C CA . PRO B 1 89 ? 96.265 49.169 92.009 1.00 31.36 88 PRO B CA 1
ATOM 2510 C C . PRO B 1 89 ? 95.066 48.389 91.577 1.00 31.15 88 PRO B C 1
ATOM 2511 O O . PRO B 1 89 ? 94.159 48.952 90.969 1.00 32.57 88 PRO B O 1
ATOM 2515 N N . GLU B 1 90 ? 95.028 47.100 91.889 1.00 31.55 89 GLU B N 1
ATOM 2516 C CA . GLU B 1 90 ? 93.892 46.277 91.406 1.00 32.97 89 GLU B CA 1
ATOM 2517 C C . GLU B 1 90 ? 92.581 46.588 92.149 1.00 32.49 89 GLU B C 1
ATOM 2518 O O . GLU B 1 90 ? 91.484 46.491 91.563 1.00 32.17 89 GLU B O 1
ATOM 2524 N N . VAL B 1 91 ? 92.716 46.959 93.421 1.00 32.41 90 VAL B N 1
ATOM 2525 C CA . VAL B 1 91 ? 91.546 47.275 94.248 1.00 32.88 90 VAL B CA 1
ATOM 2526 C C . VAL B 1 91 ? 91.072 48.654 93.808 1.00 32.92 90 VAL B C 1
ATOM 2527 O O . VAL B 1 91 ? 89.882 48.896 93.601 1.00 32.61 90 VAL B O 1
ATOM 2531 N N . LEU B 1 92 ? 92.032 49.552 93.618 1.00 35.03 91 LEU B N 1
ATOM 2532 C CA . LEU B 1 92 ? 91.680 50.899 93.100 1.00 36.92 91 LEU B CA 1
ATOM 2533 C C . LEU B 1 92 ? 90.914 50.780 91.812 1.00 36.85 91 LEU B C 1
ATOM 2534 O O . LEU B 1 92 ? 89.913 51.453 91.600 1.00 37.99 91 LEU B O 1
ATOM 2539 N N . ALA B 1 93 ? 91.401 49.942 90.896 1.00 36.93 92 ALA B N 1
ATOM 2540 C CA . ALA B 1 93 ? 90.729 49.792 89.607 1.00 35.47 92 ALA B CA 1
ATOM 2541 C C . ALA B 1 93 ? 89.288 49.295 89.743 1.00 34.62 92 ALA B C 1
ATOM 2542 O O . ALA B 1 93 ? 88.380 49.721 89.024 1.00 32.96 92 ALA B O 1
ATOM 2544 N N . LEU B 1 94 ? 89.093 48.380 90.674 1.00 34.43 93 LEU B N 1
ATOM 2545 C CA . LEU B 1 94 ? 87.781 47.785 90.910 1.00 32.71 93 LEU B CA 1
ATOM 2546 C C . LEU B 1 94 ? 86.826 48.858 91.439 1.00 34.80 93 LEU B C 1
ATOM 2547 O O . LEU B 1 94 ? 85.670 48.973 91.026 1.00 35.51 93 LEU B O 1
ATOM 2552 N N . ALA B 1 95 ? 87.350 49.636 92.372 1.00 33.32 94 ALA B N 1
ATOM 2553 C CA . ALA B 1 95 ? 86.560 50.706 92.996 1.00 33.51 94 ALA B CA 1
ATOM 2554 C C . ALA B 1 95 ? 86.196 51.747 91.932 1.00 36.25 94 ALA B C 1
ATOM 2555 O O . ALA B 1 95 ? 85.056 52.187 91.859 1.00 36.98 94 ALA B O 1
ATOM 2557 N N . ARG B 1 96 ? 87.150 52.111 91.087 1.00 37.39 95 ARG B N 1
ATOM 2558 C CA A ARG B 1 96 ? 86.872 53.131 90.070 0.50 39.22 95 ARG B CA 1
ATOM 2559 C CA B ARG B 1 96 ? 86.878 53.108 90.030 0.50 39.30 95 ARG B CA 1
ATOM 2560 C C . ARG B 1 96 ? 85.789 52.615 89.110 1.00 40.96 95 ARG B C 1
ATOM 2561 O O . ARG B 1 96 ? 84.945 53.372 88.615 1.00 42.34 95 ARG B O 1
ATOM 2576 N N . ASP B 1 97 ? 85.810 51.324 88.868 1.00 40.91 96 ASP B N 1
ATOM 2577 C CA . ASP B 1 97 ? 84.830 50.731 87.984 1.00 40.98 96 ASP B CA 1
ATOM 2578 C C . ASP B 1 97 ? 83.436 50.848 88.583 1.00 40.12 96 ASP B C 1
ATOM 2579 O O . ASP B 1 97 ? 82.491 51.336 87.951 1.00 39.90 96 ASP B O 1
ATOM 2584 N N . LEU B 1 98 ? 83.334 50.382 89.820 1.00 36.73 97 LEU B N 1
ATOM 2585 C CA . LEU B 1 98 ? 82.037 50.313 90.527 1.00 37.77 97 LEU B CA 1
ATOM 2586 C C . LEU B 1 98 ? 81.438 51.705 90.767 1.00 37.14 97 LEU B C 1
ATOM 2587 O O . LEU B 1 98 ? 80.219 51.904 90.787 1.00 37.79 97 LEU B O 1
ATOM 2592 N N . GLY B 1 99 ? 82.336 52.665 90.878 1.00 37.19 98 GLY B N 1
ATOM 2593 C CA . GLY B 1 99 ? 81.965 54.037 91.154 1.00 37.64 98 GLY B CA 1
ATOM 2594 C C . GLY B 1 99 ? 81.152 54.624 90.021 1.00 38.75 98 GLY B C 1
ATOM 2595 O O . GLY B 1 99 ? 80.544 55.687 90.137 1.00 40.03 98 GLY B O 1
ATOM 2596 N N . GLN B 1 100 ? 81.128 53.913 88.916 1.00 39.67 99 GLN B N 1
ATOM 2597 C CA . GLN B 1 100 ? 80.382 54.404 87.763 1.00 39.76 99 GLN B CA 1
ATOM 2598 C C . GLN B 1 100 ? 78.919 54.097 87.913 1.00 40.35 99 GLN B C 1
ATOM 2599 O O . GLN B 1 100 ? 78.062 54.681 87.234 1.00 42.13 99 GLN B O 1
ATOM 2605 N N . ARG B 1 101 ? 78.644 53.162 88.794 1.00 37.77 100 ARG B N 1
ATOM 2606 C CA . ARG B 1 101 ? 77.299 52.618 88.932 1.00 38.72 100 ARG B CA 1
ATOM 2607 C C . ARG B 1 101 ? 76.684 52.700 90.314 1.00 38.05 100 ARG B C 1
ATOM 2608 O O . ARG B 1 101 ? 75.500 52.418 90.514 1.00 38.71 100 ARG B O 1
ATOM 2616 N N . TYR B 1 102 ? 77.515 53.070 91.276 1.00 36.41 101 TYR B N 1
ATOM 2617 C CA . TYR B 1 102 ? 77.085 53.179 92.667 1.00 36.47 101 TYR B CA 1
ATOM 2618 C C . TYR B 1 102 ? 77.619 54.407 93.345 1.00 33.83 101 TYR B C 1
ATOM 2619 O O . TYR B 1 102 ? 78.710 54.890 93.038 1.00 34.78 101 TYR B O 1
ATOM 2628 N N . ARG B 1 103 ? 76.807 54.895 94.277 1.00 33.20 102 ARG B N 1
ATOM 2629 C CA . ARG B 1 103 ? 77.231 55.940 95.213 1.00 32.97 102 ARG B CA 1
ATOM 2630 C C . ARG B 1 103 ? 78.133 55.230 96.200 1.00 33.07 102 ARG B C 1
ATOM 2631 O O . ARG B 1 103 ? 77.781 54.196 96.780 1.00 33.11 102 ARG B O 1
ATOM 2647 N N . TYR B 1 105 ? 81.307 55.928 99.320 1.00 32.52 104 TYR B N 1
ATOM 2648 C CA . TYR B 1 105 ? 81.875 56.824 100.320 1.00 30.97 104 TYR B CA 1
ATOM 2649 C C . TYR B 1 105 ? 83.020 56.156 101.064 1.00 32.34 104 TYR B C 1
ATOM 2650 O O . TYR B 1 105 ? 83.081 54.925 101.102 1.00 34.89 104 TYR B O 1
ATOM 2659 N N . SER B 1 106 ? 83.936 56.937 101.637 1.00 32.05 105 SER B N 1
ATOM 2660 C CA . SER B 1 106 ? 84.925 56.301 102.530 1.00 32.25 105 SER B CA 1
ATOM 2661 C C . SER B 1 106 ? 84.358 56.243 103.926 1.00 34.25 105 SER B C 1
ATOM 2662 O O . SER B 1 106 ? 83.533 57.062 104.318 1.00 34.77 105 SER B O 1
ATOM 2665 N N . LEU B 1 107 ? 84.865 55.278 104.689 1.00 34.15 106 LEU B N 1
ATOM 2666 C CA . LEU B 1 107 ? 84.575 55.150 106.112 1.00 33.76 106 LEU B CA 1
ATOM 2667 C C . LEU B 1 107 ? 85.915 54.635 106.641 1.00 34.32 106 LEU B C 1
ATOM 2668 O O . LEU B 1 107 ? 86.234 53.442 106.540 1.00 33.85 106 LEU B O 1
ATOM 2673 N N . ASN B 1 108 ? 86.708 55.562 107.180 1.00 33.99 107 ASN B N 1
ATOM 2674 C CA . ASN B 1 108 ? 88.105 55.244 107.472 1.00 32.39 107 ASN B CA 1
ATOM 2675 C C . ASN B 1 108 ? 88.717 56.032 108.580 1.00 32.94 107 ASN B C 1
ATOM 2676 O O . ASN B 1 108 ? 88.252 57.130 108.905 1.00 34.96 107 ASN B O 1
ATOM 2681 N N . ASN B 1 109 ? 89.740 55.425 109.181 1.00 31.96 108 ASN B N 1
ATOM 2682 C CA . ASN B 1 109 ? 90.482 56.041 110.300 1.00 32.40 108 ASN B CA 1
ATOM 2683 C C . ASN B 1 109 ? 91.805 56.600 109.802 1.00 33.90 108 ASN B C 1
ATOM 2684 O O . ASN B 1 109 ? 92.619 55.864 109.276 1.00 36.50 108 ASN B O 1
ATOM 2689 N N . GLU B 1 110 ? 91.973 57.899 109.909 1.00 33.76 109 GLU B N 1
ATOM 2690 C CA . GLU B 1 110 ? 93.216 58.534 109.472 1.00 34.22 109 GLU B CA 1
ATOM 2691 C C . GLU B 1 110 ? 93.258 59.938 109.995 1.00 34.95 109 GLU B C 1
ATOM 2692 O O . GLU B 1 110 ? 92.241 60.599 110.081 1.00 36.06 109 GLU B O 1
ATOM 2698 N N . GLY B 1 111 ? 94.456 60.385 110.324 1.00 35.29 110 GLY B N 1
ATOM 2699 C CA . GLY B 1 111 ? 94.688 61.767 110.706 1.00 34.30 110 GLY B CA 1
ATOM 2700 C C . GLY B 1 111 ? 94.388 62.647 109.495 1.00 33.30 110 GLY B C 1
ATOM 2701 O O . GLY B 1 111 ? 94.473 62.225 108.338 1.00 35.80 110 GLY B O 1
ATOM 2702 N N . ARG B 1 112 ? 94.023 63.884 109.792 1.00 34.41 111 ARG B N 1
ATOM 2703 C CA . ARG B 1 112 ? 93.547 64.807 108.751 1.00 34.64 111 ARG B CA 1
ATOM 2704 C C . ARG B 1 112 ? 94.580 65.056 107.659 1.00 35.29 111 ARG B C 1
ATOM 2705 O O . ARG B 1 112 ? 94.289 65.004 106.475 1.00 34.90 111 ARG B O 1
ATOM 2713 N N . ASP B 1 113 ? 95.793 65.371 108.090 1.00 34.76 112 ASP B N 1
ATOM 2714 C CA . ASP B 1 113 ? 96.857 65.732 107.121 1.00 35.32 112 ASP B CA 1
ATOM 2715 C C . ASP B 1 113 ? 97.188 64.609 106.130 1.00 32.75 112 ASP B C 1
ATOM 2716 O O . ASP B 1 113 ? 97.177 64.796 104.914 1.00 32.76 112 ASP B O 1
ATOM 2721 N N . LEU B 1 114 ? 97.431 63.426 106.641 1.00 33.98 113 LEU B N 1
ATOM 2722 C CA A LEU B 1 114 ? 97.767 62.280 105.788 0.50 33.64 113 LEU B CA 1
ATOM 2723 C CA B LEU B 1 114 ? 97.748 62.280 105.758 0.50 33.76 113 LEU B CA 1
ATOM 2724 C C . LEU B 1 114 ? 96.547 61.895 104.930 1.00 33.24 113 LEU B C 1
ATOM 2725 O O . LEU B 1 114 ? 96.661 61.530 103.775 1.00 32.97 113 LEU B O 1
ATOM 2734 N N . ASN B 1 115 ? 95.377 62.020 105.528 1.00 33.49 114 ASN B N 1
ATOM 2735 C CA . ASN B 1 115 ? 94.141 61.671 104.828 1.00 33.79 114 ASN B CA 1
ATOM 2736 C C . ASN B 1 115 ? 93.992 62.508 103.567 1.00 33.30 114 ASN B C 1
ATOM 2737 O O . ASN B 1 115 ? 93.774 62.007 102.434 1.00 32.28 114 ASN B O 1
ATOM 2742 N N . GLU B 1 116 ? 94.182 63.801 103.742 1.00 32.86 115 GLU B N 1
ATOM 2743 C CA A GLU B 1 116 ? 93.982 64.728 102.635 0.50 32.30 115 GLU B CA 1
ATOM 2744 C CA B GLU B 1 116 ? 94.022 64.773 102.651 0.50 33.13 115 GLU B CA 1
ATOM 2745 C C . GLU B 1 116 ? 95.090 64.549 101.596 1.00 32.36 115 GLU B C 1
ATOM 2746 O O . GLU B 1 116 ? 94.840 64.609 100.419 1.00 32.44 115 GLU B O 1
ATOM 2757 N N . TYR B 1 117 ? 96.299 64.267 102.054 1.00 31.22 116 TYR B N 1
ATOM 2758 C CA . TYR B 1 117 ? 97.407 64.031 101.120 1.00 31.55 116 TYR B CA 1
ATOM 2759 C C . TYR B 1 117 ? 97.079 62.808 100.240 1.00 31.60 116 TYR B C 1
ATOM 2760 O O . TYR B 1 117 ? 97.203 62.809 99.019 1.00 32.36 116 TYR B O 1
ATOM 2769 N N . ARG B 1 118 ? 96.596 61.776 100.891 1.00 31.40 117 ARG B N 1
ATOM 2770 C CA . ARG B 1 118 ? 96.270 60.504 100.198 1.00 31.07 117 ARG B CA 1
ATOM 2771 C C . ARG B 1 118 ? 95.136 60.653 99.217 1.00 31.24 117 ARG B C 1
ATOM 2772 O O . ARG B 1 118 ? 95.209 60.198 98.071 1.00 32.60 117 ARG B O 1
ATOM 2780 N N . ILE B 1 119 ? 94.101 61.368 99.650 1.00 32.23 118 ILE B N 1
ATOM 2781 C CA . ILE B 1 119 ? 92.919 61.588 98.796 1.00 32.85 118 ILE B CA 1
ATOM 2782 C C . ILE B 1 119 ? 93.282 62.338 97.523 1.00 33.04 118 ILE B C 1
ATOM 2783 O O . ILE B 1 119 ? 92.897 61.980 96.386 1.00 32.70 118 ILE B O 1
ATOM 2788 N N . ARG B 1 120 ? 94.084 63.367 97.705 1.00 33.31 119 ARG B N 1
ATOM 2789 C CA . ARG B 1 120 ? 94.457 64.224 96.605 1.00 34.65 119 ARG B CA 1
ATOM 2790 C C . ARG B 1 120 ? 95.448 63.532 95.688 1.00 32.92 119 ARG B C 1
ATOM 2791 O O . ARG B 1 120 ? 95.299 63.534 94.464 1.00 32.94 119 ARG B O 1
ATOM 2799 N N . THR B 1 121 ? 96.460 62.948 96.302 1.00 31.81 120 THR B N 1
ATOM 2800 C CA . THR B 1 121 ? 97.535 62.316 95.541 1.00 32.35 120 THR B CA 1
ATOM 2801 C C . THR B 1 121 ? 97.021 61.182 94.656 1.00 33.15 120 THR B C 1
ATOM 2802 O O . THR B 1 121 ? 97.447 61.021 93.522 1.00 32.94 120 THR B O 1
ATOM 2806 N N . PHE B 1 122 ? 96.071 60.425 95.168 1.00 32.39 121 PHE B N 1
ATOM 2807 C CA . PHE B 1 122 ? 95.631 59.208 94.456 1.00 31.08 121 PHE B CA 1
ATOM 2808 C C . PHE B 1 122 ? 94.280 59.312 93.802 1.00 33.03 121 PHE B C 1
ATOM 2809 O O . PHE B 1 122 ? 93.753 58.336 93.272 1.00 33.96 121 PHE B O 1
ATOM 2817 N N . GLY B 1 123 ? 93.755 60.526 93.801 1.00 32.67 122 GLY B N 1
ATOM 2818 C CA . GLY B 1 123 ? 92.482 60.844 93.092 1.00 32.68 122 GLY B CA 1
ATOM 2819 C C . GLY B 1 123 ? 91.274 60.089 93.623 1.00 32.25 122 GLY B C 1
ATOM 2820 O O . GLY B 1 123 ? 90.390 59.706 92.864 1.00 32.46 122 GLY B O 1
ATOM 2821 N N . LEU B 1 124 ? 91.253 59.861 94.933 1.00 32.19 123 LEU B N 1
ATOM 2822 C CA . LEU B 1 124 ? 90.172 59.060 95.532 1.00 33.81 123 LEU B CA 1
ATOM 2823 C C . LEU B 1 124 ? 88.777 59.705 95.391 1.00 34.81 123 LEU B C 1
ATOM 2824 O O . LEU B 1 124 ? 87.755 59.048 95.313 1.00 33.99 123 LEU B O 1
ATOM 2829 N N . GLY B 1 125 ? 88.795 61.009 95.263 1.00 35.74 124 GLY B N 1
ATOM 2830 C CA . GLY B 1 125 ? 87.590 61.789 95.116 1.00 35.88 124 GLY B CA 1
ATOM 2831 C C . GLY B 1 125 ? 86.947 61.584 93.783 1.00 36.14 124 GLY B C 1
ATOM 2832 O O . GLY B 1 125 ? 85.837 62.015 93.541 1.00 36.34 124 GLY B O 1
ATOM 2833 N N . GLU B 1 126 ? 87.652 60.919 92.878 1.00 33.63 125 GLU B N 1
ATOM 2834 C CA . GLU B 1 126 ? 87.078 60.700 91.562 1.00 35.48 125 GLU B CA 1
ATOM 2835 C C . GLU B 1 126 ? 85.935 59.729 91.658 1.00 34.32 125 GLU B C 1
ATOM 2836 O O . GLU B 1 126 ? 84.967 59.854 90.926 1.00 36.34 125 GLU B O 1
ATOM 2839 N N . PHE B 1 127 ? 85.997 58.843 92.650 1.00 33.92 126 PHE B N 1
ATOM 2840 C CA . PHE B 1 127 ? 84.989 57.784 92.760 1.00 33.70 126 PHE B CA 1
ATOM 2841 C C . PHE B 1 127 ? 84.287 57.676 94.098 1.00 34.57 126 PHE B C 1
ATOM 2842 O O . PHE B 1 127 ? 83.291 56.967 94.203 1.00 35.53 126 PHE B O 1
ATOM 2850 N N . LEU B 1 128 ? 84.812 58.379 95.099 1.00 32.57 127 LEU B N 1
ATOM 2851 C CA . LEU B 1 128 ? 84.184 58.446 96.428 1.00 33.01 127 LEU B CA 1
ATOM 2852 C C . LEU B 1 128 ? 83.571 59.847 96.562 1.00 33.17 127 LEU B C 1
ATOM 2853 O O . LEU B 1 128 ? 84.246 60.843 96.330 1.00 34.57 127 LEU B O 1
ATOM 2858 N N . LEU B 1 129 ? 82.324 59.889 97.008 1.00 32.78 128 LEU B N 1
ATOM 2859 C CA . LEU B 1 129 ? 81.515 61.128 97.062 1.00 33.79 128 LEU B CA 1
ATOM 2860 C C . LEU B 1 129 ? 81.662 61.963 98.323 1.00 33.39 128 LEU B C 1
ATOM 2861 O O . LEU B 1 129 ? 81.297 63.132 98.357 1.00 34.66 128 LEU B O 1
ATOM 2866 N N . ALA B 1 130 ? 82.116 61.308 99.382 1.00 32.48 129 ALA B N 1
ATOM 2867 C CA . ALA B 1 130 ? 82.430 61.941 100.671 1.00 31.76 129 ALA B CA 1
ATOM 2868 C C . ALA B 1 130 ? 83.321 60.993 101.431 1.00 32.85 129 ALA B C 1
ATOM 2869 O O . ALA B 1 130 ? 83.395 59.781 101.143 1.00 31.71 129 ALA B O 1
ATOM 2871 N N . PHE B 1 131 ? 83.988 61.573 102.405 1.00 32.43 130 PHE B N 1
ATOM 2872 C CA . PHE B 1 131 ? 84.977 60.865 103.201 1.00 33.42 130 PHE B CA 1
ATOM 2873 C C . PHE B 1 131 ? 84.644 60.951 104.656 1.00 32.59 130 PHE B C 1
ATOM 2874 O O . PHE B 1 131 ? 84.942 61.948 105.329 1.00 33.97 130 PHE B O 1
ATOM 2882 N N . PHE B 1 132 ? 84.048 59.866 105.152 1.00 32.65 131 PHE B N 1
ATOM 2883 C CA . PHE B 1 132 ? 83.602 59.814 106.525 1.00 33.70 131 PHE B CA 1
ATOM 2884 C C . PHE B 1 132 ? 84.769 59.281 107.349 1.00 34.36 131 PHE B C 1
ATOM 2885 O O . PHE B 1 132 ? 84.863 58.109 107.663 1.00 35.30 131 PHE B O 1
ATOM 2893 N N . THR B 1 133 ? 85.684 60.205 107.610 1.00 33.50 132 THR B N 1
ATOM 2894 C CA . THR B 1 133 ? 86.955 59.936 108.244 1.00 32.64 132 THR B CA 1
ATOM 2895 C C . THR B 1 133 ? 86.955 60.303 109.713 1.00 32.17 132 THR B C 1
ATOM 2896 O O . THR B 1 133 ? 86.398 61.335 110.149 1.00 32.25 132 THR B O 1
ATOM 2900 N N . SER B 1 134 ? 87.660 59.466 110.464 1.00 32.25 133 SER B N 1
ATOM 2901 C CA . SER B 1 134 ? 87.736 59.602 111.925 1.00 33.01 133 SER B CA 1
ATOM 2902 C C . SER B 1 134 ? 88.148 60.980 112.413 1.00 34.01 133 SER B C 1
ATOM 2903 O O . SER B 1 134 ? 87.612 61.493 113.394 1.00 33.80 133 SER B O 1
ATOM 2906 N N . SER B 1 135 ? 89.095 61.586 111.705 1.00 33.46 134 SER B N 1
ATOM 2907 C CA . SER B 1 135 ? 89.639 62.876 112.101 1.00 35.36 134 SER B CA 1
ATOM 2908 C C . SER B 1 135 ? 88.686 64.026 111.834 1.00 35.77 134 SER B C 1
ATOM 2909 O O . SER B 1 135 ? 88.814 65.103 112.433 1.00 37.37 134 SER B O 1
ATOM 2912 N N . ALA B 1 136 ? 87.698 63.773 110.988 1.00 34.06 135 ALA B N 1
ATOM 2913 C CA . ALA B 1 136 ? 86.681 64.787 110.703 1.00 33.27 135 ALA B CA 1
ATOM 2914 C C . ALA B 1 136 ? 85.494 64.638 111.656 1.00 34.48 135 ALA B C 1
ATOM 2915 O O . ALA B 1 136 ? 84.920 65.616 112.103 1.00 34.83 135 ALA B O 1
ATOM 2917 N N . LEU B 1 137 ? 85.190 63.391 111.984 1.00 35.41 136 LEU B N 1
ATOM 2918 C CA . LEU B 1 137 ? 83.950 63.038 112.710 1.00 34.41 136 LEU B CA 1
ATOM 2919 C C . LEU B 1 137 ? 84.099 62.806 114.194 1.00 34.51 136 LEU B C 1
ATOM 2920 O O . LEU B 1 137 ? 83.131 62.856 114.958 1.00 35.34 136 LEU B O 1
ATOM 2925 N N . GLY B 1 138 ? 85.325 62.587 114.626 1.00 34.87 137 GLY B N 1
ATOM 2926 C CA . GLY B 1 138 ? 85.574 62.466 116.070 1.00 33.39 137 GLY B CA 1
ATOM 2927 C C . GLY B 1 138 ? 85.210 61.127 116.706 1.00 34.16 137 GLY B C 1
ATOM 2928 O O . GLY B 1 138 ? 85.231 60.974 117.917 1.00 34.55 137 GLY B O 1
ATOM 2929 N N . VAL B 1 139 ? 84.906 60.172 115.845 1.00 34.40 138 VAL B N 1
ATOM 2930 C CA . VAL B 1 139 ? 84.688 58.757 116.180 1.00 35.49 138 VAL B CA 1
ATOM 2931 C C . VAL B 1 139 ? 85.458 57.941 115.162 1.00 35.63 138 VAL B C 1
ATOM 2932 O O . VAL B 1 139 ? 85.775 58.434 114.071 1.00 35.15 138 VAL B O 1
ATOM 2944 N N . LYS B 1 141 ? 86.270 53.725 113.527 1.00 33.69 140 LYS B N 1
ATOM 2945 C CA . LYS B 1 141 ? 85.980 52.309 113.423 1.00 35.55 140 LYS B CA 1
ATOM 2946 C C . LYS B 1 141 ? 86.842 51.677 114.504 1.00 36.52 140 LYS B C 1
ATOM 2947 O O . LYS B 1 141 ? 87.955 52.153 114.758 1.00 36.89 140 LYS B O 1
ATOM 2953 N N . PRO B 1 142 ? 86.384 50.568 115.105 1.00 35.70 141 PRO B N 1
ATOM 2954 C CA . PRO B 1 142 ? 85.199 49.737 114.891 1.00 34.72 141 PRO B CA 1
ATOM 2955 C C . PRO B 1 142 ? 83.964 50.114 115.732 1.00 33.68 141 PRO B C 1
ATOM 2956 O O . PRO B 1 142 ? 83.034 49.331 115.908 1.00 32.77 141 PRO B O 1
ATOM 2960 N N . ASN B 1 143 ? 83.971 51.321 116.264 1.00 33.40 142 ASN B N 1
ATOM 2961 C CA . ASN B 1 143 ? 82.816 51.791 117.048 1.00 32.93 142 ASN B CA 1
ATOM 2962 C C . ASN B 1 143 ? 81.529 51.668 116.223 1.00 33.73 142 ASN B C 1
ATOM 2963 O O . ASN B 1 143 ? 81.482 52.211 115.136 1.00 33.19 142 ASN B O 1
ATOM 2968 N N . PRO B 1 144 ? 80.493 50.975 116.733 1.00 32.70 143 PRO B N 1
ATOM 2969 C CA . PRO B 1 144 ? 79.229 50.930 116.003 1.00 32.14 143 PRO B CA 1
ATOM 2970 C C . PRO B 1 144 ? 78.720 52.316 115.614 1.00 32.25 143 PRO B C 1
ATOM 2971 O O . PRO B 1 144 ? 78.072 52.501 114.578 1.00 32.40 143 PRO B O 1
ATOM 2975 N N . ALA B 1 145 ? 79.011 53.296 116.461 1.00 31.65 144 ALA B N 1
ATOM 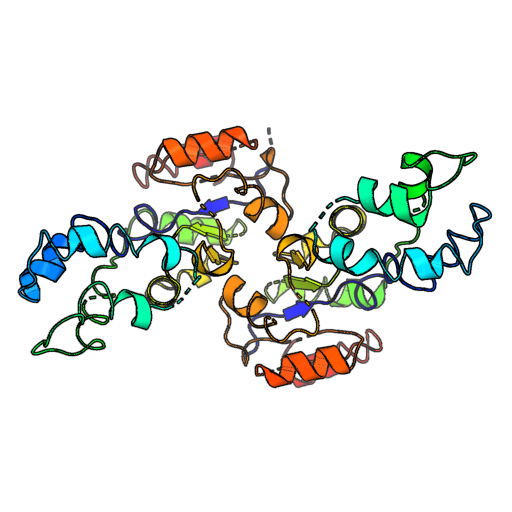2976 C CA . ALA B 1 145 ? 78.564 54.670 116.221 1.00 32.80 144 ALA B CA 1
ATOM 2977 C C . ALA B 1 145 ? 79.129 55.232 114.934 1.00 32.45 144 ALA B C 1
ATOM 2978 O O . ALA B 1 145 ? 78.476 56.038 114.246 1.00 33.81 144 ALA B O 1
ATOM 2988 N N . TYR B 1 147 ? 79.800 53.508 112.147 1.00 33.20 146 TYR B N 1
ATOM 2989 C CA . TYR B 1 147 ? 78.998 52.888 111.062 1.00 32.86 146 TYR B CA 1
ATOM 2990 C C . TYR B 1 147 ? 77.646 53.578 110.970 1.00 33.42 146 TYR B C 1
ATOM 2991 O O . TYR B 1 147 ? 77.192 53.979 109.890 1.00 33.58 146 TYR B O 1
ATOM 3000 N N . ARG B 1 148 ? 77.001 53.753 112.124 1.00 32.78 147 ARG B N 1
ATOM 3001 C CA A ARG B 1 148 ? 75.688 54.404 112.133 0.50 32.67 147 ARG B CA 1
ATOM 3002 C CA B ARG B 1 148 ? 75.687 54.404 112.144 0.50 32.83 147 ARG B CA 1
ATOM 3003 C C . ARG B 1 148 ? 75.752 55.834 111.625 1.00 32.62 147 ARG B C 1
ATOM 3004 O O . ARG B 1 148 ? 74.852 56.309 110.935 1.00 32.55 147 ARG B O 1
ATOM 3019 N N . LEU B 1 149 ? 76.824 56.524 111.960 1.00 32.78 148 LEU B N 1
ATOM 3020 C CA . LEU B 1 149 ? 77.020 57.911 111.488 1.00 32.93 148 LEU B CA 1
ATOM 3021 C C . LEU B 1 149 ? 77.187 57.961 109.976 1.00 34.04 148 LEU B C 1
ATOM 3022 O O . LEU B 1 149 ? 76.610 58.802 109.278 1.00 33.80 148 LEU B O 1
ATOM 3027 N N . GLY B 1 150 ? 77.970 57.041 109.431 1.00 32.52 149 GLY B N 1
ATOM 3028 C CA . GLY B 1 150 ? 78.118 56.988 107.970 1.00 32.91 149 GLY B CA 1
ATOM 3029 C C . GLY B 1 150 ? 76.783 56.802 107.279 1.00 32.66 149 GLY B C 1
ATOM 3030 O O . GLY B 1 150 ? 76.470 57.468 106.312 1.00 34.01 149 GLY B O 1
ATOM 3031 N N . LEU B 1 151 ? 75.962 55.914 107.828 1.00 32.31 150 LEU B N 1
ATOM 3032 C CA . LEU B 1 151 ? 74.639 55.612 107.264 1.00 32.92 150 LEU B CA 1
ATOM 3033 C C . LEU B 1 151 ? 73.727 56.836 107.351 1.00 32.01 150 LEU B C 1
ATOM 3034 O O . LEU B 1 151 ? 72.951 57.154 106.462 1.00 32.49 150 LEU B O 1
ATOM 3039 N N . THR B 1 152 ? 73.867 57.533 108.458 1.00 31.31 151 THR B N 1
ATOM 3040 C CA . THR B 1 152 ? 73.047 58.729 108.722 1.00 31.13 151 THR B CA 1
ATOM 3041 C C . THR B 1 152 ? 73.413 59.862 107.789 1.00 31.79 151 THR B C 1
ATOM 3042 O O . THR B 1 152 ? 72.553 60.569 107.273 1.00 32.13 151 THR B O 1
ATOM 3046 N N . LEU B 1 153 ? 74.696 59.987 107.522 1.00 31.67 152 LEU B N 1
ATOM 3047 C CA . LEU B 1 153 ? 75.168 61.046 106.630 1.00 31.16 152 LEU B CA 1
ATOM 3048 C C . LEU B 1 153 ? 74.801 60.746 105.180 1.00 31.19 152 LEU B C 1
ATOM 3049 O O . LEU B 1 153 ? 74.400 61.643 104.442 1.00 32.40 152 LEU B O 1
ATOM 3054 N N . ALA B 1 154 ? 74.928 59.484 104.777 1.00 31.64 153 ALA B N 1
ATOM 3055 C CA . ALA B 1 154 ? 74.637 59.079 103.386 1.00 31.88 153 ALA B CA 1
ATOM 3056 C C . ALA B 1 154 ? 73.140 58.926 103.137 1.00 32.20 153 ALA B C 1
ATOM 3057 O O . ALA B 1 154 ? 72.656 58.941 101.986 1.00 34.62 153 ALA B O 1
ATOM 3059 N N . GLN B 1 155 ? 72.423 58.819 104.247 1.00 33.26 154 GLN B N 1
ATOM 3060 C CA . GLN B 1 155 ? 70.983 58.530 104.243 1.00 34.86 154 GLN B CA 1
ATOM 3061 C C . GLN B 1 155 ? 70.609 57.249 103.473 1.00 34.90 154 GLN B C 1
ATOM 3062 O O . GLN B 1 155 ? 69.832 57.229 102.482 1.00 35.80 154 GLN B O 1
ATOM 3068 N N . VAL B 1 156 ? 71.209 56.161 103.926 1.00 34.76 155 VAL B N 1
ATOM 3069 C CA A VAL B 1 156 ? 70.858 54.835 103.408 0.50 36.03 155 VAL B CA 1
ATOM 3070 C CA B VAL B 1 156 ? 70.943 54.811 103.412 0.50 36.48 155 VAL B CA 1
ATOM 3071 C C . VAL B 1 156 ? 70.599 53.881 104.578 1.00 37.27 155 VAL B C 1
ATOM 3072 O O . VAL B 1 156 ? 71.150 54.010 105.648 1.00 36.20 155 VAL B O 1
ATOM 3079 N N . ARG B 1 157 ? 69.689 52.958 104.358 1.00 36.56 156 ARG B N 1
ATOM 3080 C CA . ARG B 1 157 ? 69.354 51.951 105.383 1.00 37.12 156 ARG B CA 1
ATOM 3081 C C . ARG B 1 157 ? 70.525 50.990 105.478 1.00 35.90 156 ARG B C 1
ATOM 3082 O O . ARG B 1 157 ? 71.136 50.696 104.467 1.00 36.02 156 ARG B O 1
ATOM 3090 N N . PRO B 1 158 ? 70.758 50.409 106.658 1.00 35.38 157 PRO B N 1
ATOM 3091 C CA . PRO B 1 158 ? 71.880 49.481 106.807 1.00 35.01 157 PRO B CA 1
ATOM 3092 C C . PRO B 1 158 ? 71.904 48.395 105.741 1.00 36.07 157 PRO B C 1
ATOM 3093 O O . PRO B 1 158 ? 72.925 48.134 105.122 1.00 36.67 157 PRO B O 1
ATOM 3097 N N . GLU B 1 159 ? 70.738 47.832 105.493 1.00 35.52 158 GLU B N 1
ATOM 3098 C CA . GLU B 1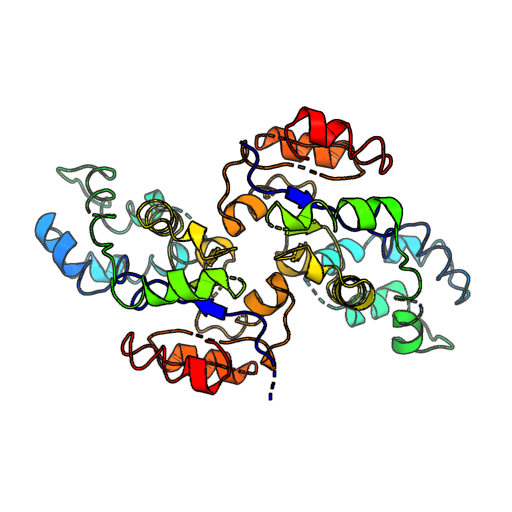 159 ? 70.607 46.686 104.588 1.00 36.43 158 GLU B CA 1
ATOM 3099 C C . GLU B 1 159 ? 70.787 47.037 103.129 1.00 35.82 158 GLU B C 1
ATOM 3100 O O . GLU B 1 159 ? 70.920 46.166 102.289 1.00 36.57 158 GLU B O 1
ATOM 3106 N N . GLU B 1 160 ? 70.855 48.335 102.878 1.00 35.45 159 GLU B N 1
ATOM 3107 C CA A GLU B 1 160 ? 71.056 48.922 101.543 0.50 35.13 159 GLU B CA 1
ATOM 3108 C CA B GLU B 1 160 ? 71.090 48.804 101.499 0.50 35.07 159 GLU B CA 1
ATOM 3109 C C . GLU B 1 160 ? 72.526 49.281 101.326 1.00 35.03 159 GLU B C 1
ATOM 3110 O O . GLU B 1 160 ? 72.910 49.857 100.306 1.00 35.28 159 GLU B O 1
ATOM 3121 N N . ALA B 1 161 ? 73.331 48.954 102.327 1.00 33.34 160 ALA B N 1
ATOM 3122 C CA . ALA B 1 161 ? 74.755 49.306 102.322 1.00 33.41 160 ALA B CA 1
ATOM 3123 C C . ALA B 1 161 ? 75.691 48.120 102.472 1.00 32.42 160 ALA B C 1
ATOM 3124 O O . ALA B 1 161 ? 75.342 47.086 103.011 1.00 32.74 160 ALA B O 1
ATOM 3126 N N . VAL B 1 162 ? 76.858 48.288 101.872 1.00 33.37 161 VAL B N 1
ATOM 3127 C CA A VAL B 1 162 ? 77.945 47.328 101.998 0.50 33.14 161 VAL B CA 1
ATOM 3128 C CA B VAL B 1 162 ? 77.941 47.331 102.022 0.50 33.56 161 VAL B CA 1
ATOM 3129 C C . VAL B 1 162 ? 79.206 48.042 102.478 1.00 33.93 161 VAL B C 1
ATOM 3130 O O . VAL B 1 162 ? 79.600 49.059 101.910 1.00 33.94 161 VAL B O 1
ATOM 3145 N N . VAL B 1 164 ? 83.287 47.664 103.033 1.00 32.33 163 VAL B N 1
ATOM 3146 C CA . VAL B 1 164 ? 84.496 46.948 102.561 1.00 32.31 163 VAL B CA 1
ATOM 3147 C C . VAL B 1 164 ? 85.661 47.345 103.481 1.00 34.22 163 VAL B C 1
ATOM 3148 O O . VAL B 1 164 ? 86.025 48.503 103.576 1.00 33.79 163 VAL B O 1
ATOM 3152 N N . ASP B 1 165 ? 86.207 46.352 104.172 1.00 33.56 164 ASP B N 1
ATOM 3153 C CA . ASP B 1 165 ? 87.328 46.571 105.109 1.00 33.78 164 ASP B CA 1
ATOM 3154 C C . ASP B 1 165 ? 88.252 45.357 105.102 1.00 32.86 164 ASP B C 1
ATOM 3155 O O . ASP B 1 165 ? 87.820 44.235 104.816 1.00 31.19 164 ASP B O 1
ATOM 3160 N N . ASP B 1 166 ? 89.526 45.586 105.369 1.00 33.45 165 ASP B N 1
ATOM 3161 C CA . ASP B 1 166 ? 90.478 44.459 105.387 1.00 33.91 165 ASP B CA 1
ATOM 3162 C C . ASP B 1 166 ? 90.507 43.738 106.721 1.00 33.24 165 ASP B C 1
ATOM 3163 O O . ASP B 1 166 ? 91.049 42.659 106.801 1.00 33.11 165 ASP B O 1
ATOM 3168 N N . ARG B 1 167 ? 89.847 44.310 107.729 1.00 33.01 166 ARG B N 1
ATOM 3169 C CA . ARG B 1 167 ? 89.873 43.735 109.093 1.00 35.17 166 ARG B CA 1
ATOM 3170 C C . ARG B 1 167 ? 88.541 43.109 109.445 1.00 32.68 166 ARG B C 1
ATOM 3171 O O . ARG B 1 167 ? 87.503 43.762 109.392 1.00 31.81 166 ARG B O 1
ATOM 3179 N N . LEU B 1 168 ? 88.610 41.845 109.834 1.00 32.16 167 LEU B N 1
ATOM 3180 C CA . LEU B 1 168 ? 87.434 41.057 110.175 1.00 30.18 167 LEU B CA 1
ATOM 3181 C C . LEU B 1 168 ? 86.597 41.759 111.252 1.00 30.83 167 LEU B C 1
ATOM 3182 O O . LEU B 1 168 ? 85.378 41.748 111.211 1.00 29.95 167 LEU B O 1
ATOM 3187 N N . GLN B 1 169 ? 87.273 42.348 112.219 1.00 30.45 168 GLN B N 1
ATOM 3188 C CA . GLN B 1 169 ? 86.547 42.989 113.323 1.00 29.73 168 GLN B CA 1
ATOM 3189 C C . GLN B 1 169 ? 85.650 44.111 112.820 1.00 31.02 168 GLN B C 1
ATOM 3190 O O . GLN B 1 169 ? 84.541 44.330 113.318 1.00 31.21 168 GLN B O 1
ATOM 3196 N N . ASN B 1 170 ? 86.159 44.814 111.820 1.00 30.82 169 ASN B N 1
ATOM 3197 C CA . ASN B 1 170 ? 85.421 45.940 111.195 1.00 32.37 169 ASN B CA 1
ATOM 3198 C C . ASN B 1 170 ? 84.248 45.435 110.379 1.00 32.74 169 ASN B C 1
ATOM 3199 O O . ASN B 1 170 ? 83.158 45.999 110.415 1.00 32.92 169 ASN B O 1
ATOM 3204 N N . VAL B 1 171 ? 84.481 44.336 109.686 1.00 31.47 170 VAL B N 1
ATOM 3205 C CA . VAL B 1 171 ? 83.433 43.679 108.885 1.00 30.62 170 VAL B CA 1
ATOM 3206 C C . VAL B 1 171 ? 82.278 43.218 109.781 1.00 30.98 170 VAL B C 1
ATOM 3207 O O . VAL B 1 171 ? 81.102 43.452 109.502 1.00 30.23 170 VAL B O 1
ATOM 3211 N N . GLN B 1 172 ? 82.647 42.624 110.904 1.00 30.43 171 GLN B N 1
ATOM 3212 C CA . GLN B 1 172 ? 81.664 42.097 111.852 1.00 31.23 171 GLN B CA 1
ATOM 3213 C C . GLN B 1 172 ? 80.899 43.220 112.526 1.00 31.05 171 GLN B C 1
ATOM 3214 O O . GLN B 1 172 ? 79.697 43.107 112.736 1.00 32.42 171 GLN B O 1
ATOM 3220 N N . ALA B 1 173 ? 81.590 44.324 112.799 1.00 31.43 172 ALA B N 1
ATOM 3221 C CA . ALA B 1 173 ? 80.935 45.491 113.434 1.00 32.58 172 ALA B CA 1
ATOM 3222 C C . ALA B 1 173 ? 79.902 46.098 112.492 1.00 31.63 172 ALA B C 1
ATOM 3223 O O . ALA B 1 173 ? 78.796 46.465 112.890 1.00 31.55 172 ALA B O 1
ATOM 3225 N N . ALA B 1 174 ? 80.253 46.130 111.218 1.00 32.02 173 ALA B N 1
ATOM 3226 C CA . ALA B 1 174 ? 79.341 46.672 110.194 1.00 32.82 173 ALA B CA 1
ATOM 3227 C C . ALA B 1 174 ? 78.095 45.815 110.142 1.00 31.72 173 ALA B C 1
ATOM 3228 O O . ALA B 1 174 ? 76.957 46.321 110.094 1.00 33.05 173 ALA B O 1
ATOM 3230 N N . ARG B 1 175 ? 78.292 44.501 110.151 1.00 32.06 174 ARG B N 1
ATOM 3231 C CA . ARG B 1 175 ? 77.161 43.567 110.058 1.00 32.83 174 ARG B CA 1
ATOM 3232 C C . ARG B 1 175 ? 76.255 43.690 111.259 1.00 33.56 174 ARG B C 1
ATOM 3233 O O . ARG B 1 175 ? 75.042 43.540 111.173 1.00 33.66 174 ARG B O 1
ATOM 3241 N N . ALA B 1 176 ? 76.876 43.983 112.387 1.00 33.66 175 ALA B N 1
ATOM 3242 C CA . ALA B 1 176 ? 76.155 44.099 113.659 1.00 33.64 175 ALA B CA 1
ATOM 3243 C C . ALA B 1 176 ? 75.184 45.288 113.677 1.00 33.99 175 ALA B C 1
ATOM 3244 O O . ALA B 1 176 ? 74.206 45.275 114.434 1.00 34.72 175 ALA B O 1
ATOM 3246 N N . VAL B 1 177 ? 75.431 46.300 112.850 1.00 32.63 176 VAL B N 1
ATOM 3247 C CA . VAL B 1 177 ? 74.518 47.444 112.786 1.00 33.20 176 VAL B CA 1
ATOM 3248 C C . VAL B 1 177 ? 73.511 47.216 111.670 1.00 34.41 176 VAL B C 1
ATOM 3249 O O . VAL B 1 177 ? 72.645 48.047 111.414 1.00 34.83 176 VAL B O 1
ATOM 3253 N N . GLY B 1 178 ? 73.683 46.093 110.996 1.00 32.90 177 GLY B N 1
ATOM 3254 C CA . GLY B 1 178 ? 72.752 45.655 109.926 1.00 33.27 177 GLY B CA 1
ATOM 3255 C C . GLY B 1 178 ? 73.222 45.821 108.489 1.00 33.31 177 GLY B C 1
ATOM 3256 O O . GLY B 1 178 ? 72.464 45.578 107.530 1.00 33.23 177 GLY B O 1
ATOM 3265 N N . HIS B 1 180 ? 75.584 45.015 105.116 1.00 31.56 179 HIS B N 1
ATOM 3266 C CA . HIS B 1 180 ? 76.285 43.914 104.465 1.00 31.58 179 HIS B CA 1
ATOM 3267 C C . HIS B 1 180 ? 77.758 44.321 104.523 1.00 32.31 179 HIS B C 1
ATOM 3268 O O . HIS B 1 180 ? 78.092 45.497 104.677 1.00 33.33 179 HIS B O 1
ATOM 3275 N N . ALA B 1 181 ? 78.638 43.339 104.471 1.00 31.58 180 ALA B N 1
ATOM 3276 C CA . ALA B 1 181 ? 80.080 43.623 104.542 1.00 31.63 180 ALA B CA 1
ATOM 3277 C C . ALA B 1 181 ? 80.912 42.520 103.931 1.00 32.25 180 ALA B C 1
ATOM 3278 O O . ALA B 1 181 ? 80.541 41.349 103.940 1.00 33.47 180 ALA B O 1
ATOM 3280 N N . VAL B 1 182 ? 82.030 42.959 103.379 1.00 32.79 181 VAL B N 1
ATOM 3281 C CA . VAL B 1 182 ? 83.017 42.063 102.787 1.00 33.88 181 VAL B CA 1
ATOM 3282 C C . VAL B 1 182 ? 84.406 42.391 103.295 1.00 33.16 181 VAL B C 1
ATOM 3283 O O . VAL B 1 182 ? 84.819 43.549 103.340 1.00 33.16 181 VAL B O 1
ATOM 3287 N N . GLN B 1 183 ? 85.111 41.348 103.686 1.00 32.10 182 GLN B N 1
ATOM 3288 C CA . GLN B 1 183 ? 86.504 41.500 104.093 1.00 31.37 182 GLN B CA 1
ATOM 3289 C C . GLN B 1 183 ? 87.354 41.480 102.845 1.00 32.55 182 GLN B C 1
ATOM 3290 O O . GLN B 1 183 ? 87.359 40.517 102.110 1.00 34.15 182 GLN B O 1
ATOM 3296 N N . CYS B 1 184 ? 88.070 42.562 102.630 1.00 32.77 183 CYS B N 1
ATOM 3297 C CA . CYS B 1 184 ? 88.942 42.678 101.447 1.00 33.10 183 CYS B CA 1
ATOM 3298 C C . CYS B 1 184 ? 90.269 41.983 101.657 1.00 32.95 183 CYS B C 1
ATOM 3299 O O . CYS B 1 184 ? 91.098 42.410 102.477 1.00 32.54 183 CYS B O 1
ATOM 3302 N N . VAL B 1 185 ? 90.462 40.922 100.885 1.00 33.50 184 VAL B N 1
ATOM 3303 C CA . VAL B 1 185 ? 91.709 40.163 100.888 1.00 34.30 184 VAL B CA 1
ATOM 3304 C C . VAL B 1 185 ? 92.481 40.523 99.629 1.00 35.24 184 VAL B C 1
ATOM 3305 O O . VAL B 1 185 ? 93.649 40.903 99.667 1.00 35.42 184 VAL B O 1
ATOM 3309 N N . ASP B 1 186 ? 91.816 40.349 98.512 1.00 35.26 185 ASP B N 1
ATOM 3310 C CA . ASP B 1 186 ? 92.372 40.788 97.232 1.00 35.99 185 ASP B CA 1
ATOM 3311 C C . ASP B 1 186 ? 91.280 41.221 96.290 1.00 36.52 185 ASP B C 1
ATOM 3312 O O . ASP B 1 186 ? 90.102 40.965 96.511 1.00 37.10 185 ASP B O 1
ATOM 3317 N N . ALA B 1 187 ? 91.691 41.872 95.214 1.00 36.38 186 ALA B N 1
ATOM 3318 C CA . ALA B 1 187 ? 90.726 42.457 94.284 1.00 36.64 186 ALA B CA 1
ATOM 3319 C C . ALA B 1 187 ? 89.776 41.436 93.653 1.00 35.49 186 ALA B C 1
ATOM 3320 O O . ALA B 1 187 ? 88.581 41.691 93.486 1.00 35.49 186 ALA B O 1
ATOM 3322 N N . ALA B 1 188 ? 90.315 40.289 93.276 1.00 35.88 187 ALA B N 1
ATOM 3323 C CA . ALA B 1 188 ? 89.501 39.265 92.614 1.00 35.28 187 ALA B CA 1
ATOM 3324 C C . ALA B 1 188 ? 88.481 38.708 93.584 1.00 35.02 187 ALA B C 1
ATOM 3325 O O . ALA B 1 188 ? 87.293 38.559 93.278 1.00 36.06 187 ALA B O 1
ATOM 3327 N N . GLN B 1 189 ? 88.955 38.480 94.796 1.00 35.54 188 GLN B N 1
ATOM 3328 C CA . GLN B 1 189 ? 88.103 37.936 95.859 1.00 34.99 188 GLN B CA 1
ATOM 3329 C C . GLN B 1 189 ? 87.000 38.928 96.214 1.00 35.26 188 GLN B C 1
ATOM 3330 O O . GLN B 1 189 ? 85.841 38.572 96.325 1.00 35.26 188 GLN B O 1
ATOM 3336 N N . LEU B 1 190 ? 87.381 40.197 96.285 1.00 34.23 189 LEU B N 1
ATOM 3337 C CA . LEU B 1 190 ? 86.460 41.293 96.625 1.00 34.69 189 LEU B CA 1
ATOM 3338 C C . LEU B 1 190 ? 85.399 41.446 95.568 1.00 36.09 189 LEU B C 1
ATOM 3339 O O . LEU B 1 190 ? 84.215 41.585 95.847 1.00 36.66 189 LEU B O 1
ATOM 3344 N N . ARG B 1 191 ? 85.828 41.387 94.328 1.00 35.94 190 ARG B N 1
ATOM 3345 C CA A ARG B 1 191 ? 84.875 41.552 93.232 0.50 36.23 190 ARG B CA 1
ATOM 3346 C CA B ARG B 1 191 ? 84.906 41.523 93.205 0.50 36.66 190 ARG B CA 1
ATOM 3347 C C . ARG B 1 191 ? 83.843 40.430 93.285 1.00 36.61 190 ARG B C 1
ATOM 3348 O O . ARG B 1 191 ? 82.641 40.657 93.075 1.00 37.11 190 ARG B O 1
ATOM 3363 N N . GLU B 1 192 ? 84.306 39.235 93.607 1.00 37.16 191 GLU B N 1
ATOM 3364 C CA . GLU B 1 192 ? 83.418 38.055 93.649 1.00 38.18 191 GLU B CA 1
ATOM 3365 C C . GLU B 1 192 ? 82.417 38.154 94.782 1.00 38.55 191 GLU B C 1
ATOM 3366 O O . GLU B 1 192 ? 81.246 37.844 94.616 1.00 38.77 191 GLU B O 1
ATOM 3369 N N . GLU B 1 193 ? 82.907 38.565 95.941 1.00 37.29 192 GLU B N 1
ATOM 3370 C CA . GLU B 1 193 ? 82.047 38.660 97.128 1.00 38.44 192 GLU B CA 1
ATOM 3371 C C . GLU B 1 193 ? 81.026 39.764 96.947 1.00 38.09 192 GLU B C 1
ATOM 3372 O O . GLU B 1 193 ? 79.872 39.655 97.389 1.00 39.50 192 GLU B O 1
ATOM 3378 N N . LEU B 1 194 ? 81.439 40.806 96.252 1.00 37.75 193 LEU B N 1
ATOM 3379 C CA . LEU B 1 194 ? 80.527 41.926 95.986 1.00 38.06 193 LEU B CA 1
ATOM 3380 C C . LEU B 1 194 ? 79.430 41.459 95.035 1.00 37.91 193 LEU B C 1
ATOM 3381 O O . LEU B 1 194 ? 78.261 41.805 95.171 1.00 37.91 193 LEU B O 1
ATOM 3386 N N . ALA B 1 195 ? 79.823 40.617 94.101 1.00 36.99 194 ALA B N 1
ATOM 3387 C CA . ALA B 1 195 ? 78.872 40.125 93.081 1.00 37.56 194 ALA B CA 1
ATOM 3388 C C . ALA B 1 195 ? 77.811 39.269 93.734 1.00 38.06 194 ALA B C 1
ATOM 3389 O O . ALA B 1 195 ? 76.666 39.209 93.291 1.00 40.10 194 ALA B O 1
ATOM 3391 N N . ALA B 1 196 ? 78.204 38.598 94.793 1.00 38.94 195 ALA B N 1
ATOM 3392 C CA . ALA B 1 196 ? 77.287 37.717 95.506 1.00 40.38 195 ALA B CA 1
ATOM 3393 C C . ALA B 1 196 ? 76.218 38.521 96.221 1.00 42.88 195 ALA B C 1
ATOM 3394 O O . ALA B 1 196 ? 75.194 37.967 96.632 1.00 44.23 195 ALA B O 1
ATOM 3396 N N . LEU B 1 197 ? 76.473 39.821 96.344 1.00 42.07 196 LEU B N 1
ATOM 3397 C CA . LEU B 1 197 ? 75.554 40.750 97.019 1.00 42.11 196 LEU B CA 1
ATOM 3398 C C . LEU B 1 197 ? 74.779 41.558 96.009 1.00 42.52 196 LEU B C 1
ATOM 3399 O O . LEU B 1 197 ? 73.979 42.425 96.345 1.00 44.08 196 LEU B O 1
ATOM 3404 N N . GLY B 1 198 ? 75.072 41.298 94.755 1.00 43.07 197 GLY B N 1
ATOM 3405 C CA . GLY B 1 198 ? 74.366 41.947 93.649 1.00 42.76 197 GLY B CA 1
ATOM 3406 C C . GLY B 1 198 ? 75.043 43.189 93.141 1.00 43.54 197 GLY B C 1
ATOM 3407 O O . GLY B 1 198 ? 74.551 43.883 92.243 1.00 44.16 197 GLY B O 1
ATOM 3408 N N . VAL B 1 199 ? 76.205 43.455 93.716 1.00 43.96 198 VAL B N 1
ATOM 3409 C CA . VAL B 1 199 ? 77.006 44.613 93.308 1.00 44.63 198 VAL B CA 1
ATOM 3410 C C . VAL B 1 199 ? 78.008 44.214 92.244 1.00 45.13 198 VAL B C 1
ATOM 3411 O O . VAL B 1 199 ? 78.942 43.469 92.514 1.00 46.01 198 VAL B O 1
ATOM 3415 N N . ARG B 1 200 ? 77.795 44.748 91.048 1.00 45.39 199 ARG B N 1
ATOM 3416 C CA . ARG B 1 200 ? 78.602 44.458 89.870 1.00 45.87 199 ARG B CA 1
ATOM 3417 C C . ARG B 1 200 ? 78.903 45.678 88.998 1.00 45.22 199 ARG B C 1
ATOM 3418 O O . ARG B 1 200 ? 79.879 45.668 88.249 1.00 45.28 199 ARG B O 1
#

B-factor: mean 37.59, std 7.1, range [21.14, 83.08]

InterPro domains:
  IPR006439 HAD hydrolase, subfamily IA [TIGR01509] (115-181)
  IPR023198 Phosphoglycolate phosphatase-like, domain 2 [G3DSA:1.10.150.240] (18-80)
  IPR023214 HAD superfamily [G3DSA:3.40.50.1000] (81-196)
  IPR036412 HAD-like superfamily [SSF56784] (4-193)

Solvent-accessible surface area: 18142 Å² total

Secondary structure (DSSP, 8-state):
----B--B--BTTTB--SS-HHHHHHHHHHHT--HHHHHHHHHHHHHHHHTT--HHHHHHHHTTTS--SS-HHHHHH--TT--B-HHHHHHHHHHTTT---EEE---HHHHHHHHHHHTGGGT-S-EEEHHHH--------HHHHHHHT--GGGB--BS-HHHHHHHHHT----B-S-HHHHHHHHHHTT--/---B--B--BTTTB--SSSHHHHHHHHHHHT--HHHHHHHHHHHHHHHHTT--HHHHHHHHTTTS--SS-HHHHHH--TT--B-HHHHHHHHHHTTT---EEE---HHHHHHHHHHHTGGGT-S-EEEHHHH--------HHHHHHHT--GGGB--BS-HHHHHHHHHT----B-S-HHHHHHHHHTTT--

Nearest PDB structures (foldseek):
  3cnh-assembly2_B  TM=9.991E-01  e=1.409E-35  Deinococcus radiodurans R1 = ATCC 13939 = DSM 20539
  5mwa-assembly1_A  TM=7.237E-01  e=5.415E-10  Homo sapiens
  1qq5-assembly1_B  TM=6.461E-01  e=2.628E-07  Xanthobacter autotrophicus
  1qq7-assembly1_B  TM=6.313E-01  e=2.628E-07  Xanthobacter autotrophicus
  8wbs-assembly2_D  TM=6.711E-01  e=5.611E-06  Klebsiella sp. BK-58

Organism: Deinococcus radiodurans (strain ATCC 13939 / DSM 20539 / JCM 16871 / CCUG 27074 / LMG 4051 / NBRC 15346 / NCIMB 9279 / VKM B-1422 / R1) (NCBI:txid243230)

Radius of gyration: 23.26 Å; Cα contacts (8 Å, |Δi|>4): 642; chains: 2; bounding box: 74×49×48 Å

Sequence (383 aa):
GTIKALFWDIGGVLLTNGWDREQQRADVAQRFGLDTDDDFTERHRRLAAPELEELGRTLAEYLEEQVVFYQPRDFTPEDFRRAVEEQSQPRRPEVLLALARDLGQRYRYSLNNEGRRDDLLNEYRIRRTFGLGEFLLAFFTSSALGVKPNPAYRRLGLTLAQVVRRPEEAVVVDDRLQNVQAARAVGHAVQCVDAAQLRREEELAALGVRRTIKALFWDIGGVLLTNGWDDRREQRRADVAQQRRFGLDTTDDDFTERHRRLAAPELELGRTLAEYLEQVVFYQQPRDFTPEDFRAVEEQSQQPRPEVLALARRDLGQRYRYSLNNEGRDLLNEEYRIRTFGLGEFLLAFFTSSALGVKPNPAYRRLGLTLAQVVRPEEEAVVVDDRLQNVQAARAVGHAVQCVDAAQLRREELAALGVR